Protein AF-A0A0U2V712-F1 (afdb_monomer_lite)

Organism: NCBI:txid213370

Sequence (492 aa):
MAPPAAELKAMTDAFDGIDRLAEGAPRTDGAPNFRRLPGFPIFGTGQPTVEGFEKCLEPVLEKYGDEKHVFWVNLRQEPVVYVNGKPYTGRDSKNINFHLEINNPEECTNIENDFAEEIKKRGEDFKFFKDQFGEHPEERATNDELSEKLQGVLTINEIYAAIKEKVPKVEPIRIPMNQENAPTEQNFDQIVTMLKDTTASCPVIFNCQAGISRTTTATVMAALVKELQLTRELDRMRGIVPDDILDALKKKKLGLPGIDIEVQEDRNAMQMGEFEVVKELLAAYPAAKVAKAQVDKLIDLAAPPPRGTGVENVRECVIESKMTFDVSSDDWQLYLKNKIMNNIERYFYLIVFAMYVRDVGPKGFPQTFQQFMDANTALRTMIAEGRGKLEWERKIPDEKLSELKDMLSVADFKANIPKVIKRIYELSWDMFGDLPRGHHKNNSMHKLASKTMIEILPPNLAAHVEKKCGSLAGTPDFFDVIGQVSWYEPEA

Radius of gyration: 26.71 Å; chains: 1; bounding box: 85×51×73 Å

Foldseek 3Di:
DDDALLQWFWEFLDDDPLAQFDPPFDDQPQWHQWDDQPLALETFTADGFLVSVVSSCVVSCVQLVVFLAEEEEEQAQFAWKHFPRGIITTARPVQRLDGDHHQDPVVSQVSNVSNLVSQVVVDQKRKHWYAYDDPDSVNRTDPDIDIDGTDDMGGVVRSVVVVCVVPVRYHYYYRHADPQFAGDLVSLLVLCVVPLPGALHHHYYYYYSSREDSVLLSSLSNVLLSLLRVVVVLVVCPVVDDPVVSVVVCCPSVNPDPDPPPVVPLADCLNLLVAPLLVVVCVVPVLLVVLSVSSNLSLQQQDHPPSHRHRDRLSVQLVVLLLCLLLDDPVVVVVSLSSNLRSNLNSLVSSLSSSCCVPQVVVSNPDGSVVVCVVVVVSVVSSVVRSNRDPNADAQPVVLLVVLLVLCPDPCNLVSLVVSLVSLLVSLCVSLVNPDDDDSSVSSSQLNSLLSLLVSDDPVLNVQLCVQQPDCVRSGGNVSSSVSVNPDDPDD

Secondary structure (DSSP, 8-state):
-PPPGGGEEEEES--TT---PPTT---BTTBTT-EE-TTSSEEEES---HHHHHHHHHHHHHHHTT-S-EEEEEEESS-EEEETTEEEEEEETT-TTS------HHHHHHHHHHHHHHHHHT-SEEEEEEB---SSGGGSB-SSPEEEE---EEEHHHHHHHHHHH-TTEEEEEEEE-SSSPPPHHHHHHHHHHHTTS-TT--EEEE-SSSSHHHHHHHHHHHHHHHHHHHHHHHTTBTTB-HHHHHHHHHHHTSPSS------TT--TTTTT--HHHHHHHHH-THHHHHHHHHHHHHHHHSSTTT-SSS--HHHHHHHHHHHHHHS-HHHHHHHHHHHHHHHHHHHHHHHHHHHHHHHGGGT-SS-HHHHHHHTHHHHHHHHHHTT-S--S----HHHHHHHHHHHSSS-HHHHHHHHHHHHHHHHHHHTTTSPSSHHHHHHHHHHHHHHHHHHS-HHHHHHHHHHH--GGG---HHHHHHHHHT-----

InterPro domains:
  IPR000387 Tyrosine-specific protein phosphatases domain [PS50056] (186-256)
  IPR029021 Protein-tyrosine phosphatase-like [G3DSA:3.90.190.10] (5-266)
  IPR029021 Protein-tyrosine phosphatase-like [SSF52799] (29-232)

Structure (mmCIF, N/CA/C/O backbone):
data_AF-A0A0U2V712-F1
#
_entry.id   AF-A0A0U2V712-F1
#
loop_
_atom_site.group_PDB
_atom_site.id
_atom_site.type_symbol
_atom_site.label_atom_id
_atom_site.label_alt_id
_atom_site.label_comp_id
_atom_site.label_asym_id
_atom_site.label_entity_id
_atom_site.label_seq_id
_atom_site.pdbx_PDB_ins_code
_atom_site.Cartn_x
_atom_site.Cartn_y
_atom_site.Cartn_z
_atom_site.occupancy
_atom_site.B_iso_or_equiv
_atom_site.auth_seq_id
_atom_site.auth_comp_id
_atom_site.auth_asym_id
_atom_site.auth_atom_id
_atom_site.pdbx_PDB_model_num
ATOM 1 N N . MET A 1 1 ? 14.370 -6.263 17.098 1.00 59.56 1 MET A N 1
ATOM 2 C CA . MET A 1 1 ? 13.592 -6.083 18.341 1.00 59.56 1 MET A CA 1
ATOM 3 C C . MET A 1 1 ? 13.280 -4.611 18.461 1.00 59.56 1 MET A C 1
ATOM 5 O O . MET A 1 1 ? 14.186 -3.816 18.228 1.00 59.56 1 MET A O 1
ATOM 9 N N . ALA A 1 2 ? 12.026 -4.263 18.744 1.00 76.88 2 ALA A N 1
ATOM 10 C CA . ALA A 1 2 ? 11.662 -2.881 19.029 1.00 76.88 2 ALA A CA 1
ATOM 11 C C . ALA A 1 2 ? 12.428 -2.385 20.274 1.00 76.88 2 ALA A C 1
ATOM 13 O O . ALA A 1 2 ? 12.699 -3.192 21.172 1.00 76.88 2 ALA A O 1
ATOM 14 N N . PRO A 1 3 ? 12.817 -1.100 20.335 1.00 88.56 3 PRO A N 1
ATOM 15 C CA . PRO A 1 3 ? 13.397 -0.536 21.547 1.00 88.56 3 PRO A CA 1
ATOM 16 C C . PRO A 1 3 ? 12.361 -0.559 22.689 1.00 88.56 3 PRO A C 1
ATOM 18 O O . PRO A 1 3 ? 11.155 -0.605 22.420 1.00 88.56 3 PRO A O 1
ATOM 21 N N . PRO A 1 4 ? 12.798 -0.519 23.961 1.00 92.25 4 PRO A N 1
ATOM 22 C CA . PRO A 1 4 ? 11.883 -0.434 25.096 1.00 92.25 4 PRO A CA 1
ATOM 23 C C . PRO A 1 4 ? 10.917 0.749 24.951 1.00 92.25 4 PRO A C 1
ATOM 25 O O . PRO A 1 4 ? 11.325 1.830 24.525 1.00 92.25 4 PRO A O 1
ATOM 28 N N . ALA A 1 5 ? 9.659 0.586 25.373 1.00 93.19 5 ALA A N 1
ATOM 29 C CA . ALA A 1 5 ? 8.636 1.635 25.261 1.00 93.19 5 ALA A CA 1
ATOM 30 C C . ALA A 1 5 ? 9.061 2.976 25.899 1.00 93.19 5 ALA A C 1
ATOM 32 O O . ALA A 1 5 ? 8.730 4.048 25.392 1.00 93.19 5 ALA A O 1
ATOM 33 N N . ALA A 1 6 ? 9.869 2.921 26.963 1.00 93.69 6 ALA A N 1
ATOM 34 C CA . ALA A 1 6 ? 10.423 4.094 27.637 1.00 93.69 6 ALA A CA 1
ATOM 35 C C . ALA A 1 6 ? 11.331 4.952 26.732 1.00 93.69 6 ALA A C 1
ATOM 37 O O . ALA A 1 6 ? 11.397 6.167 26.921 1.00 93.69 6 ALA A O 1
ATOM 38 N N . GLU A 1 7 ? 11.982 4.355 25.729 1.00 94.31 7 GLU A N 1
ATOM 39 C CA . GLU A 1 7 ? 12.879 5.032 24.779 1.00 94.31 7 GLU A CA 1
ATOM 40 C C . GLU A 1 7 ? 12.146 5.576 23.541 1.00 94.31 7 GLU A C 1
ATOM 42 O O . GLU A 1 7 ? 12.718 6.348 22.767 1.00 94.31 7 GLU A O 1
ATOM 47 N N . LEU A 1 8 ? 10.873 5.210 23.350 1.00 96.25 8 LEU A N 1
ATOM 48 C CA . LEU A 1 8 ? 10.095 5.634 22.191 1.00 96.25 8 LEU A CA 1
ATOM 49 C C . LEU A 1 8 ? 9.762 7.125 22.233 1.00 96.25 8 LEU A C 1
ATOM 51 O O . LEU A 1 8 ? 9.354 7.685 23.262 1.00 96.25 8 LEU A O 1
ATOM 55 N N . LYS A 1 9 ? 9.865 7.760 21.068 1.00 95.44 9 LYS A N 1
ATOM 56 C CA . LYS A 1 9 ? 9.407 9.126 20.818 1.00 95.44 9 LYS A CA 1
ATOM 57 C C . LYS A 1 9 ? 8.062 9.094 20.105 1.00 95.44 9 LYS A C 1
ATOM 59 O O . LYS A 1 9 ? 7.861 8.290 19.199 1.00 95.44 9 LYS A O 1
ATOM 64 N N . ALA A 1 10 ? 7.140 9.951 20.533 1.00 96.69 10 ALA A N 1
ATOM 65 C CA . ALA A 1 10 ? 5.854 10.094 19.867 1.00 96.69 10 ALA A CA 1
ATOM 66 C C . ALA A 1 10 ? 6.029 10.929 18.597 1.00 96.69 10 ALA A C 1
ATOM 68 O O . ALA A 1 10 ? 6.686 11.968 18.626 1.00 96.69 10 ALA A O 1
ATOM 69 N N . MET A 1 11 ? 5.418 10.493 17.503 1.00 95.31 11 MET A N 1
ATOM 70 C CA . MET A 1 11 ? 5.348 11.249 16.258 1.00 95.31 11 MET A CA 1
ATOM 71 C C . MET A 1 11 ? 3.896 11.358 15.811 1.00 95.31 11 MET A C 1
ATOM 73 O O . MET A 1 11 ? 3.222 10.335 15.709 1.00 95.31 11 MET A O 1
ATOM 77 N N . THR A 1 12 ? 3.401 12.578 15.588 1.00 94.50 12 THR A N 1
ATOM 78 C CA . THR A 1 12 ? 2.026 12.778 15.101 1.00 94.50 12 THR A CA 1
ATOM 79 C C . THR A 1 12 ? 1.896 12.206 13.698 1.00 94.50 12 THR A C 1
ATOM 81 O O . THR A 1 12 ? 2.730 12.489 12.842 1.00 94.50 12 THR A O 1
ATOM 84 N N . ASP A 1 13 ? 0.826 11.451 13.444 1.00 89.88 13 ASP A N 1
ATOM 85 C CA . ASP A 1 13 ? 0.526 11.014 12.079 1.00 89.88 13 ASP A CA 1
ATOM 86 C C . ASP A 1 13 ? -0.027 12.158 11.221 1.00 89.88 13 ASP A C 1
ATOM 88 O O . ASP A 1 13 ? -0.012 12.060 10.002 1.00 89.88 13 ASP A O 1
ATOM 92 N N . ALA A 1 14 ? -0.528 13.238 11.829 1.00 89.88 14 ALA A N 1
ATOM 93 C CA . ALA A 1 14 ? -1.048 14.390 11.102 1.00 89.88 14 ALA A CA 1
ATOM 94 C C . ALA A 1 14 ? 0.081 15.302 10.598 1.00 89.88 14 ALA A C 1
ATOM 96 O O . ALA A 1 14 ? 0.896 15.785 11.390 1.00 89.88 14 ALA A O 1
ATOM 97 N N . PHE A 1 15 ? 0.065 15.600 9.298 1.00 90.25 15 PHE A N 1
ATOM 98 C CA . PHE A 1 15 ? 0.998 16.516 8.646 1.00 90.25 15 PHE A CA 1
ATOM 99 C C . PHE A 1 15 ? 0.376 17.207 7.429 1.00 90.25 15 PHE A C 1
ATOM 101 O O . PHE A 1 15 ? -0.644 16.769 6.892 1.00 90.25 15 PHE A O 1
ATOM 108 N N . ASP A 1 16 ? 0.991 18.305 6.994 1.00 88.56 16 ASP A N 1
ATOM 109 C CA . ASP A 1 16 ? 0.482 19.101 5.879 1.00 88.56 16 ASP A CA 1
ATOM 110 C C . ASP A 1 16 ? 0.612 18.320 4.565 1.00 88.56 16 ASP A C 1
ATOM 112 O O . ASP A 1 16 ? 1.672 17.794 4.232 1.00 88.56 16 ASP A O 1
ATOM 116 N N . GLY A 1 17 ? -0.488 18.209 3.818 1.00 88.81 17 GLY A N 1
ATOM 117 C CA . GLY A 1 17 ? -0.529 17.399 2.597 1.00 88.81 17 GLY A CA 1
ATOM 118 C C . GLY A 1 17 ? -0.670 15.889 2.832 1.00 88.81 17 GLY A C 1
ATOM 119 O O . GLY A 1 17 ? -0.409 15.112 1.911 1.00 88.81 17 GLY A O 1
ATOM 120 N N . ILE A 1 18 ? -1.087 15.451 4.029 1.00 92.44 18 ILE A N 1
ATOM 121 C CA . ILE A 1 18 ? -1.463 14.047 4.264 1.00 92.44 18 ILE A CA 1
ATOM 122 C C . ILE A 1 18 ? -2.656 13.619 3.401 1.00 92.44 18 ILE A C 1
ATOM 124 O O . ILE A 1 18 ? -2.675 12.501 2.888 1.00 92.44 18 ILE A O 1
ATOM 128 N N . ASP A 1 19 ? -3.635 14.506 3.208 1.00 93.19 19 ASP A N 1
ATOM 129 C CA . ASP A 1 19 ? -4.781 14.256 2.339 1.00 93.19 19 ASP A CA 1
ATOM 130 C C . ASP A 1 19 ? -4.399 14.530 0.875 1.00 93.19 19 ASP A C 1
ATOM 132 O O . ASP A 1 19 ? -4.032 15.643 0.497 1.00 93.19 19 ASP A O 1
ATOM 136 N N . ARG A 1 20 ? -4.444 13.469 0.073 1.00 93.12 20 ARG A N 1
ATOM 137 C CA . ARG A 1 20 ? -4.064 13.381 -1.337 1.00 93.12 20 ARG A CA 1
ATOM 138 C C . ARG A 1 20 ? -5.273 13.116 -2.233 1.00 93.12 20 ARG A C 1
ATOM 140 O O . ARG A 1 20 ? -5.094 12.808 -3.411 1.00 93.12 20 ARG A O 1
ATOM 147 N N . LEU A 1 21 ? -6.497 13.213 -1.707 1.00 93.88 21 LEU A N 1
ATOM 148 C CA . LEU A 1 21 ? -7.686 13.161 -2.548 1.00 93.88 21 LEU A CA 1
ATOM 149 C C . LEU A 1 21 ? -7.700 14.356 -3.503 1.00 93.88 21 LEU A C 1
ATOM 151 O O . LEU A 1 21 ? -7.301 15.470 -3.147 1.00 93.88 21 LEU A O 1
ATOM 155 N N . ALA A 1 22 ? -8.179 14.110 -4.722 1.00 91.38 22 ALA A N 1
ATOM 156 C CA . ALA A 1 22 ? -8.277 15.131 -5.755 1.00 91.38 22 ALA A CA 1
ATOM 157 C C . ALA A 1 22 ? -9.096 16.346 -5.296 1.00 91.38 22 ALA A C 1
ATOM 159 O O . ALA A 1 22 ? -9.981 16.251 -4.440 1.00 91.38 22 ALA A O 1
ATOM 160 N N . GLU A 1 23 ? -8.816 17.499 -5.896 1.00 88.88 23 GLU A N 1
ATOM 161 C CA . GLU A 1 23 ? -9.568 18.719 -5.627 1.00 88.88 23 GLU A CA 1
ATOM 162 C C . GLU A 1 23 ? -11.073 18.507 -5.875 1.00 88.88 23 GLU A C 1
ATOM 164 O O . GLU A 1 23 ? -11.480 17.909 -6.870 1.00 88.88 23 GLU A O 1
ATOM 169 N N . GLY A 1 24 ? -11.906 18.955 -4.931 1.00 87.44 24 GLY A N 1
ATOM 170 C CA . GLY A 1 24 ? -13.360 18.767 -4.972 1.00 87.44 24 GLY A CA 1
ATOM 171 C C . GLY A 1 24 ? -13.865 17.393 -4.509 1.00 87.44 24 GLY A C 1
ATOM 172 O O . GLY A 1 24 ? -15.077 17.220 -4.377 1.00 87.44 24 GLY A O 1
ATOM 173 N N . ALA A 1 25 ? -12.986 16.427 -4.219 1.00 89.62 25 ALA A N 1
ATOM 174 C CA . ALA A 1 25 ? -13.396 15.163 -3.612 1.00 89.62 25 ALA A CA 1
ATOM 175 C C . ALA A 1 25 ? -13.941 15.378 -2.182 1.00 89.62 25 ALA A C 1
ATOM 177 O O . ALA A 1 25 ? -13.448 16.253 -1.460 1.00 89.62 25 ALA A O 1
ATOM 178 N N . PRO A 1 26 ? -14.941 14.587 -1.745 1.00 89.19 26 PRO A N 1
ATOM 179 C CA . PRO A 1 26 ? -15.467 14.680 -0.388 1.00 89.19 26 PRO A CA 1
ATOM 180 C C . PRO A 1 26 ? -14.374 14.326 0.624 1.00 89.19 26 PRO A C 1
ATOM 182 O O . PRO A 1 26 ? -13.722 13.290 0.502 1.00 89.19 26 PRO A O 1
ATOM 185 N N . ARG A 1 27 ? -14.193 15.181 1.634 1.00 94.56 27 ARG A N 1
ATOM 186 C CA . ARG A 1 27 ? -13.253 14.963 2.740 1.00 94.56 27 ARG A CA 1
ATOM 187 C C . ARG A 1 27 ? -14.015 14.659 4.018 1.00 94.56 27 ARG A C 1
ATOM 189 O O . ARG A 1 27 ? -15.108 15.176 4.229 1.00 94.56 27 ARG A O 1
ATOM 196 N N . THR A 1 28 ? -13.421 13.817 4.856 1.00 96.31 28 THR A N 1
ATOM 197 C CA . THR A 1 28 ? -13.971 13.457 6.165 1.00 96.31 28 THR A CA 1
ATOM 198 C C . THR A 1 28 ? -13.062 14.020 7.240 1.00 96.31 28 THR A C 1
ATOM 200 O O . THR A 1 28 ? -11.893 13.647 7.339 1.00 96.31 28 THR A O 1
ATOM 203 N N . ASP A 1 29 ? -13.589 14.946 8.033 1.00 95.62 29 ASP A N 1
ATOM 204 C CA . ASP A 1 29 ? -12.827 15.602 9.091 1.00 95.62 29 ASP A CA 1
ATOM 205 C C . ASP A 1 29 ? -12.212 14.580 10.051 1.00 95.62 29 ASP A C 1
ATOM 207 O O . ASP A 1 29 ? -12.901 13.714 10.588 1.00 95.62 29 ASP A O 1
ATOM 211 N N . GLY A 1 30 ? -10.908 14.702 10.295 1.00 96.56 30 GLY A N 1
ATOM 212 C CA . GLY A 1 30 ? -10.185 13.788 11.176 1.00 96.56 30 GLY A CA 1
ATOM 213 C C . GLY A 1 30 ? -9.926 12.401 10.583 1.00 96.56 30 GLY A C 1
ATOM 214 O O . GLY A 1 30 ? -9.390 11.564 11.296 1.00 96.56 30 GLY A O 1
ATOM 215 N N . ALA A 1 31 ? -10.251 12.144 9.313 1.00 97.62 31 ALA A N 1
ATOM 216 C CA . ALA A 1 31 ? -9.977 10.882 8.626 1.00 97.62 31 ALA A CA 1
ATOM 217 C C . ALA A 1 31 ? -9.337 11.140 7.246 1.00 97.62 31 ALA A C 1
ATOM 219 O O . ALA A 1 31 ? -10.039 11.226 6.232 1.00 97.62 31 ALA A O 1
ATOM 220 N N . PRO A 1 32 ? -7.998 11.294 7.194 1.00 97.06 32 PRO A N 1
ATOM 221 C CA . PRO A 1 32 ? -7.290 11.624 5.959 1.00 97.06 32 PRO A CA 1
ATOM 222 C C . PRO A 1 32 ? -7.577 10.609 4.855 1.00 97.06 32 PRO A C 1
ATOM 224 O O . PRO A 1 32 ? -7.557 9.409 5.109 1.00 97.06 32 PRO A O 1
ATOM 227 N N . ASN A 1 33 ? -7.779 11.049 3.613 1.00 97.25 33 ASN A N 1
ATOM 228 C CA . ASN A 1 33 ? -7.956 10.142 2.471 1.00 97.25 33 ASN A CA 1
ATOM 229 C C . ASN A 1 33 ? -9.120 9.138 2.593 1.00 97.25 33 ASN A C 1
ATOM 231 O O . ASN A 1 33 ? -9.085 8.106 1.905 1.00 97.25 33 ASN A O 1
ATOM 235 N N . PHE A 1 34 ? -10.125 9.400 3.443 1.00 98.12 34 PHE A N 1
ATOM 236 C CA . PHE A 1 34 ? -11.304 8.539 3.541 1.00 98.12 34 PHE A CA 1
ATOM 237 C C . PHE A 1 34 ? -12.045 8.498 2.205 1.00 98.12 34 PHE A C 1
ATOM 239 O O . PHE A 1 34 ? -12.524 9.510 1.695 1.00 98.12 34 PHE A O 1
ATOM 246 N N . ARG A 1 35 ? -12.125 7.305 1.621 1.00 96.50 35 ARG A N 1
ATOM 247 C CA . ARG A 1 35 ? -12.693 7.088 0.291 1.00 96.50 35 ARG A CA 1
ATOM 248 C C . ARG A 1 35 ? -13.256 5.692 0.158 1.00 96.50 35 ARG A C 1
ATOM 250 O O . ARG A 1 35 ? -12.901 4.781 0.902 1.00 96.50 35 ARG A O 1
ATOM 257 N N . ARG A 1 36 ? -14.086 5.513 -0.860 1.00 95.62 36 ARG A N 1
ATOM 258 C CA . ARG A 1 36 ? -14.661 4.227 -1.235 1.00 95.62 36 ARG A CA 1
ATOM 259 C C . ARG A 1 36 ? -14.112 3.789 -2.588 1.00 95.62 36 ARG A C 1
ATOM 261 O O . ARG A 1 36 ? -14.086 4.595 -3.513 1.00 95.62 36 ARG A O 1
ATOM 268 N N . LEU A 1 37 ? -13.754 2.514 -2.730 1.00 93.62 37 LEU A N 1
ATOM 269 C CA . LEU A 1 37 ? -13.446 1.937 -4.037 1.00 93.62 37 LEU A CA 1
ATOM 270 C C . LEU A 1 37 ? -14.735 1.864 -4.887 1.00 93.62 37 LEU A C 1
ATOM 272 O O . LEU A 1 37 ? -15.727 1.265 -4.439 1.00 93.62 37 LEU A O 1
ATOM 276 N N . PRO A 1 38 ? -14.763 2.440 -6.103 1.00 89.81 38 PRO A N 1
ATOM 277 C CA . PRO A 1 38 ? -15.955 2.440 -6.945 1.00 89.81 38 PRO A CA 1
ATOM 278 C C . PRO A 1 38 ? -16.495 1.029 -7.189 1.00 89.81 38 PRO A C 1
ATOM 280 O O . PRO A 1 38 ? -15.757 0.121 -7.550 1.00 89.81 38 PRO A O 1
ATOM 283 N N . GLY A 1 39 ? -17.799 0.836 -6.983 1.00 87.38 39 GLY A N 1
ATOM 284 C CA . GLY A 1 39 ? -18.463 -0.459 -7.188 1.00 87.38 39 GLY A CA 1
ATOM 285 C C . GLY A 1 39 ? -18.408 -1.428 -6.000 1.00 87.38 39 GLY A C 1
ATOM 286 O O . GLY A 1 39 ? -19.248 -2.320 -5.932 1.00 87.38 39 GLY A O 1
ATOM 287 N N . PHE A 1 40 ? -17.543 -1.204 -5.005 1.00 92.94 40 PHE A N 1
ATOM 288 C CA . PHE A 1 40 ? -17.342 -2.135 -3.886 1.00 92.94 40 PHE A CA 1
ATOM 289 C C . PHE A 1 40 ? -17.730 -1.524 -2.538 1.00 92.94 40 PHE A C 1
ATOM 291 O O . PHE A 1 40 ? -17.638 -0.305 -2.378 1.00 92.94 40 PHE A O 1
ATOM 298 N N . PRO A 1 41 ? -18.160 -2.316 -1.541 1.00 96.00 41 PRO A N 1
ATOM 299 C CA . PRO A 1 41 ? -18.301 -1.863 -0.157 1.00 96.00 41 PRO A CA 1
ATOM 300 C C . PRO A 1 41 ? -16.933 -1.831 0.554 1.00 96.00 41 PRO A C 1
ATOM 302 O O . PRO A 1 41 ? -16.804 -2.251 1.696 1.00 96.00 41 PRO A O 1
ATOM 305 N N . ILE A 1 42 ? -15.891 -1.372 -0.142 1.00 98.00 42 ILE A N 1
ATOM 306 C CA . ILE A 1 42 ? -14.525 -1.302 0.380 1.00 98.00 42 ILE A CA 1
ATOM 307 C C . ILE A 1 42 ? -14.155 0.165 0.524 1.00 98.00 42 ILE A C 1
ATOM 309 O O . ILE A 1 42 ? -14.316 0.947 -0.416 1.00 98.00 42 ILE A O 1
ATOM 313 N N . PHE A 1 43 ? -13.661 0.515 1.699 1.00 98.38 43 PHE A N 1
ATOM 314 C CA . PHE A 1 43 ? -13.269 1.857 2.081 1.00 98.38 43 PHE A CA 1
ATOM 315 C C . PHE A 1 43 ? -11.806 1.870 2.509 1.00 98.38 43 PHE A C 1
ATOM 317 O O . PHE A 1 43 ? -11.277 0.869 2.994 1.00 98.38 43 PHE A O 1
ATOM 324 N N . GLY A 1 44 ? -11.158 3.013 2.336 1.00 98.06 44 GLY A N 1
ATOM 325 C CA . GLY A 1 44 ? -9.777 3.236 2.734 1.00 98.06 44 GLY A CA 1
ATOM 326 C C . GLY A 1 44 ? -9.616 4.600 3.388 1.00 98.06 44 GLY A C 1
ATOM 327 O O . GLY A 1 44 ? -10.224 5.551 2.917 1.00 98.06 44 GLY A O 1
ATOM 328 N N . THR A 1 45 ? -8.800 4.699 4.436 1.00 98.50 45 THR A N 1
ATOM 329 C CA . THR A 1 45 ? -8.450 5.955 5.125 1.00 98.50 45 THR A CA 1
ATOM 330 C C . THR A 1 45 ? -7.019 5.916 5.664 1.00 98.50 45 THR A C 1
ATOM 332 O O . THR A 1 45 ? -6.406 4.851 5.780 1.00 98.50 45 THR A O 1
ATOM 335 N N . GLY A 1 46 ? -6.455 7.080 5.964 1.00 97.69 46 GLY A N 1
ATOM 336 C CA . GLY A 1 46 ? -5.348 7.236 6.900 1.00 97.69 46 GLY A CA 1
ATOM 337 C C . GLY A 1 46 ? -5.823 7.057 8.336 1.00 97.69 46 GLY A C 1
ATOM 338 O O . GLY A 1 46 ? -7.010 6.824 8.573 1.00 97.69 46 GLY A O 1
ATOM 339 N N . GLN A 1 47 ? -4.899 7.133 9.287 1.00 97.88 47 GLN A N 1
ATOM 340 C CA . GLN A 1 47 ? -5.178 6.922 10.699 1.00 97.88 47 GLN A CA 1
ATOM 341 C C . GLN A 1 47 ? -6.132 8.022 11.180 1.00 97.88 47 GLN A C 1
ATOM 343 O O . GLN A 1 47 ? -5.746 9.195 11.176 1.00 97.88 47 GLN A O 1
ATOM 348 N N . PRO A 1 48 ? -7.372 7.686 11.575 1.00 98.25 48 PRO A N 1
ATOM 349 C CA . PRO A 1 48 ? -8.316 8.708 11.990 1.00 98.25 48 PRO A CA 1
ATOM 350 C C . PRO A 1 48 ? -7.990 9.240 13.385 1.00 98.25 48 PRO A C 1
ATOM 352 O O . PRO A 1 48 ? -7.379 8.544 14.199 1.00 98.25 48 PRO A O 1
ATOM 355 N N . THR A 1 49 ? -8.465 10.443 13.695 1.00 98.38 49 THR A N 1
ATOM 356 C CA . THR A 1 49 ? -8.678 10.893 15.077 1.00 98.38 49 THR A CA 1
ATOM 357 C C . THR A 1 49 ? -9.787 10.069 15.735 1.00 98.38 49 THR A C 1
ATOM 359 O O . THR A 1 49 ? -10.514 9.343 15.055 1.00 98.38 49 THR A O 1
ATOM 362 N N . VAL A 1 50 ? -9.955 10.191 17.057 1.00 97.81 50 VAL A N 1
ATOM 363 C CA . VAL A 1 50 ? -11.043 9.496 17.777 1.00 97.81 50 VAL A CA 1
ATOM 364 C C . VAL A 1 50 ? -12.411 9.818 17.159 1.00 97.81 50 VAL A C 1
ATOM 366 O O . VAL A 1 50 ? -13.172 8.908 16.848 1.00 97.81 50 VAL A O 1
ATOM 369 N N . GLU A 1 51 ? -12.690 11.097 16.889 1.00 97.62 51 GLU A N 1
ATOM 370 C CA . GLU A 1 51 ? -13.926 11.533 16.218 1.00 97.62 51 GLU A CA 1
ATOM 371 C C . GLU A 1 51 ? -13.994 11.091 14.749 1.00 97.62 51 GLU A C 1
ATOM 373 O O . GLU A 1 51 ? -15.070 10.803 14.225 1.00 97.62 51 GLU A O 1
ATOM 378 N N . GLY A 1 52 ? -12.843 11.010 14.073 1.00 98.12 52 GLY A N 1
ATOM 379 C CA . GLY A 1 52 ? -12.758 10.596 12.676 1.00 98.12 52 GLY A CA 1
ATOM 380 C C . GLY A 1 52 ? -13.259 9.169 12.443 1.00 98.12 52 GLY A C 1
ATOM 381 O O . GLY A 1 52 ? -13.827 8.902 11.384 1.00 98.12 52 GLY A O 1
ATOM 382 N N . PHE A 1 53 ? -13.128 8.264 13.422 1.00 98.31 53 PHE A N 1
ATOM 383 C CA . PHE A 1 53 ? -13.706 6.918 13.321 1.00 98.31 53 PHE A CA 1
ATOM 384 C C . PHE A 1 53 ? -15.229 6.954 13.178 1.00 98.31 53 PHE A C 1
ATOM 386 O O . PHE A 1 53 ? -15.777 6.260 12.323 1.00 98.31 53 PHE A O 1
ATOM 393 N N . GLU A 1 54 ? -15.910 7.764 13.991 1.00 96.88 54 GLU A N 1
ATOM 394 C CA . GLU A 1 54 ? -17.372 7.873 13.964 1.00 96.88 54 GLU A CA 1
ATOM 395 C C . GLU A 1 54 ? -17.838 8.450 12.624 1.00 96.88 54 GLU A C 1
ATOM 397 O O . GLU A 1 54 ? -18.681 7.849 11.956 1.00 96.88 54 GLU A O 1
ATOM 402 N N . LYS A 1 55 ? -17.180 9.518 12.158 1.00 98.06 55 LYS A N 1
ATOM 403 C CA . LYS A 1 55 ? -17.455 10.138 10.852 1.00 98.06 55 LYS A CA 1
ATOM 404 C C . LYS A 1 55 ? -17.224 9.188 9.672 1.00 98.06 55 LYS A C 1
ATOM 406 O O . LYS A 1 55 ? -17.975 9.220 8.703 1.00 98.06 55 LYS A O 1
ATOM 411 N N . CYS A 1 56 ? -16.222 8.306 9.741 1.00 98.31 56 CYS A N 1
ATOM 412 C CA . CYS A 1 56 ? -16.033 7.256 8.730 1.00 98.31 56 CYS A CA 1
ATOM 413 C C . CYS A 1 56 ? -17.183 6.242 8.724 1.00 98.31 56 CYS A C 1
ATOM 415 O O . CYS A 1 56 ? -17.567 5.740 7.666 1.00 98.31 56 CYS A O 1
ATOM 417 N N . LEU A 1 57 ? -17.698 5.891 9.905 1.00 98.12 57 LEU A N 1
ATOM 418 C CA . LEU A 1 57 ? -18.723 4.863 10.059 1.00 98.12 57 LEU A CA 1
ATOM 419 C C . LEU A 1 57 ? -20.109 5.349 9.631 1.00 98.12 57 LEU A C 1
ATOM 421 O O . LEU A 1 57 ? -20.871 4.538 9.115 1.00 98.12 57 LEU A O 1
ATOM 425 N N . GLU A 1 58 ? -20.430 6.634 9.778 1.00 97.00 58 GLU A N 1
ATOM 426 C CA . GLU A 1 58 ? -21.724 7.217 9.387 1.00 97.00 58 GLU A CA 1
ATOM 427 C C . GLU A 1 58 ? -22.191 6.814 7.970 1.00 97.00 58 GLU A C 1
ATOM 429 O O . GLU A 1 58 ? -23.204 6.113 7.863 1.00 97.00 58 GLU A O 1
ATOM 434 N N . PRO A 1 59 ? -21.466 7.129 6.874 1.00 96.69 59 PRO A N 1
ATOM 435 C CA . PRO A 1 59 ? -21.902 6.772 5.519 1.00 96.69 59 PRO A CA 1
ATOM 436 C C . PRO A 1 59 ? -21.848 5.259 5.250 1.00 96.69 59 PRO A C 1
ATOM 438 O O . PRO A 1 59 ? -22.538 4.745 4.363 1.00 96.69 59 PRO A O 1
ATOM 441 N N . VAL A 1 60 ? -21.017 4.520 5.993 1.00 97.50 60 VAL A N 1
ATOM 442 C CA . VAL A 1 60 ? -20.935 3.057 5.890 1.00 97.50 60 VAL A CA 1
ATOM 443 C C . VAL A 1 60 ? -22.190 2.429 6.487 1.00 97.50 60 VAL A C 1
ATOM 445 O O . VAL A 1 60 ? -22.789 1.555 5.865 1.00 97.50 60 VAL A O 1
ATOM 448 N N . LEU A 1 61 ? -22.616 2.894 7.658 1.00 97.31 61 LEU A N 1
ATOM 449 C CA . LEU A 1 61 ? -23.792 2.402 8.366 1.00 97.31 61 LEU A CA 1
ATOM 450 C C . LEU A 1 61 ? -25.095 2.866 7.720 1.00 97.31 61 LEU A C 1
ATOM 452 O O . LEU A 1 61 ? -26.052 2.098 7.711 1.00 97.31 61 LEU A O 1
ATOM 456 N N . GLU A 1 62 ? -25.126 4.060 7.130 1.00 97.06 62 GLU A N 1
ATOM 457 C CA . GLU A 1 62 ? -26.272 4.529 6.347 1.00 97.06 62 GLU A CA 1
ATOM 458 C C . GLU A 1 62 ? -26.546 3.596 5.158 1.00 97.06 62 GLU A C 1
ATOM 460 O O . GLU A 1 62 ? -27.688 3.230 4.888 1.00 97.06 62 GLU A O 1
ATOM 465 N N . LYS A 1 63 ? -25.489 3.162 4.458 1.00 96.38 63 LYS A N 1
ATOM 466 C CA . LYS A 1 63 ? -25.627 2.352 3.241 1.00 96.38 63 LYS A CA 1
ATOM 467 C C . LYS A 1 63 ? -25.651 0.842 3.475 1.00 96.38 63 LYS A C 1
ATOM 469 O O . LYS A 1 63 ? -26.270 0.122 2.696 1.00 96.38 63 LYS A O 1
ATOM 474 N N . TYR A 1 64 ? -24.942 0.361 4.491 1.00 96.00 64 TYR A N 1
ATOM 475 C CA . TYR A 1 64 ? -24.750 -1.064 4.786 1.00 96.00 64 TYR A CA 1
ATOM 476 C C . TYR A 1 64 ? -25.220 -1.417 6.200 1.00 96.00 64 TYR A C 1
ATOM 478 O O . TYR A 1 64 ? -24.704 -2.335 6.835 1.00 96.00 64 TYR A O 1
ATOM 486 N N . GLY A 1 65 ? -26.203 -0.674 6.711 1.00 92.94 65 GLY A N 1
ATOM 487 C CA . GLY A 1 65 ? -26.763 -0.851 8.048 1.00 92.94 65 GLY A CA 1
ATOM 488 C C . GLY A 1 65 ? -27.340 -2.246 8.305 1.00 92.94 65 GLY A C 1
ATOM 489 O O . GLY A 1 65 ? -27.289 -2.721 9.439 1.00 92.94 65 GLY A O 1
ATOM 490 N N . ASP A 1 66 ? -27.802 -2.926 7.262 1.00 94.69 66 ASP A N 1
ATOM 491 C CA . ASP A 1 66 ? -28.393 -4.263 7.368 1.00 94.69 66 ASP A CA 1
ATOM 492 C C . ASP A 1 66 ? -27.350 -5.394 7.357 1.00 94.69 66 ASP A C 1
ATOM 494 O O . ASP A 1 66 ? -27.674 -6.549 7.640 1.00 94.69 66 ASP A O 1
ATOM 498 N N . GLU A 1 67 ? -26.084 -5.086 7.054 1.00 96.31 67 GLU A N 1
ATOM 499 C CA . GLU A 1 67 ? -25.014 -6.080 7.083 1.00 96.31 67 GLU A CA 1
ATOM 500 C C . GLU A 1 67 ? -24.646 -6.465 8.516 1.00 96.31 67 GLU A C 1
ATOM 502 O O . GLU A 1 67 ? -24.562 -5.632 9.424 1.00 96.31 67 GLU A O 1
ATOM 507 N N . LYS A 1 68 ? -24.378 -7.761 8.703 1.00 95.19 68 LYS A N 1
ATOM 508 C CA . LYS A 1 68 ? -24.047 -8.340 10.013 1.00 95.19 68 LYS A CA 1
ATOM 509 C C . LYS A 1 68 ? -22.674 -7.926 10.530 1.00 95.19 68 LYS A C 1
ATOM 511 O O . LYS A 1 68 ? -22.485 -7.885 11.739 1.00 95.19 68 LYS A O 1
ATOM 516 N N . HIS A 1 69 ? -21.746 -7.652 9.617 1.00 96.94 69 HIS A N 1
ATOM 517 C CA . HIS A 1 69 ? -20.341 -7.396 9.914 1.00 96.94 69 HIS A CA 1
ATOM 518 C C . HIS A 1 69 ? -19.893 -6.112 9.219 1.00 96.94 69 HIS A C 1
ATOM 520 O O . HIS A 1 69 ? -20.159 -5.929 8.029 1.00 96.94 69 HIS A O 1
ATOM 526 N N . VAL A 1 70 ? -19.181 -5.256 9.950 1.00 98.19 70 VAL A N 1
ATOM 527 C CA . VAL A 1 70 ? -18.443 -4.105 9.421 1.00 98.19 70 VAL A CA 1
ATOM 528 C C . VAL A 1 70 ? -16.994 -4.252 9.861 1.00 98.19 70 VAL A C 1
ATOM 530 O O . VAL A 1 70 ? -16.666 -3.997 11.017 1.00 98.19 70 VAL A O 1
ATOM 533 N N . PHE A 1 71 ? -16.112 -4.675 8.962 1.00 98.56 71 PHE A N 1
ATOM 534 C CA . PHE A 1 71 ? -14.712 -4.868 9.331 1.00 98.56 71 PHE A CA 1
ATOM 535 C C . PHE A 1 71 ? -13.961 -3.541 9.331 1.00 98.56 71 PHE A C 1
ATOM 537 O O . PHE A 1 71 ? -13.993 -2.808 8.341 1.00 98.56 71 PHE A O 1
ATOM 544 N N . TRP A 1 72 ? -13.241 -3.263 10.416 1.00 98.75 72 TRP A N 1
ATOM 545 C CA . TRP A 1 72 ? -12.270 -2.175 10.482 1.00 98.75 72 TRP A CA 1
ATOM 546 C C . TRP A 1 72 ? -10.864 -2.767 10.560 1.00 98.75 72 TRP A C 1
ATOM 548 O O . TRP A 1 72 ? -10.468 -3.316 11.582 1.00 98.75 72 TRP A O 1
ATOM 558 N N . VAL A 1 73 ? -10.090 -2.660 9.489 1.00 98.69 73 VAL A N 1
ATOM 559 C CA . VAL A 1 73 ? -8.797 -3.329 9.357 1.00 98.69 73 VAL A CA 1
ATOM 560 C C . VAL A 1 73 ? -7.654 -2.328 9.474 1.00 98.69 73 VAL A C 1
ATOM 562 O O . VAL A 1 73 ? -7.396 -1.550 8.553 1.00 98.69 73 VAL A O 1
ATOM 565 N N . ASN A 1 74 ? -6.924 -2.394 10.584 1.00 98.25 74 ASN A N 1
ATOM 566 C CA . ASN A 1 74 ? -5.684 -1.656 10.781 1.00 98.25 74 ASN A CA 1
ATOM 567 C C . ASN A 1 74 ? -4.505 -2.408 10.152 1.00 98.25 74 ASN A C 1
ATOM 569 O O . ASN A 1 74 ? -4.159 -3.513 10.568 1.00 98.25 74 ASN A O 1
ATOM 573 N N . LEU A 1 75 ? -3.869 -1.783 9.165 1.00 98.31 75 LEU A N 1
ATOM 574 C CA . LEU A 1 75 ? -2.748 -2.335 8.407 1.00 98.31 75 LEU A CA 1
ATOM 575 C C . LEU A 1 75 ? -1.373 -1.987 8.994 1.00 98.31 75 LEU A C 1
ATOM 577 O O . LEU A 1 75 ? -0.341 -2.287 8.388 1.00 98.31 75 LEU A O 1
ATOM 581 N N . ARG A 1 76 ? -1.331 -1.285 10.130 1.00 97.12 76 ARG A N 1
ATOM 582 C CA . ARG A 1 76 ? -0.086 -0.791 10.721 1.00 97.12 76 ARG A CA 1
ATOM 583 C C . ARG A 1 76 ? 0.647 -1.885 11.488 1.00 97.12 76 ARG A C 1
ATOM 585 O O . ARG A 1 76 ? 0.068 -2.555 12.346 1.00 97.12 76 ARG A O 1
ATOM 592 N N . GLN A 1 77 ? 1.929 -2.035 11.163 1.00 95.06 77 GLN A N 1
ATOM 593 C CA . GLN A 1 77 ? 2.879 -2.867 11.906 1.00 95.06 77 GLN A CA 1
ATOM 594 C C . GLN A 1 77 ? 3.517 -2.086 13.062 1.00 95.06 77 GLN A C 1
ATOM 596 O O . GLN A 1 77 ? 4.040 -2.661 14.001 1.00 95.06 77 GLN A O 1
ATOM 601 N N . GLU A 1 78 ? 3.468 -0.763 13.004 1.00 95.00 78 GLU A N 1
ATOM 602 C CA . GLU A 1 78 ? 3.950 0.144 14.031 1.00 95.00 78 GLU A CA 1
ATOM 603 C C . GLU A 1 78 ? 2.874 0.411 15.108 1.00 95.00 78 GLU A C 1
ATOM 605 O O . GLU A 1 78 ? 1.673 0.368 14.798 1.00 95.00 78 GLU A O 1
ATOM 610 N N . PRO A 1 79 ? 3.280 0.685 16.365 1.00 95.44 79 PRO A N 1
ATOM 611 C CA . PRO A 1 79 ? 2.356 0.927 17.466 1.00 95.44 79 PRO A CA 1
ATOM 612 C C . PRO A 1 79 ? 1.746 2.328 17.368 1.00 95.44 79 PRO A C 1
ATOM 614 O O . PRO A 1 79 ? 2.451 3.306 17.103 1.00 95.44 79 PRO A O 1
ATOM 617 N N . VAL A 1 80 ? 0.445 2.423 17.633 1.00 97.06 80 VAL A N 1
ATOM 618 C CA . VAL A 1 80 ? -0.355 3.647 17.601 1.00 97.06 80 VAL A CA 1
ATOM 619 C C . VAL A 1 80 ? -0.988 3.900 18.963 1.00 97.06 80 VAL A C 1
ATOM 621 O O . VAL A 1 80 ? -1.721 3.071 19.503 1.00 97.06 80 VAL A O 1
ATOM 624 N N . VAL A 1 81 ? -0.758 5.097 19.483 1.00 98.06 81 VAL A N 1
ATOM 625 C CA . VAL A 1 81 ? -1.407 5.624 20.683 1.00 98.06 81 VAL A CA 1
ATOM 626 C C . VAL A 1 81 ? -2.133 6.912 20.335 1.00 98.06 81 VAL A C 1
ATOM 628 O O . VAL A 1 81 ? -1.819 7.580 19.353 1.00 98.06 81 VAL A O 1
ATOM 631 N N . TYR A 1 82 ? -3.118 7.269 21.141 1.00 98.50 82 TYR A N 1
ATOM 632 C CA . TYR A 1 82 ? -3.897 8.479 20.971 1.00 98.50 82 TYR A CA 1
ATOM 633 C C . TYR A 1 82 ? -3.651 9.405 22.141 1.00 98.50 82 TYR A C 1
ATOM 635 O O . TYR A 1 82 ? -3.876 9.024 23.285 1.00 98.50 82 TYR A O 1
ATOM 643 N N . VAL A 1 83 ? -3.228 10.630 21.851 1.00 98.31 83 VAL A N 1
ATOM 644 C CA . VAL A 1 83 ? -3.045 11.675 22.856 1.00 98.31 83 VAL A CA 1
ATOM 645 C C . VAL A 1 83 ? -3.951 12.836 22.494 1.00 98.31 83 VAL A C 1
ATOM 647 O O . VAL A 1 83 ? -3.978 13.274 21.345 1.00 98.31 83 VAL A O 1
ATOM 650 N N . ASN A 1 84 ? -4.764 13.283 23.452 1.00 97.19 84 ASN A N 1
ATOM 651 C CA . ASN A 1 84 ? -5.723 14.376 23.260 1.00 97.19 84 ASN A CA 1
ATOM 652 C C . ASN A 1 84 ? -6.636 14.176 22.026 1.00 97.19 84 ASN A C 1
ATOM 654 O O . ASN A 1 84 ? -6.951 15.115 21.297 1.00 97.19 84 ASN A O 1
ATOM 658 N N . GLY A 1 85 ? -7.028 12.924 21.760 1.00 96.94 85 GLY A N 1
ATOM 659 C CA . GLY A 1 85 ? -7.896 12.546 20.638 1.00 96.94 85 GLY A CA 1
ATOM 660 C C . GLY A 1 85 ? -7.206 12.410 19.272 1.00 96.94 85 GLY A C 1
ATOM 661 O O . GLY A 1 85 ? -7.866 12.019 18.305 1.00 96.94 85 GLY A O 1
ATOM 662 N N . LYS A 1 86 ? -5.897 12.681 19.172 1.00 97.50 86 LYS A N 1
ATOM 663 C CA . LYS A 1 86 ? -5.113 12.605 17.927 1.00 97.50 86 LYS A CA 1
ATOM 664 C C . LYS A 1 86 ? -4.189 11.380 17.913 1.00 97.50 86 LYS A C 1
ATOM 666 O O . LYS A 1 86 ? -3.695 11.007 18.975 1.00 97.50 86 LYS A O 1
ATOM 671 N N . PRO A 1 87 ? -3.938 10.767 16.743 1.00 97.75 87 PRO A N 1
ATOM 672 C CA . PRO A 1 87 ? -3.077 9.596 16.634 1.00 97.75 87 PRO A CA 1
ATOM 673 C C . PRO A 1 87 ? -1.582 9.952 16.596 1.00 97.75 87 PRO A C 1
ATOM 675 O O . PRO A 1 87 ? -1.159 10.891 15.914 1.00 97.75 87 PRO A O 1
ATOM 678 N N . TYR A 1 88 ? -0.783 9.149 17.297 1.00 97.56 88 TYR A N 1
ATOM 679 C CA . TYR A 1 88 ? 0.673 9.212 17.336 1.00 97.56 88 TYR A CA 1
ATOM 680 C C . TYR A 1 88 ? 1.268 7.815 17.181 1.00 97.56 88 TYR A C 1
ATOM 682 O O . TYR A 1 88 ? 0.787 6.851 17.778 1.00 97.56 88 TYR A O 1
ATOM 690 N N . THR A 1 89 ? 2.366 7.714 16.439 1.00 95.62 89 THR A N 1
ATOM 691 C CA . THR A 1 89 ? 3.159 6.487 16.327 1.00 95.62 89 THR A CA 1
ATOM 692 C C . THR A 1 89 ? 4.381 6.540 17.236 1.00 95.62 89 THR A C 1
ATOM 694 O O . THR A 1 89 ? 5.011 7.588 17.393 1.00 95.62 89 THR A O 1
ATOM 697 N N . GLY A 1 90 ? 4.748 5.394 17.810 1.00 95.00 90 GLY A N 1
ATOM 698 C CA . GLY A 1 90 ? 6.035 5.233 18.490 1.00 95.00 90 GLY A CA 1
ATOM 699 C C . GLY A 1 90 ? 7.181 5.118 17.481 1.00 95.00 90 GLY A C 1
ATOM 700 O O . GLY A 1 90 ? 7.110 4.308 16.554 1.00 95.00 90 GLY A O 1
ATOM 701 N N . ARG A 1 91 ? 8.232 5.922 17.655 1.00 94.00 91 ARG A N 1
ATOM 702 C CA . ARG A 1 91 ? 9.462 5.917 16.847 1.00 94.00 91 ARG A CA 1
ATOM 703 C C . ARG A 1 91 ? 10.682 5.645 17.722 1.00 94.00 91 ARG A C 1
ATOM 705 O O . ARG A 1 91 ? 10.718 6.067 18.879 1.00 94.00 91 ARG A O 1
ATOM 712 N N . ASP A 1 92 ? 11.697 4.992 17.163 1.00 93.56 92 ASP A N 1
ATOM 713 C CA . ASP A 1 92 ? 13.007 4.895 17.814 1.00 93.56 92 ASP A CA 1
ATOM 714 C C . ASP A 1 92 ? 13.669 6.281 17.835 1.00 93.56 92 ASP A C 1
ATOM 716 O O . ASP A 1 92 ? 13.796 6.932 16.799 1.00 93.56 92 ASP A O 1
ATOM 720 N N . SER A 1 93 ? 14.123 6.724 19.009 1.00 90.88 93 SER A N 1
ATOM 721 C CA . SER A 1 93 ? 14.872 7.975 19.175 1.00 90.88 93 SER A CA 1
ATOM 722 C C . SER A 1 93 ? 16.133 8.065 18.305 1.00 90.88 93 SER A C 1
ATOM 724 O O . SER A 1 93 ? 16.541 9.164 17.937 1.00 90.88 93 SER A O 1
ATOM 726 N N . LYS A 1 94 ? 16.740 6.924 17.953 1.00 90.75 94 LYS A N 1
ATOM 727 C CA . LYS A 1 94 ? 17.929 6.853 17.090 1.00 90.75 94 LYS A CA 1
ATOM 728 C C . LYS A 1 94 ? 17.585 6.854 15.605 1.00 90.75 94 LYS A C 1
ATOM 730 O O . LYS A 1 94 ? 18.472 7.077 14.788 1.00 90.75 94 LYS A O 1
ATOM 735 N N . ASN A 1 95 ? 16.331 6.571 15.255 1.00 88.56 95 ASN A N 1
ATOM 736 C CA . ASN A 1 95 ? 15.904 6.435 13.871 1.00 88.56 95 ASN A CA 1
ATOM 737 C C . ASN A 1 95 ? 14.459 6.910 13.660 1.00 88.56 95 ASN A C 1
ATOM 739 O O . ASN A 1 95 ? 13.584 6.155 13.230 1.00 88.56 95 ASN A O 1
ATOM 743 N N . ILE A 1 96 ? 14.210 8.179 13.990 1.00 89.50 96 ILE A N 1
ATOM 744 C CA . ILE A 1 96 ? 12.854 8.737 14.063 1.00 89.50 96 ILE A CA 1
ATOM 745 C C . ILE A 1 96 ? 12.120 8.772 12.713 1.00 89.50 96 ILE A C 1
ATOM 747 O O . ILE A 1 96 ? 10.894 8.723 12.664 1.00 89.50 96 ILE A O 1
ATOM 751 N N . ASN A 1 97 ? 12.884 8.784 11.623 1.00 88.50 97 ASN A N 1
ATOM 752 C CA . ASN A 1 97 ? 12.410 8.848 10.242 1.00 88.50 97 ASN A CA 1
ATOM 753 C C . ASN A 1 97 ? 11.779 7.543 9.726 1.00 88.50 97 ASN A C 1
ATOM 755 O O . ASN A 1 97 ? 11.159 7.526 8.661 1.00 88.50 97 ASN A O 1
ATOM 759 N N . PHE A 1 98 ? 11.940 6.433 10.452 1.00 88.94 98 PHE A N 1
ATOM 760 C CA . PHE A 1 98 ? 11.496 5.109 10.017 1.00 88.94 98 PHE A CA 1
ATOM 761 C C . PHE A 1 98 ? 10.472 4.521 10.981 1.00 88.94 98 PHE A C 1
ATOM 763 O O . PHE A 1 98 ? 10.423 4.846 12.169 1.00 88.94 98 PHE A O 1
ATOM 770 N N . HIS A 1 99 ? 9.564 3.700 10.454 1.00 91.88 99 HIS A N 1
ATOM 771 C CA . HIS A 1 99 ? 8.573 3.014 11.284 1.00 91.88 99 HIS A CA 1
ATOM 772 C C . HIS A 1 99 ? 9.224 1.830 11.984 1.00 91.88 99 HIS A C 1
ATOM 774 O O . HIS A 1 99 ? 10.108 1.181 11.427 1.00 91.88 99 HIS A O 1
ATOM 780 N N . LEU A 1 100 ? 8.746 1.522 13.188 1.00 93.75 100 LEU A N 1
ATOM 781 C CA . LEU A 1 100 ? 9.039 0.235 13.800 1.00 93.75 100 LEU A CA 1
ATOM 782 C C . LEU A 1 100 ? 8.381 -0.876 12.975 1.00 93.75 100 LEU A C 1
ATOM 784 O O . LEU A 1 100 ? 7.241 -0.740 12.528 1.00 93.75 100 LEU A O 1
ATOM 788 N N . GLU A 1 101 ? 9.095 -1.981 12.799 1.00 93.62 101 GLU A N 1
ATOM 789 C CA . GLU A 1 101 ? 8.599 -3.156 12.087 1.00 93.62 101 GLU A CA 1
ATOM 790 C C . GLU A 1 101 ? 8.239 -4.251 13.096 1.00 93.62 101 GLU A C 1
ATOM 792 O O . GLU A 1 101 ? 9.115 -4.969 13.583 1.00 93.62 101 GLU A O 1
ATOM 797 N N . ILE A 1 102 ? 6.952 -4.358 13.444 1.00 93.25 102 ILE A N 1
ATOM 798 C CA . ILE A 1 102 ? 6.434 -5.381 14.363 1.00 93.25 102 ILE A CA 1
ATOM 799 C C . ILE A 1 102 ? 5.405 -6.229 13.615 1.00 93.25 102 ILE A C 1
ATOM 801 O O . ILE A 1 102 ? 4.281 -5.810 13.343 1.00 93.25 102 ILE A O 1
ATOM 805 N N . ASN A 1 103 ? 5.799 -7.453 13.272 1.00 88.38 103 ASN A N 1
ATOM 806 C CA . ASN A 1 103 ? 4.967 -8.349 12.465 1.00 88.38 103 ASN A CA 1
ATOM 807 C C . ASN A 1 103 ? 3.903 -9.092 13.289 1.00 88.38 103 ASN A C 1
ATOM 809 O O . ASN A 1 103 ? 2.959 -9.636 12.719 1.00 88.38 103 ASN A O 1
ATOM 813 N N . ASN A 1 104 ? 4.048 -9.135 14.618 1.00 92.19 104 ASN A N 1
ATOM 814 C CA . ASN A 1 104 ? 3.104 -9.793 15.514 1.00 92.19 104 ASN A CA 1
ATOM 815 C C . ASN A 1 104 ? 2.086 -8.770 16.079 1.00 92.19 104 ASN A C 1
ATOM 817 O O . ASN A 1 104 ? 2.490 -7.836 16.776 1.00 92.19 104 ASN A O 1
ATOM 821 N N . PRO A 1 105 ? 0.770 -8.933 15.827 1.00 92.75 105 PRO A N 1
ATOM 822 C CA . PRO A 1 105 ? -0.259 -8.024 16.342 1.00 92.75 105 PRO A CA 1
ATOM 823 C C . PRO A 1 105 ? -0.318 -7.905 17.874 1.00 92.75 105 PRO A C 1
ATOM 825 O O . PRO A 1 105 ? -0.613 -6.827 18.392 1.00 92.75 105 PRO A O 1
ATOM 828 N N . GLU A 1 106 ? -0.060 -8.997 18.595 1.00 94.25 106 GLU A N 1
ATOM 829 C CA . GLU A 1 106 ? -0.071 -9.040 20.061 1.00 94.25 106 GLU A CA 1
ATOM 830 C C . GLU A 1 106 ? 1.137 -8.293 20.633 1.00 94.25 106 GLU A C 1
ATOM 832 O O . GLU A 1 106 ? 0.986 -7.478 21.538 1.00 94.25 106 GLU A O 1
ATOM 837 N N . GLU A 1 107 ? 2.321 -8.478 20.042 1.00 94.69 107 GLU A N 1
ATOM 838 C CA . GLU A 1 107 ? 3.518 -7.705 20.402 1.00 94.69 107 GLU A CA 1
ATOM 839 C C . GLU A 1 107 ? 3.303 -6.205 20.164 1.00 94.69 107 GLU A C 1
ATOM 841 O O . GLU A 1 107 ? 3.620 -5.388 21.027 1.00 94.69 107 GLU A O 1
ATOM 846 N N . CYS A 1 108 ? 2.697 -5.841 19.029 1.00 95.00 108 CYS A N 1
ATOM 847 C CA . CYS A 1 108 ? 2.348 -4.454 18.723 1.00 95.00 108 CYS A CA 1
ATOM 848 C C . CYS A 1 108 ? 1.392 -3.875 19.781 1.00 95.00 108 CYS A C 1
ATOM 850 O O . CYS A 1 108 ? 1.632 -2.787 20.295 1.00 95.00 108 CYS A O 1
ATOM 852 N N . THR A 1 109 ? 0.368 -4.641 20.174 1.00 95.75 109 THR A N 1
ATOM 853 C CA . THR A 1 109 ? -0.584 -4.258 21.230 1.00 95.75 109 THR A CA 1
ATOM 854 C C . THR A 1 109 ? 0.104 -4.063 22.583 1.00 95.75 109 THR A C 1
ATOM 856 O O . THR A 1 109 ? -0.180 -3.096 23.288 1.00 95.75 109 THR A O 1
ATOM 859 N N . ASN A 1 110 ? 1.025 -4.953 22.956 1.00 96.38 110 ASN A N 1
ATOM 860 C CA . ASN A 1 110 ? 1.766 -4.833 24.212 1.00 96.38 110 ASN A CA 1
ATOM 861 C C . ASN A 1 110 ? 2.619 -3.557 24.229 1.00 96.38 110 ASN A C 1
ATOM 863 O O . ASN A 1 110 ? 2.584 -2.814 25.205 1.00 96.38 110 ASN A O 1
ATOM 867 N N . ILE A 1 111 ? 3.294 -3.247 23.118 1.00 96.56 111 ILE A N 1
ATOM 868 C CA . ILE A 1 111 ? 4.066 -2.006 22.979 1.00 96.56 111 ILE A CA 1
ATOM 869 C C . ILE A 1 111 ? 3.153 -0.773 23.023 1.00 96.56 111 ILE A C 1
ATOM 871 O O . ILE A 1 111 ? 3.539 0.231 23.612 1.00 96.56 111 ILE A O 1
ATOM 875 N N . GLU A 1 112 ? 1.952 -0.821 22.441 1.00 97.56 112 GLU A N 1
ATOM 876 C CA . GLU A 1 112 ? 0.970 0.274 22.526 1.00 97.56 112 GLU A CA 1
ATOM 877 C C . GLU A 1 112 ? 0.543 0.550 23.970 1.00 97.56 112 GLU A C 1
ATOM 879 O O . GLU A 1 112 ? 0.513 1.711 24.383 1.00 97.56 112 GLU A O 1
ATOM 884 N N . ASN A 1 113 ? 0.264 -0.502 24.743 1.00 98.00 113 ASN A N 1
ATOM 885 C CA . ASN A 1 113 ? -0.088 -0.389 26.158 1.00 98.00 113 ASN A CA 1
ATOM 886 C C . ASN A 1 113 ? 1.074 0.193 26.971 1.00 98.00 113 ASN A C 1
ATOM 888 O O . ASN A 1 113 ? 0.900 1.184 27.682 1.00 98.00 113 ASN A O 1
ATOM 892 N N . ASP A 1 114 ? 2.271 -0.379 26.823 1.00 97.94 114 ASP A N 1
ATOM 893 C CA . ASP A 1 114 ? 3.460 0.077 27.539 1.00 97.94 114 ASP A CA 1
ATOM 894 C C . ASP A 1 114 ? 3.795 1.526 27.170 1.00 97.94 114 ASP A C 1
ATOM 896 O O . ASP A 1 114 ? 4.079 2.345 28.040 1.00 97.94 114 ASP A O 1
ATOM 900 N N . PHE A 1 115 ? 3.707 1.884 25.887 1.00 97.88 115 PHE A N 1
ATOM 901 C CA . PHE A 1 115 ? 3.995 3.237 25.427 1.00 97.88 115 PHE A CA 1
ATOM 902 C C . PHE A 1 115 ? 2.965 4.253 25.928 1.00 97.88 115 PHE A C 1
ATOM 904 O O . PHE A 1 115 ? 3.347 5.350 26.337 1.00 97.88 115 PHE A O 1
ATOM 911 N N . ALA A 1 116 ? 1.680 3.893 25.965 1.00 98.25 116 ALA A N 1
ATOM 912 C CA . ALA A 1 116 ? 0.643 4.733 26.556 1.00 98.25 116 ALA A CA 1
ATOM 913 C C . ALA A 1 116 ? 0.906 4.997 28.050 1.00 98.25 116 ALA A C 1
ATOM 915 O O . ALA A 1 116 ? 0.785 6.139 28.502 1.00 98.25 116 ALA A O 1
ATOM 916 N N . GLU A 1 117 ? 1.318 3.979 28.810 1.00 97.94 117 GLU A N 1
ATOM 917 C CA . GLU A 1 117 ? 1.693 4.135 30.221 1.00 97.94 117 GLU A CA 1
ATOM 918 C C . GLU A 1 117 ? 2.962 4.976 30.398 1.00 97.94 117 GLU A C 1
ATOM 920 O O . GLU A 1 117 ? 3.016 5.842 31.272 1.00 97.94 117 GLU A O 1
ATOM 925 N N . GLU A 1 118 ? 3.970 4.793 29.545 1.00 97.56 118 GLU A N 1
ATOM 926 C CA . GLU A 1 118 ? 5.176 5.622 29.566 1.00 97.56 118 GLU A CA 1
ATOM 927 C C . GLU A 1 118 ? 4.875 7.091 29.245 1.00 97.56 118 GLU A C 1
ATOM 929 O O . GLU A 1 118 ? 5.428 7.977 29.896 1.00 97.56 118 GLU A O 1
ATOM 934 N N . ILE A 1 119 ? 3.953 7.385 28.322 1.00 97.62 119 ILE A N 1
ATOM 935 C CA . ILE A 1 119 ? 3.501 8.762 28.066 1.00 97.62 119 ILE A CA 1
ATOM 936 C C . ILE A 1 119 ? 2.884 9.376 29.327 1.00 97.62 119 ILE A C 1
ATOM 938 O O . ILE A 1 119 ? 3.250 10.491 29.693 1.00 97.62 119 ILE A O 1
ATOM 942 N N . LYS A 1 120 ? 2.010 8.645 30.032 1.00 96.62 120 LYS A N 1
ATOM 943 C CA . LYS A 1 120 ? 1.383 9.124 31.278 1.00 96.62 120 LYS A CA 1
ATOM 944 C C . LYS A 1 120 ? 2.418 9.400 32.378 1.00 96.62 120 LYS A C 1
ATOM 946 O O . LYS A 1 120 ? 2.271 10.362 33.129 1.00 96.62 120 LYS A O 1
ATOM 951 N N . LYS A 1 121 ? 3.485 8.596 32.465 1.00 96.75 121 LYS A N 1
ATOM 952 C CA . LYS A 1 121 ? 4.567 8.765 33.458 1.00 96.75 121 LYS A CA 1
ATOM 953 C C . LYS A 1 121 ? 5.475 9.967 33.186 1.00 96.75 121 LYS A C 1
ATOM 955 O O . LYS A 1 121 ? 6.097 10.467 34.121 1.00 96.75 121 LYS A O 1
ATOM 960 N N . ARG A 1 122 ? 5.564 10.439 31.936 1.00 94.69 122 ARG A N 1
ATOM 961 C CA . ARG A 1 122 ? 6.448 11.554 31.532 1.00 94.69 122 ARG A CA 1
ATOM 962 C C . ARG A 1 122 ? 5.986 12.930 32.040 1.00 94.69 122 ARG A C 1
ATOM 964 O O . ARG A 1 122 ? 6.769 13.874 31.973 1.00 94.69 122 ARG A O 1
ATOM 971 N N . GLY A 1 123 ? 4.779 13.035 32.602 1.00 92.44 123 GLY A N 1
ATOM 972 C CA . GLY A 1 123 ? 4.250 14.249 33.234 1.00 92.44 123 GLY A CA 1
ATOM 973 C C . GLY A 1 123 ? 3.196 14.974 32.394 1.00 92.44 123 GLY A C 1
ATOM 974 O O . GLY A 1 123 ? 2.650 14.421 31.445 1.00 92.44 123 GLY A O 1
ATOM 975 N N . GLU A 1 124 ? 2.884 16.219 32.765 1.00 93.94 124 GLU A N 1
ATOM 976 C CA . GLU A 1 124 ? 1.826 17.011 32.110 1.00 93.94 124 GLU A CA 1
ATOM 977 C C . GLU A 1 124 ? 2.236 17.614 30.756 1.00 93.94 124 GLU A C 1
ATOM 979 O O . GLU A 1 124 ? 1.367 18.043 30.000 1.00 93.94 124 GLU A O 1
ATOM 984 N N . ASP A 1 125 ? 3.534 17.674 30.454 1.00 96.00 125 ASP A N 1
ATOM 985 C CA . ASP A 1 125 ? 4.066 18.203 29.193 1.00 96.00 125 ASP A CA 1
ATOM 986 C C . ASP A 1 125 ? 4.324 17.043 28.223 1.00 96.00 125 ASP A C 1
ATOM 988 O O . ASP A 1 125 ? 5.298 16.297 28.355 1.00 96.00 125 ASP A O 1
ATOM 992 N N . PHE A 1 126 ? 3.415 16.853 27.266 1.00 97.56 126 PHE A N 1
ATOM 993 C CA . PHE A 1 126 ? 3.522 15.801 26.266 1.00 97.56 126 PHE A CA 1
ATOM 994 C C . PHE A 1 126 ? 4.383 16.268 25.101 1.00 97.56 126 PHE A C 1
ATOM 996 O O . PHE A 1 126 ? 4.022 17.204 24.390 1.00 97.56 126 PHE A O 1
ATOM 1003 N N . LYS A 1 127 ? 5.503 15.576 24.889 1.00 96.12 127 LYS A N 1
ATOM 1004 C CA . LYS A 1 127 ? 6.479 15.891 23.846 1.00 96.12 127 LYS A CA 1
ATOM 1005 C C . LYS A 1 127 ? 6.371 14.945 22.663 1.00 96.12 127 LYS A C 1
ATOM 1007 O O . LYS A 1 127 ? 6.321 13.725 22.845 1.00 96.12 127 LYS A O 1
ATOM 1012 N N . PHE A 1 128 ? 6.387 15.504 21.461 1.00 95.69 128 PHE A N 1
ATOM 1013 C CA . PHE A 1 128 ? 6.240 14.754 20.222 1.00 95.69 128 PHE A CA 1
ATOM 1014 C C . PHE A 1 128 ? 6.930 15.449 19.046 1.00 95.69 128 PHE A C 1
ATOM 1016 O O . PHE A 1 128 ? 7.219 16.639 19.081 1.00 95.69 128 PHE A O 1
ATOM 1023 N N . PHE A 1 129 ? 7.154 14.699 17.977 1.00 94.56 129 PHE A N 1
ATOM 1024 C CA . PHE A 1 129 ? 7.683 15.192 16.708 1.00 94.56 129 PHE A CA 1
ATOM 1025 C C . PHE A 1 129 ? 6.589 15.199 15.642 1.00 94.56 129 PHE A C 1
ATOM 1027 O O . PHE A 1 129 ? 5.595 14.474 15.763 1.00 94.56 129 PHE A O 1
ATOM 1034 N N . LYS A 1 130 ? 6.764 15.995 14.586 1.00 90.25 130 LYS A N 1
ATOM 1035 C CA . LYS A 1 130 ? 5.837 16.041 13.455 1.00 90.25 130 LYS A CA 1
ATOM 1036 C C . LYS A 1 130 ? 6.405 15.249 12.278 1.00 90.25 130 LYS A C 1
ATOM 1038 O O . LYS A 1 130 ? 7.555 15.442 11.893 1.00 90.25 130 LYS A O 1
ATOM 1043 N N . ASP A 1 131 ? 5.606 14.320 11.760 1.00 87.31 131 ASP A N 1
ATOM 1044 C CA . ASP A 1 131 ? 5.889 13.652 10.486 1.00 87.31 131 ASP A CA 1
ATOM 1045 C C . ASP A 1 131 ? 5.700 14.667 9.344 1.00 87.31 131 ASP A C 1
ATOM 1047 O O . ASP A 1 131 ? 4.996 15.667 9.507 1.00 87.31 131 ASP A O 1
ATOM 1051 N N . GLN A 1 132 ? 6.323 14.459 8.193 1.00 86.12 132 GLN A N 1
ATOM 1052 C CA . GLN A 1 132 ? 6.111 15.307 7.025 1.00 86.12 132 GLN A CA 1
ATOM 1053 C C . GLN A 1 132 ? 6.394 14.555 5.730 1.00 86.12 132 GLN A C 1
ATOM 1055 O O . GLN A 1 132 ? 7.058 13.520 5.698 1.00 86.12 132 GLN A O 1
ATOM 1060 N N . PHE A 1 133 ? 5.901 15.106 4.623 1.00 80.62 133 PHE A N 1
ATOM 1061 C CA . PHE A 1 133 ? 6.308 14.605 3.322 1.00 80.62 133 PHE A CA 1
ATOM 1062 C C . PHE A 1 133 ? 7.789 14.926 3.089 1.00 80.62 133 PHE A C 1
ATOM 1064 O O . PHE A 1 133 ? 8.164 16.093 3.027 1.00 80.62 133 PHE A O 1
ATOM 1071 N N . GLY A 1 134 ? 8.591 13.878 2.928 1.00 76.12 134 GLY A N 1
ATOM 1072 C CA . GLY A 1 134 ? 9.984 13.949 2.504 1.00 76.12 134 GLY A CA 1
ATOM 1073 C C . GLY A 1 134 ? 10.220 12.965 1.366 1.00 76.12 134 GLY A C 1
ATOM 1074 O O . GLY A 1 134 ? 9.812 11.798 1.466 1.00 76.12 134 GLY A O 1
ATOM 1075 N N . GLU A 1 135 ? 10.851 13.425 0.281 1.00 73.75 135 GLU A N 1
ATOM 1076 C CA . GLU A 1 135 ? 11.274 12.519 -0.795 1.00 73.75 135 GLU A CA 1
ATOM 1077 C C . GLU A 1 135 ? 12.319 11.550 -0.242 1.00 73.75 135 GLU A C 1
ATOM 1079 O O . GLU A 1 135 ? 12.223 10.332 -0.441 1.00 73.75 135 GLU A O 1
ATOM 1084 N N . HIS A 1 136 ? 13.229 12.098 0.559 1.00 80.25 136 HIS A N 1
ATOM 1085 C CA . HIS A 1 136 ? 14.239 11.381 1.308 1.00 80.25 136 HIS A CA 1
ATOM 1086 C C . HIS A 1 136 ? 13.746 10.969 2.712 1.00 80.25 136 HIS A C 1
ATOM 1088 O O . HIS A 1 136 ? 13.036 11.739 3.360 1.00 80.25 136 HIS A O 1
ATOM 1094 N N . PRO A 1 137 ? 14.101 9.776 3.238 1.00 80.38 137 PRO A N 1
ATOM 1095 C CA . PRO A 1 137 ? 13.727 9.352 4.583 1.00 80.38 137 PRO A CA 1
ATOM 1096 C C . PRO A 1 137 ? 14.158 10.348 5.656 1.00 80.38 137 PRO A C 1
ATOM 1098 O O . PRO A 1 137 ? 13.379 10.632 6.555 1.00 80.38 137 PRO A O 1
ATOM 1101 N N . GLU A 1 138 ? 15.355 10.918 5.539 1.00 80.75 138 GLU A N 1
ATOM 1102 C CA . GLU A 1 138 ? 15.899 11.924 6.454 1.00 80.75 138 GLU A CA 1
ATOM 1103 C C . GLU A 1 138 ? 15.068 13.211 6.538 1.00 80.75 138 GLU A C 1
ATOM 1105 O O . GLU A 1 138 ? 15.174 13.939 7.521 1.00 80.75 138 GLU A O 1
ATOM 1110 N N . GLU A 1 139 ? 14.211 13.461 5.550 1.00 83.12 139 GLU A N 1
ATOM 1111 C CA . GLU A 1 139 ? 13.309 14.609 5.496 1.00 83.12 139 GLU A CA 1
ATOM 1112 C C . GLU A 1 139 ? 11.919 14.296 6.064 1.00 83.12 139 GLU A C 1
ATOM 1114 O O . GLU A 1 139 ? 11.085 15.191 6.125 1.00 83.12 139 GLU A O 1
ATOM 1119 N N . ARG A 1 140 ? 11.620 13.052 6.463 1.00 81.62 140 ARG A N 1
ATOM 1120 C CA . ARG A 1 140 ? 10.262 12.645 6.885 1.00 81.62 140 ARG A CA 1
ATOM 1121 C C . ARG A 1 140 ? 9.896 13.070 8.307 1.00 81.62 140 ARG A C 1
ATOM 1123 O O . ARG A 1 140 ? 8.746 12.931 8.705 1.00 81.62 140 ARG A O 1
ATOM 1130 N N . ALA A 1 141 ? 10.836 13.608 9.075 1.00 81.25 141 ALA A N 1
ATOM 1131 C CA . ALA A 1 141 ? 10.584 14.144 10.405 1.00 81.25 141 ALA A CA 1
ATOM 1132 C C . ALA A 1 141 ? 11.014 15.604 10.504 1.00 81.25 141 ALA A C 1
ATOM 1134 O O . ALA A 1 141 ? 12.062 15.999 9.992 1.00 81.25 141 ALA A O 1
ATOM 1135 N N . THR A 1 142 ? 10.248 16.401 11.246 1.00 77.12 142 THR A N 1
ATOM 1136 C CA . THR A 1 142 ? 10.744 17.694 11.717 1.00 77.12 142 THR A CA 1
ATOM 1137 C C . THR A 1 142 ? 11.847 17.485 12.752 1.00 77.12 142 THR A C 1
ATOM 1139 O O . THR A 1 142 ? 11.723 16.636 13.635 1.00 77.12 142 THR A O 1
ATOM 1142 N N . ASN A 1 143 ? 12.893 18.313 12.705 1.00 72.94 143 ASN A N 1
ATOM 1143 C CA . ASN A 1 143 ? 13.946 18.298 13.728 1.00 72.94 143 ASN A CA 1
ATOM 1144 C C . ASN A 1 143 ? 13.479 18.876 15.077 1.00 72.94 143 ASN A C 1
ATOM 1146 O O . ASN A 1 143 ? 14.108 18.622 16.103 1.00 72.94 143 ASN A O 1
ATOM 1150 N N . ASP A 1 144 ? 12.379 19.632 15.082 1.00 84.50 144 ASP A N 1
ATOM 1151 C CA . ASP A 1 144 ? 11.862 20.292 16.279 1.00 84.50 144 ASP A CA 1
ATOM 1152 C C . ASP A 1 144 ? 10.944 19.357 17.085 1.00 84.50 144 ASP A C 1
ATOM 1154 O O . ASP A 1 144 ? 9.953 18.832 16.568 1.00 84.50 144 ASP A O 1
ATOM 1158 N N . GLU A 1 145 ? 11.269 19.170 18.369 1.00 91.25 145 GLU A N 1
ATOM 1159 C CA . GLU A 1 145 ? 10.394 18.515 19.349 1.00 91.25 145 GLU A CA 1
ATOM 1160 C C . GLU A 1 145 ? 9.351 19.540 19.821 1.00 91.25 145 GLU A C 1
ATOM 1162 O O . GLU A 1 145 ? 9.682 20.590 20.376 1.00 91.25 145 GLU A O 1
ATOM 1167 N N . LEU A 1 146 ? 8.081 19.240 19.573 1.00 94.00 146 LEU A N 1
ATOM 1168 C CA . LEU A 1 146 ? 6.934 20.042 19.977 1.00 94.00 146 LEU A CA 1
ATOM 1169 C C . LEU A 1 146 ? 6.415 19.562 21.332 1.00 94.00 146 LEU A C 1
ATOM 1171 O O . LEU A 1 146 ? 6.629 18.407 21.714 1.00 94.00 146 LEU A O 1
ATOM 1175 N N . SER A 1 147 ? 5.692 20.428 22.044 1.00 95.12 147 SER A N 1
ATOM 1176 C CA . SER A 1 147 ? 5.005 20.026 23.267 1.00 95.12 147 SER A CA 1
ATOM 1177 C C . SER A 1 147 ? 3.607 20.622 23.407 1.00 95.12 147 SER A C 1
ATOM 1179 O O . SER A 1 147 ? 3.315 21.717 22.922 1.00 95.12 147 SER A O 1
ATOM 1181 N N . GLU A 1 148 ? 2.719 19.868 24.050 1.00 96.25 148 GLU A N 1
ATOM 1182 C CA . GLU A 1 148 ? 1.385 20.321 24.436 1.00 96.25 148 GLU A CA 1
ATOM 1183 C C . GLU A 1 148 ? 0.982 19.737 25.794 1.00 96.25 148 GLU A C 1
ATOM 1185 O O . GLU A 1 148 ? 1.547 18.751 26.266 1.00 96.25 148 GLU A O 1
ATOM 1190 N N . LYS A 1 149 ? -0.026 20.336 26.437 1.00 97.38 149 LYS A N 1
ATOM 1191 C CA . LYS A 1 149 ? -0.517 19.825 27.719 1.00 97.38 149 LYS A CA 1
ATOM 1192 C C . LYS A 1 149 ? -1.215 18.477 27.531 1.00 97.38 149 LYS A C 1
ATOM 1194 O O . LYS A 1 149 ? -2.156 18.363 26.744 1.00 97.38 149 LYS A O 1
ATOM 1199 N N . LEU A 1 150 ? -0.813 17.485 28.316 1.00 97.69 150 LEU A N 1
ATOM 1200 C CA . LEU A 1 150 ? -1.436 16.172 28.355 1.00 97.69 150 LEU A CA 1
ATOM 1201 C C . LEU A 1 150 ? -2.821 16.247 29.018 1.00 97.69 150 LEU A C 1
ATOM 1203 O O . LEU A 1 150 ? -2.938 16.646 30.176 1.00 97.69 150 LEU A O 1
ATOM 1207 N N . GLN A 1 151 ? -3.870 15.858 28.291 1.00 96.81 151 GLN A N 1
ATOM 1208 C CA . GLN A 1 151 ? -5.248 15.784 28.799 1.00 96.81 151 GLN A CA 1
ATOM 1209 C C . GLN A 1 151 ? -5.755 14.343 28.868 1.00 96.81 151 GLN A C 1
ATOM 1211 O O . GLN A 1 151 ? -6.486 13.992 29.791 1.00 96.81 151 GLN A O 1
ATOM 1216 N N . GLY A 1 152 ? -5.361 13.495 27.917 1.00 96.44 152 GLY A N 1
ATOM 1217 C CA . GLY A 1 152 ? -5.747 12.089 27.908 1.00 96.44 152 GLY A CA 1
ATOM 1218 C C . GLY A 1 152 ? -4.889 11.253 26.971 1.00 96.44 152 GLY A C 1
ATOM 1219 O O . GLY A 1 152 ? -4.425 11.746 25.943 1.00 96.44 152 GLY A O 1
ATOM 1220 N N . VAL A 1 153 ? -4.709 9.983 27.336 1.00 98.31 153 VAL A N 1
ATOM 1221 C CA . VAL A 1 153 ? -4.021 8.970 26.530 1.00 98.31 153 VAL A CA 1
ATOM 1222 C C . VAL A 1 153 ? -4.934 7.764 26.395 1.00 98.31 153 VAL A C 1
ATOM 1224 O O . VAL A 1 153 ? -5.433 7.272 27.406 1.00 98.31 153 VAL A O 1
ATOM 1227 N N . LEU A 1 154 ? -5.118 7.294 25.167 1.00 98.31 154 LEU A N 1
ATOM 1228 C CA . LEU A 1 154 ? -5.853 6.080 24.838 1.00 98.31 154 LEU A CA 1
ATOM 1229 C C . LEU A 1 154 ? -5.000 5.192 23.935 1.00 98.31 154 LEU A C 1
ATOM 1231 O O . LEU A 1 154 ? -4.229 5.663 23.101 1.00 98.31 154 LEU A O 1
ATOM 1235 N N . THR A 1 155 ? -5.180 3.893 24.068 1.00 98.12 155 THR A N 1
ATOM 1236 C CA . THR A 1 155 ? -4.713 2.891 23.117 1.00 98.12 155 THR A CA 1
ATOM 1237 C C . THR A 1 155 ? -5.754 2.709 22.018 1.00 98.12 155 THR A C 1
ATOM 1239 O O . THR A 1 155 ? -6.942 3.011 22.183 1.00 98.12 155 THR A O 1
ATOM 1242 N N . ILE A 1 156 ? -5.333 2.176 20.872 1.00 96.56 156 ILE A N 1
ATOM 1243 C CA . ILE A 1 156 ? -6.271 1.901 19.782 1.00 96.56 156 ILE A CA 1
ATOM 1244 C C . ILE A 1 156 ? -7.336 0.863 20.176 1.00 96.56 156 ILE A C 1
ATOM 1246 O O . ILE A 1 156 ? -8.480 0.962 19.740 1.00 96.56 156 ILE A O 1
ATOM 1250 N N . ASN A 1 157 ? -6.995 -0.094 21.046 1.00 96.88 157 ASN A N 1
ATOM 1251 C CA . ASN A 1 157 ? -7.930 -1.117 21.511 1.00 96.88 157 ASN A CA 1
ATOM 1252 C C . ASN A 1 157 ? -9.006 -0.549 22.445 1.00 96.88 157 ASN A C 1
ATOM 1254 O O . ASN A 1 157 ? -10.149 -0.992 22.373 1.00 96.88 157 ASN A O 1
ATOM 1258 N N . GLU A 1 158 ? -8.686 0.457 23.264 1.00 98.38 158 GLU A N 1
ATOM 1259 C CA . GLU A 1 158 ? -9.694 1.186 24.049 1.00 98.38 158 GLU A CA 1
ATOM 1260 C C . GLU A 1 158 ? -10.680 1.927 23.134 1.00 98.38 158 GLU A C 1
ATOM 1262 O O . GLU A 1 158 ? -11.892 1.868 23.348 1.00 98.38 158 GLU A O 1
ATOM 1267 N N . ILE A 1 159 ? -10.186 2.554 22.061 1.00 98.19 159 ILE A N 1
ATOM 1268 C CA . ILE A 1 159 ? -11.036 3.219 21.060 1.00 98.19 159 ILE A CA 1
ATOM 1269 C C . ILE A 1 159 ? -11.923 2.200 20.340 1.00 98.19 159 ILE A C 1
ATOM 1271 O O . ILE A 1 159 ? -13.127 2.405 20.199 1.00 98.19 159 ILE A O 1
ATOM 1275 N N . TYR A 1 160 ? -11.356 1.071 19.924 1.00 97.81 160 TYR A N 1
ATOM 1276 C CA . TYR A 1 160 ? -12.098 -0.023 19.307 1.00 97.81 160 TYR A CA 1
ATOM 1277 C C . TYR A 1 160 ? -13.158 -0.628 20.226 1.00 97.81 160 TYR A C 1
ATOM 1279 O O . TYR A 1 160 ? -14.259 -0.923 19.757 1.00 97.81 160 TYR A O 1
ATOM 1287 N N . ALA A 1 161 ? -12.875 -0.767 21.521 1.00 98.12 161 ALA A N 1
ATOM 1288 C CA . ALA A 1 161 ? -13.860 -1.206 22.502 1.00 98.12 161 ALA A CA 1
ATOM 1289 C C . ALA A 1 161 ? -15.033 -0.215 22.595 1.00 98.12 161 ALA A C 1
ATOM 1291 O O . ALA A 1 161 ? -16.186 -0.636 22.507 1.00 98.12 161 ALA A O 1
ATOM 1292 N N . ALA A 1 162 ? -14.749 1.090 22.668 1.00 98.00 162 ALA A N 1
ATOM 1293 C CA . ALA A 1 162 ? -15.776 2.132 22.703 1.00 98.00 162 ALA A CA 1
ATOM 1294 C C . ALA A 1 162 ? -16.618 2.182 21.412 1.00 98.00 162 ALA A C 1
ATOM 1296 O O . ALA A 1 162 ? -17.842 2.319 21.463 1.00 98.00 162 ALA A O 1
ATOM 1297 N N . ILE A 1 163 ? -15.990 2.021 20.241 1.00 97.50 163 ILE A N 1
ATOM 1298 C CA . ILE A 1 163 ? -16.700 1.931 18.956 1.00 97.50 163 ILE A CA 1
ATOM 1299 C C . ILE A 1 163 ? -17.609 0.703 18.935 1.00 97.50 163 ILE A C 1
ATOM 1301 O O . ILE A 1 163 ? -18.760 0.808 18.519 1.00 97.50 163 ILE A O 1
ATOM 1305 N N . LYS A 1 164 ? -17.121 -0.452 19.395 1.00 97.38 164 LYS A N 1
ATOM 1306 C CA . LYS A 1 164 ? -17.895 -1.697 19.419 1.00 97.38 164 LYS A CA 1
ATOM 1307 C C . LYS A 1 164 ? -19.068 -1.634 20.397 1.00 97.38 164 LYS A C 1
ATOM 1309 O O . LYS A 1 164 ? -20.108 -2.222 20.126 1.00 97.38 164 LYS A O 1
ATOM 1314 N N . GLU A 1 165 ? -18.944 -0.896 21.497 1.00 97.62 165 GLU A N 1
ATOM 1315 C CA . GLU A 1 165 ? -20.063 -0.638 22.409 1.00 97.62 165 GLU A CA 1
ATOM 1316 C C . GLU A 1 165 ? -21.189 0.147 21.715 1.00 97.62 165 GLU A C 1
ATOM 1318 O O . GLU A 1 165 ? -22.361 -0.213 21.831 1.00 97.62 165 GLU A O 1
ATOM 1323 N N . LYS A 1 166 ? -20.840 1.173 20.926 1.00 96.06 166 LYS A N 1
ATOM 1324 C CA . LYS A 1 166 ? -21.808 1.979 20.161 1.00 96.06 166 LYS A CA 1
ATOM 1325 C C . LYS A 1 166 ? -22.345 1.257 18.922 1.00 96.06 166 LYS A C 1
ATOM 1327 O O . LYS A 1 166 ? -23.512 1.410 18.568 1.00 96.06 166 LYS A O 1
ATOM 1332 N N . VAL A 1 167 ? -21.495 0.486 18.248 1.00 96.56 167 VAL A N 1
ATOM 1333 C CA . VAL A 1 167 ? -21.792 -0.208 16.990 1.00 96.56 167 VAL A CA 1
ATOM 1334 C C . VAL A 1 167 ? -21.330 -1.672 17.091 1.00 96.56 167 VAL A C 1
ATOM 1336 O O . VAL A 1 167 ? -20.262 -2.021 16.586 1.00 96.56 167 VAL A O 1
ATOM 1339 N N . PRO A 1 168 ? -22.143 -2.572 17.686 1.00 97.25 168 PRO A N 1
ATOM 1340 C CA . PRO A 1 168 ? -21.733 -3.949 18.015 1.00 97.25 168 PRO A CA 1
ATOM 1341 C C . PRO A 1 168 ? -21.253 -4.823 16.850 1.00 97.25 168 PRO A C 1
ATOM 1343 O O . PRO A 1 168 ? -20.524 -5.788 17.068 1.00 97.25 168 PRO A O 1
ATOM 1346 N N . LYS A 1 169 ? -21.660 -4.491 15.621 1.00 96.56 169 LYS A N 1
ATOM 1347 C CA . LYS A 1 169 ? -21.266 -5.172 14.375 1.00 96.56 169 LYS A CA 1
ATOM 1348 C C . LYS A 1 169 ? -19.919 -4.721 13.804 1.00 96.56 169 LYS A C 1
ATOM 1350 O O . LYS A 1 169 ? -19.484 -5.278 12.798 1.00 96.56 169 LYS A O 1
ATOM 1355 N N . VAL A 1 170 ? -19.290 -3.692 14.379 1.00 97.88 170 VAL A N 1
ATOM 1356 C CA . VAL A 1 170 ? -17.935 -3.301 13.985 1.00 97.88 170 VAL A CA 1
ATOM 1357 C C . VAL A 1 170 ? -16.947 -4.313 14.550 1.00 97.88 170 VAL A C 1
ATOM 1359 O O . VAL A 1 170 ? -16.936 -4.601 15.748 1.00 97.88 170 VAL A O 1
ATOM 1362 N N . GLU A 1 171 ? -16.107 -4.841 13.669 1.00 97.62 171 GLU A N 1
ATOM 1363 C CA . GLU A 1 171 ? -15.107 -5.859 13.968 1.00 97.62 171 GLU A CA 1
ATOM 1364 C C . GLU A 1 171 ? -13.712 -5.334 13.621 1.00 97.62 171 GLU A C 1
ATOM 1366 O O . GLU A 1 171 ? -13.286 -5.395 12.463 1.00 97.62 171 GLU A O 1
ATOM 1371 N N . PRO A 1 172 ? -13.002 -4.780 14.616 1.00 97.12 172 PRO A N 1
ATOM 1372 C CA . PRO A 1 172 ? -11.636 -4.322 14.447 1.00 97.12 172 PRO A CA 1
ATOM 1373 C C . PRO A 1 172 ? -10.668 -5.500 14.322 1.00 97.12 172 PRO A C 1
ATOM 1375 O O . PRO A 1 172 ? -10.696 -6.426 15.132 1.00 97.12 172 PRO A O 1
ATOM 1378 N N . ILE A 1 173 ? -9.798 -5.456 13.317 1.00 96.62 173 ILE A N 1
ATOM 1379 C CA . ILE A 1 173 ? -8.782 -6.474 13.036 1.00 96.62 173 ILE A CA 1
ATOM 1380 C C . ILE A 1 173 ? -7.465 -5.761 12.734 1.00 96.62 173 ILE A C 1
ATOM 1382 O O . ILE A 1 173 ? -7.448 -4.760 12.021 1.00 96.62 173 ILE A O 1
ATOM 1386 N N . ARG A 1 174 ? -6.342 -6.287 13.232 1.00 97.44 174 ARG A N 1
ATOM 1387 C CA . ARG A 1 174 ? -5.007 -5.834 12.823 1.00 97.44 174 ARG A CA 1
ATOM 1388 C C . ARG A 1 174 ? -4.368 -6.847 11.877 1.00 97.44 174 ARG A C 1
ATOM 1390 O O . ARG A 1 174 ? -4.218 -8.010 12.236 1.00 97.44 174 ARG A O 1
ATOM 1397 N N . ILE A 1 175 ? -3.958 -6.378 10.700 1.00 97.56 175 ILE A N 1
ATOM 1398 C CA . ILE A 1 175 ? -3.190 -7.128 9.694 1.00 97.56 175 ILE A CA 1
ATOM 1399 C C . ILE A 1 175 ? -1.883 -6.354 9.469 1.00 97.56 175 ILE A C 1
ATOM 1401 O O . ILE A 1 175 ? -1.856 -5.460 8.625 1.00 97.56 175 ILE A O 1
ATOM 1405 N N . PRO A 1 176 ? -0.804 -6.625 10.228 1.00 96.12 176 PRO A N 1
ATOM 1406 C CA . PRO A 1 176 ? 0.448 -5.886 10.109 1.00 96.12 176 PRO A CA 1
ATOM 1407 C C . PRO A 1 176 ? 1.023 -6.017 8.699 1.00 96.12 176 PRO A C 1
ATOM 1409 O O . PRO A 1 176 ? 1.383 -7.114 8.266 1.00 96.12 176 PRO A O 1
ATOM 1412 N N . MET A 1 177 ? 1.083 -4.901 7.974 1.00 96.38 177 MET A N 1
ATOM 1413 C CA . MET A 1 177 ? 1.716 -4.820 6.664 1.00 96.38 177 MET A CA 1
ATOM 1414 C C . MET A 1 177 ? 2.905 -3.873 6.732 1.00 96.38 177 MET A C 1
ATOM 1416 O O . MET A 1 177 ? 2.809 -2.757 7.260 1.00 96.38 177 MET A O 1
ATOM 1420 N N . ASN A 1 178 ? 4.011 -4.301 6.128 1.00 94.19 178 ASN A N 1
ATOM 1421 C CA . ASN A 1 178 ? 5.157 -3.432 5.944 1.00 94.19 178 ASN A CA 1
ATOM 1422 C C . ASN A 1 178 ? 4.803 -2.282 4.989 1.00 94.19 178 ASN A C 1
ATOM 1424 O O . ASN A 1 178 ? 4.067 -2.460 4.017 1.00 94.19 178 ASN A O 1
ATOM 1428 N N . GLN A 1 179 ? 5.289 -1.081 5.292 1.00 88.69 179 GLN A N 1
ATOM 1429 C CA . GLN A 1 179 ? 5.012 0.103 4.480 1.00 88.69 179 GLN A CA 1
ATOM 1430 C C . GLN A 1 179 ? 5.722 0.064 3.121 1.00 88.69 179 GLN A C 1
ATOM 1432 O O . GLN A 1 179 ? 5.136 0.450 2.108 1.00 88.69 179 GLN A O 1
ATOM 1437 N N . GLU A 1 180 ? 6.962 -0.414 3.099 1.00 86.12 180 GLU A N 1
ATOM 1438 C CA . GLU A 1 180 ? 7.854 -0.337 1.942 1.00 86.12 180 GLU A CA 1
ATOM 1439 C C . GLU A 1 180 ? 7.883 -1.653 1.149 1.00 86.12 180 GLU A C 1
ATOM 1441 O O . GLU A 1 180 ? 8.027 -1.628 -0.072 1.00 86.12 180 GLU A O 1
ATOM 1446 N N . ASN A 1 181 ? 7.705 -2.802 1.811 1.00 92.50 181 ASN A N 1
ATOM 1447 C CA . ASN A 1 181 ? 7.745 -4.124 1.173 1.00 92.50 181 ASN A CA 1
ATOM 1448 C C . ASN A 1 181 ? 6.373 -4.551 0.610 1.00 92.50 181 ASN A C 1
ATOM 1450 O O . ASN A 1 181 ? 5.325 -3.971 0.919 1.00 92.50 181 ASN A O 1
ATOM 1454 N N . ALA A 1 182 ? 6.365 -5.585 -0.234 1.00 94.25 182 ALA A N 1
ATOM 1455 C CA . ALA A 1 182 ? 5.130 -6.259 -0.630 1.00 94.25 182 ALA A CA 1
ATOM 1456 C C . ALA A 1 182 ? 4.450 -6.932 0.586 1.00 94.25 182 ALA A C 1
ATOM 1458 O O . ALA A 1 182 ? 5.152 -7.344 1.514 1.00 94.25 182 ALA A O 1
ATOM 1459 N N . PRO A 1 183 ? 3.106 -7.062 0.605 1.00 96.88 183 PRO A N 1
ATOM 1460 C CA . PRO A 1 183 ? 2.422 -7.834 1.640 1.00 96.88 183 PRO A CA 1
ATOM 1461 C C . PRO A 1 183 ? 2.946 -9.271 1.700 1.00 96.88 183 PRO A C 1
ATOM 1463 O O . PRO A 1 183 ? 3.222 -9.881 0.667 1.00 96.88 183 PRO A O 1
ATOM 1466 N N . THR A 1 184 ? 3.043 -9.824 2.907 1.00 97.19 184 THR A N 1
ATOM 1467 C CA . THR A 1 184 ? 3.401 -11.235 3.088 1.00 97.19 184 THR A CA 1
ATOM 1468 C C . THR A 1 184 ? 2.253 -12.132 2.634 1.00 97.19 184 THR A C 1
ATOM 1470 O O . THR A 1 184 ? 1.093 -11.717 2.622 1.00 97.19 184 THR A O 1
ATOM 1473 N N . GLU A 1 185 ? 2.541 -13.388 2.303 1.00 98.19 185 GLU A N 1
ATOM 1474 C CA . GLU A 1 185 ? 1.510 -14.362 1.921 1.00 98.19 185 GLU A CA 1
ATOM 1475 C C . GLU A 1 185 ? 0.432 -14.518 3.006 1.00 98.19 185 GLU A C 1
ATOM 1477 O O . GLU A 1 185 ? -0.758 -14.590 2.701 1.00 98.19 185 GLU A O 1
ATOM 1482 N N . GLN A 1 186 ? 0.825 -14.449 4.282 1.00 97.44 186 GLN A N 1
ATOM 1483 C CA . GLN A 1 186 ? -0.099 -14.488 5.414 1.00 97.44 186 GLN A CA 1
ATOM 1484 C C . GLN A 1 186 ? -1.029 -13.269 5.460 1.00 97.44 186 GLN A C 1
ATOM 1486 O O . GLN A 1 186 ? -2.168 -13.390 5.911 1.00 97.44 186 GLN A O 1
ATOM 1491 N N . ASN A 1 187 ? -0.599 -12.098 4.974 1.00 98.19 187 ASN A N 1
ATOM 1492 C CA . ASN A 1 187 ? -1.493 -10.945 4.861 1.00 98.19 187 ASN A CA 1
ATOM 1493 C C . ASN A 1 187 ? -2.636 -11.219 3.867 1.00 98.19 187 ASN A C 1
ATOM 1495 O O . ASN A 1 187 ? -3.780 -10.847 4.138 1.00 98.19 187 ASN A O 1
ATOM 1499 N N . PHE A 1 188 ? -2.363 -11.900 2.748 1.00 98.75 188 PHE A N 1
ATOM 1500 C CA . PHE A 1 188 ? -3.410 -12.339 1.816 1.00 98.75 188 PHE A CA 1
ATOM 1501 C C . PHE A 1 188 ? -4.350 -13.356 2.473 1.00 98.75 188 PHE A C 1
ATOM 1503 O O . PHE A 1 188 ? -5.571 -13.229 2.354 1.00 98.75 188 PHE A O 1
ATOM 1510 N N . ASP A 1 189 ? -3.799 -14.311 3.224 1.00 98.69 189 ASP A N 1
ATOM 1511 C CA . ASP A 1 189 ? -4.576 -15.327 3.943 1.00 98.69 189 ASP A CA 1
ATOM 1512 C C . ASP A 1 189 ? -5.531 -14.725 4.973 1.00 98.69 189 ASP A C 1
ATOM 1514 O O . ASP A 1 189 ? -6.684 -15.154 5.075 1.00 98.69 189 ASP A O 1
ATOM 1518 N N . GLN A 1 190 ? -5.089 -13.701 5.704 1.00 98.31 190 GLN A N 1
ATOM 1519 C CA . GLN A 1 190 ? -5.920 -12.990 6.675 1.00 98.31 190 GLN A CA 1
ATOM 1520 C C . GLN A 1 190 ? -7.084 -12.254 5.993 1.00 98.31 190 GLN A C 1
ATOM 1522 O O . GLN A 1 190 ? -8.219 -12.357 6.460 1.00 98.31 190 GLN A O 1
ATOM 1527 N N . ILE A 1 191 ? -6.851 -11.596 4.847 1.00 98.56 191 ILE A N 1
ATOM 1528 C CA . ILE A 1 191 ? -7.926 -10.942 4.075 1.00 98.56 191 ILE A CA 1
ATOM 1529 C C . ILE A 1 191 ? -8.927 -11.968 3.531 1.00 98.56 191 ILE A C 1
ATOM 1531 O O . ILE A 1 191 ? -10.137 -11.756 3.626 1.00 98.56 191 ILE A O 1
ATOM 1535 N N . VAL A 1 192 ? -8.454 -13.094 2.986 1.00 98.62 192 VAL A N 1
ATOM 1536 C CA . VAL A 1 192 ? -9.339 -14.168 2.503 1.00 98.62 192 VAL A CA 1
ATOM 1537 C C . VAL A 1 192 ? -10.153 -14.747 3.651 1.00 98.62 192 VAL A C 1
ATOM 1539 O O . VAL A 1 192 ? -11.361 -14.908 3.513 1.00 98.62 192 VAL A O 1
ATOM 1542 N N . THR A 1 193 ? -9.519 -15.034 4.787 1.00 98.00 193 THR A N 1
ATOM 1543 C CA . THR A 1 193 ? -10.183 -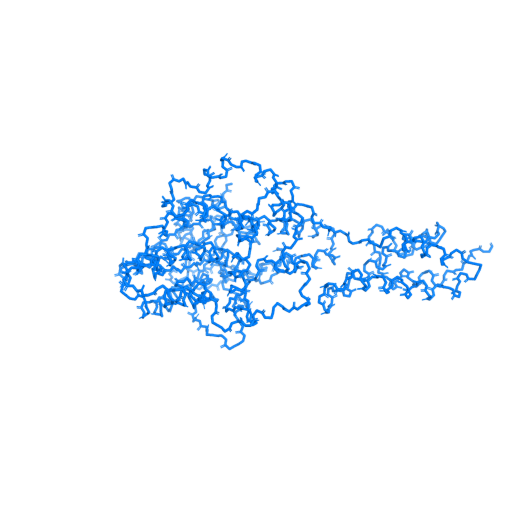15.612 5.963 1.00 98.00 193 THR A CA 1
ATOM 1544 C C . THR A 1 193 ? -11.265 -14.687 6.508 1.00 98.00 193 THR A C 1
ATOM 1546 O O . THR A 1 193 ? -12.362 -15.156 6.793 1.00 98.00 193 THR A O 1
ATOM 1549 N N . MET A 1 194 ? -10.987 -13.383 6.579 1.00 97.44 194 MET A N 1
ATOM 1550 C CA . MET A 1 194 ? -11.959 -12.365 6.983 1.00 97.44 194 MET A CA 1
ATOM 1551 C C . MET A 1 194 ? -13.168 -12.315 6.037 1.00 97.44 194 MET A C 1
ATOM 1553 O O . MET A 1 194 ? -14.296 -12.127 6.479 1.00 97.44 194 MET A O 1
ATOM 1557 N N . LEU A 1 195 ? -12.948 -12.467 4.728 1.00 97.56 195 LEU A N 1
ATOM 1558 C CA . LEU A 1 195 ? -13.983 -12.209 3.729 1.00 97.56 195 LEU A CA 1
ATOM 1559 C C . LEU A 1 195 ? -14.754 -13.441 3.265 1.00 97.56 195 LEU A C 1
ATOM 1561 O O . LEU A 1 195 ? -15.933 -13.299 2.955 1.00 97.56 195 LEU A O 1
ATOM 1565 N N . LYS A 1 196 ? -14.135 -14.622 3.184 1.00 95.12 196 LYS A N 1
ATOM 1566 C CA . LYS A 1 196 ? -14.648 -15.778 2.419 1.00 95.12 196 LYS A CA 1
ATOM 1567 C C . LYS A 1 196 ? -16.070 -16.224 2.782 1.00 95.12 196 LYS A C 1
ATOM 1569 O O . LYS A 1 196 ? -16.786 -16.689 1.894 1.00 95.12 196 LYS A O 1
ATOM 1574 N N . ASP A 1 197 ? -16.473 -16.036 4.038 1.00 92.94 197 ASP A N 1
ATOM 1575 C CA . ASP A 1 197 ? -17.768 -16.462 4.583 1.00 92.94 197 ASP A CA 1
ATOM 1576 C C . ASP A 1 197 ? -18.761 -15.293 4.761 1.00 92.94 197 ASP A C 1
ATOM 1578 O O . ASP A 1 197 ? -19.807 -15.438 5.392 1.00 92.94 197 ASP A O 1
ATOM 1582 N N . THR A 1 198 ? -18.460 -14.129 4.175 1.00 95.19 198 THR A N 1
ATOM 1583 C CA . THR A 1 198 ? -19.339 -12.946 4.179 1.00 95.19 198 THR A CA 1
ATOM 1584 C C . THR A 1 198 ? -20.110 -12.773 2.868 1.00 95.19 198 THR A C 1
ATOM 1586 O O . THR A 1 198 ? -19.878 -13.483 1.886 1.00 95.19 198 THR A O 1
ATOM 1589 N N . THR A 1 199 ? -21.039 -11.817 2.847 1.00 93.31 199 THR A N 1
ATOM 1590 C CA . THR A 1 199 ? -21.755 -11.368 1.643 1.00 93.31 199 THR A CA 1
ATOM 1591 C C . THR A 1 199 ? -20.867 -10.465 0.780 1.00 93.31 199 THR A C 1
ATOM 1593 O O . THR A 1 199 ? -19.917 -9.827 1.260 1.00 93.31 199 THR A O 1
ATOM 1596 N N . ALA A 1 200 ? -21.198 -10.335 -0.505 1.00 92.50 200 ALA A N 1
ATOM 1597 C CA . ALA A 1 200 ? -20.544 -9.375 -1.391 1.00 92.50 200 ALA A CA 1
ATOM 1598 C C . ALA A 1 200 ? -20.777 -7.913 -0.958 1.00 92.50 200 ALA A C 1
ATOM 1600 O O . ALA A 1 200 ? -19.973 -7.045 -1.300 1.00 92.50 200 ALA A O 1
ATOM 1601 N N . SER A 1 201 ? -21.840 -7.641 -0.194 1.00 94.94 201 SER A N 1
ATOM 1602 C CA . SER A 1 201 ? -22.213 -6.328 0.347 1.00 94.94 201 SER A CA 1
ATOM 1603 C C . SER A 1 201 ? -21.590 -5.992 1.706 1.00 94.94 201 SER A C 1
ATOM 1605 O O . SER A 1 201 ? -21.567 -4.812 2.052 1.00 94.94 201 SER A O 1
ATOM 1607 N N . CYS A 1 202 ? -21.035 -6.967 2.439 1.00 97.56 202 CYS A N 1
ATOM 1608 C CA . CYS A 1 202 ? -20.384 -6.729 3.732 1.00 97.56 202 CYS A CA 1
ATOM 1609 C C . CYS A 1 202 ? -19.253 -5.681 3.608 1.00 97.56 202 CYS A C 1
ATOM 1611 O O . CYS A 1 202 ? -18.332 -5.887 2.800 1.00 97.56 202 CYS A O 1
ATOM 1613 N N . PRO A 1 203 ? -19.316 -4.566 4.365 1.00 98.19 203 PRO A N 1
ATOM 1614 C CA . PRO A 1 203 ? -18.354 -3.482 4.262 1.00 98.19 203 PRO A CA 1
ATOM 1615 C C . PRO A 1 203 ? -17.036 -3.753 4.988 1.00 98.19 203 PRO A C 1
ATOM 1617 O O . PRO A 1 203 ? -16.997 -4.361 6.058 1.00 98.19 203 PRO A O 1
ATOM 1620 N N . VAL A 1 204 ? -15.955 -3.231 4.406 1.00 98.62 204 VAL A N 1
ATOM 1621 C CA . VAL A 1 204 ? -14.603 -3.265 4.978 1.00 98.62 204 VAL A CA 1
ATOM 1622 C C . VAL A 1 204 ? -13.971 -1.887 4.880 1.00 98.62 204 VAL A C 1
ATOM 1624 O O . VAL A 1 204 ? -13.989 -1.281 3.810 1.00 98.62 204 VAL A O 1
ATOM 1627 N N . ILE A 1 205 ? -13.384 -1.411 5.972 1.00 98.81 205 ILE A N 1
ATOM 1628 C CA . ILE A 1 205 ? -12.641 -0.154 6.049 1.00 98.81 205 ILE A CA 1
ATOM 1629 C C . ILE A 1 205 ? -11.188 -0.494 6.359 1.00 98.81 205 ILE A C 1
ATOM 1631 O O . ILE A 1 205 ? -10.900 -1.045 7.414 1.00 98.81 205 ILE A O 1
ATOM 1635 N N . PHE A 1 206 ? -10.269 -0.173 5.453 1.00 98.81 206 PHE A N 1
ATOM 1636 C CA . PHE A 1 206 ? -8.833 -0.339 5.664 1.00 98.81 206 PHE A CA 1
ATOM 1637 C C . PHE A 1 206 ? -8.200 0.977 6.104 1.00 98.81 206 PHE A C 1
ATOM 1639 O O . PHE A 1 206 ? -8.411 2.010 5.465 1.00 98.81 206 PHE A O 1
ATOM 1646 N N . ASN A 1 207 ? -7.358 0.944 7.135 1.00 98.44 207 ASN A N 1
ATOM 1647 C CA . ASN A 1 207 ? -6.538 2.092 7.494 1.00 98.44 207 ASN A CA 1
ATOM 1648 C C . ASN A 1 207 ? -5.052 1.746 7.614 1.00 98.44 207 ASN A C 1
ATOM 1650 O O . ASN A 1 207 ? -4.677 0.663 8.050 1.00 98.44 207 ASN A O 1
ATOM 1654 N N . CYS A 1 208 ? -4.201 2.697 7.244 1.00 97.12 208 CYS A N 1
ATOM 1655 C CA . CYS A 1 208 ? -2.783 2.707 7.601 1.00 97.12 208 CYS A CA 1
ATOM 1656 C C . CYS A 1 208 ? -2.433 4.087 8.174 1.00 97.12 208 CYS A C 1
ATOM 1658 O O . CYS A 1 208 ? -3.334 4.758 8.665 1.00 97.12 208 CYS A O 1
ATOM 1660 N N . GLN A 1 209 ? -1.173 4.528 8.124 1.00 95.44 209 GLN A N 1
ATOM 1661 C CA . GLN A 1 209 ? -0.811 5.885 8.551 1.00 95.44 209 GLN A CA 1
ATOM 1662 C C . GLN A 1 209 ? -1.497 6.959 7.687 1.00 95.44 209 GLN A C 1
ATOM 1664 O O . GLN A 1 209 ? -2.398 7.647 8.147 1.00 95.44 209 GLN A O 1
ATOM 1669 N N . ALA A 1 210 ? -1.108 7.083 6.415 1.00 94.94 210 ALA A N 1
ATOM 1670 C CA . ALA A 1 210 ? -1.629 8.125 5.526 1.00 94.94 210 ALA A CA 1
ATOM 1671 C C . ALA A 1 210 ? -2.829 7.668 4.682 1.00 94.94 210 ALA A C 1
ATOM 1673 O O . ALA A 1 210 ? -3.491 8.482 4.058 1.00 94.94 210 ALA A O 1
ATOM 1674 N N . GLY A 1 211 ? -3.128 6.369 4.619 1.00 96.38 211 GLY A N 1
ATOM 1675 C CA . GLY A 1 211 ? -4.220 5.854 3.785 1.00 96.38 211 GLY A CA 1
ATOM 1676 C C . GLY A 1 211 ? -3.868 5.695 2.310 1.00 96.38 211 GLY A C 1
ATOM 1677 O O . GLY A 1 211 ? -4.767 5.546 1.481 1.00 96.38 211 GLY A O 1
ATOM 1678 N N . ILE A 1 212 ? -2.574 5.714 1.991 1.00 94.62 212 ILE A N 1
ATOM 1679 C CA . ILE A 1 212 ? -2.046 5.695 0.627 1.00 94.62 212 ILE A CA 1
ATOM 1680 C C . ILE A 1 212 ? -1.642 4.261 0.265 1.00 94.62 212 ILE A C 1
ATOM 1682 O O . ILE A 1 212 ? -2.495 3.505 -0.196 1.00 94.62 212 ILE A O 1
ATOM 1686 N N . SER A 1 213 ? -0.408 3.836 0.554 1.00 93.75 213 SER A N 1
ATOM 1687 C CA . SER A 1 213 ? 0.135 2.614 -0.054 1.00 93.75 213 SER A CA 1
ATOM 1688 C C . SER A 1 213 ? -0.431 1.291 0.474 1.00 93.75 213 SER A C 1
ATOM 1690 O O . SER A 1 213 ? -1.070 0.534 -0.265 1.00 93.75 213 SER A O 1
ATOM 1692 N N . ARG A 1 214 ? -0.294 1.026 1.782 1.00 97.00 214 ARG A N 1
ATOM 1693 C CA . ARG A 1 214 ? -0.848 -0.187 2.423 1.00 97.00 214 ARG A CA 1
ATOM 1694 C C . ARG A 1 214 ? -2.362 -0.297 2.211 1.00 97.00 214 ARG A C 1
ATOM 1696 O O . ARG A 1 214 ? -2.854 -1.329 1.763 1.00 97.00 214 ARG A O 1
ATOM 1703 N N . THR A 1 215 ? -3.085 0.799 2.453 1.00 98.06 215 THR A N 1
ATOM 1704 C CA . THR A 1 215 ? -4.544 0.879 2.291 1.00 98.06 215 THR A CA 1
ATOM 1705 C C . THR A 1 215 ? -4.992 0.607 0.857 1.00 98.06 215 THR A C 1
ATOM 1707 O O . THR A 1 215 ? -5.932 -0.161 0.656 1.00 98.06 215 THR A O 1
ATOM 1710 N N . THR A 1 216 ? -4.325 1.188 -0.146 1.00 97.44 216 THR A N 1
ATOM 1711 C CA . THR A 1 216 ? -4.654 0.941 -1.561 1.00 97.44 216 THR A CA 1
ATOM 1712 C C . THR A 1 216 ? -4.379 -0.511 -1.941 1.00 97.44 216 THR A C 1
ATOM 1714 O O . THR A 1 216 ? -5.226 -1.158 -2.553 1.00 97.44 216 THR A O 1
ATOM 1717 N N . THR A 1 217 ? -3.256 -1.069 -1.489 1.00 98.06 217 THR A N 1
ATOM 1718 C CA . THR A 1 217 ? -2.902 -2.473 -1.741 1.00 98.06 217 THR A CA 1
ATOM 1719 C C . THR A 1 217 ? -3.945 -3.434 -1.158 1.00 98.06 217 THR A C 1
ATOM 1721 O O . THR A 1 217 ? -4.485 -4.270 -1.882 1.00 98.06 217 THR A O 1
ATOM 1724 N N . ALA A 1 218 ? -4.310 -3.271 0.118 1.00 98.56 218 ALA A N 1
ATOM 1725 C CA . ALA A 1 218 ? -5.327 -4.098 0.771 1.00 98.56 218 ALA A CA 1
ATOM 1726 C C . ALA A 1 218 ? -6.725 -3.926 0.151 1.00 98.56 218 ALA A C 1
ATOM 1728 O O . ALA A 1 218 ? -7.484 -4.890 0.046 1.00 98.56 218 ALA A O 1
ATOM 1729 N N . THR A 1 219 ? -7.044 -2.720 -0.328 1.00 98.38 219 THR A N 1
ATOM 1730 C CA . THR A 1 219 ? -8.284 -2.437 -1.062 1.00 98.38 219 THR A CA 1
ATOM 1731 C C . THR A 1 219 ? -8.371 -3.263 -2.348 1.00 98.38 219 THR A C 1
ATOM 1733 O O . THR A 1 219 ? -9.411 -3.867 -2.611 1.00 98.38 219 THR A O 1
ATOM 1736 N N . VAL A 1 220 ? -7.279 -3.360 -3.116 1.00 98.19 220 VAL A N 1
ATOM 1737 C CA . VAL A 1 220 ? -7.215 -4.204 -4.325 1.00 98.19 220 VAL A CA 1
ATOM 1738 C C . VAL A 1 220 ? -7.322 -5.691 -3.967 1.00 98.19 220 VAL A C 1
ATOM 1740 O O . VAL A 1 220 ? -8.086 -6.417 -4.604 1.00 98.19 220 VAL A O 1
ATOM 1743 N N . MET A 1 221 ? -6.631 -6.145 -2.914 1.00 98.69 221 MET A N 1
ATOM 1744 C CA . MET A 1 221 ? -6.720 -7.532 -2.426 1.00 98.69 221 MET A CA 1
ATOM 1745 C C . MET A 1 221 ? -8.163 -7.911 -2.058 1.00 98.69 221 MET A C 1
ATOM 1747 O O . MET A 1 221 ? -8.682 -8.931 -2.511 1.00 98.69 221 MET A O 1
ATOM 1751 N N . ALA A 1 222 ? -8.841 -7.074 -1.271 1.00 98.56 222 ALA A N 1
ATOM 1752 C CA . ALA A 1 222 ? -10.225 -7.302 -0.869 1.00 98.56 222 ALA A CA 1
ATOM 1753 C C . ALA A 1 222 ? -11.192 -7.253 -2.058 1.00 98.56 222 ALA A C 1
ATOM 1755 O O . ALA A 1 222 ? -12.135 -8.042 -2.114 1.00 98.56 222 ALA A O 1
ATOM 1756 N N . ALA A 1 223 ? -10.951 -6.366 -3.027 1.00 97.44 223 ALA A N 1
ATOM 1757 C CA . ALA A 1 223 ? -11.781 -6.249 -4.219 1.00 97.44 223 ALA A CA 1
ATOM 1758 C C . ALA A 1 223 ? -11.742 -7.519 -5.076 1.00 97.44 223 ALA A C 1
ATOM 1760 O O . ALA A 1 223 ? -12.794 -7.955 -5.537 1.00 97.44 223 ALA A O 1
ATOM 1761 N N . LEU A 1 224 ? -10.584 -8.180 -5.202 1.00 97.69 224 LEU A N 1
ATOM 1762 C CA . LEU A 1 224 ? -10.479 -9.479 -5.882 1.00 97.69 224 LEU A CA 1
ATOM 1763 C C . LEU A 1 224 ? -11.379 -10.541 -5.231 1.00 97.69 224 LEU A C 1
ATOM 1765 O O . LEU A 1 224 ? -12.090 -11.269 -5.927 1.00 97.69 224 LEU A O 1
ATOM 1769 N N . VAL A 1 225 ? -11.401 -10.604 -3.895 1.00 97.88 225 VAL A N 1
ATOM 1770 C CA . VAL A 1 225 ? -12.275 -11.531 -3.156 1.00 97.88 225 VAL A CA 1
ATOM 1771 C C . VAL A 1 225 ? -13.751 -11.138 -3.310 1.00 97.88 225 VAL A C 1
ATOM 1773 O O . VAL A 1 225 ? -14.596 -12.003 -3.546 1.00 97.88 225 VAL A O 1
ATOM 1776 N N . LYS A 1 226 ? -14.074 -9.840 -3.254 1.00 95.75 226 LYS A N 1
ATOM 1777 C CA . LYS A 1 226 ? -15.447 -9.328 -3.403 1.00 95.75 226 LYS A CA 1
ATOM 1778 C C . LYS A 1 226 ? -16.002 -9.528 -4.816 1.00 95.75 226 LYS A C 1
ATOM 1780 O O . LYS A 1 226 ? -17.177 -9.862 -4.949 1.00 95.75 226 LYS A O 1
ATOM 1785 N N . GLU A 1 227 ? -15.187 -9.403 -5.868 1.00 92.81 227 GLU A N 1
ATOM 1786 C CA . GLU A 1 227 ? -15.600 -9.729 -7.244 1.00 92.81 227 GLU A CA 1
ATOM 1787 C C . GLU A 1 227 ? -15.988 -11.209 -7.369 1.00 92.81 227 GLU A C 1
ATOM 1789 O O . GLU A 1 227 ? -17.006 -11.531 -7.989 1.00 92.81 227 GLU A O 1
ATOM 1794 N N . LEU A 1 228 ? -15.235 -12.113 -6.734 1.00 92.88 228 LEU A N 1
ATOM 1795 C CA . LEU A 1 228 ? -15.589 -13.532 -6.675 1.00 92.88 228 LEU A CA 1
ATOM 1796 C C . LEU A 1 228 ? -16.899 -13.760 -5.906 1.00 92.88 228 LEU A C 1
ATOM 1798 O O . LEU A 1 228 ? -17.756 -14.498 -6.390 1.00 92.88 228 LEU A O 1
ATOM 1802 N N . GLN A 1 229 ? -17.071 -13.152 -4.728 1.00 93.06 229 GLN A N 1
ATOM 1803 C CA . GLN A 1 229 ? -18.304 -13.282 -3.937 1.00 93.06 229 GLN A CA 1
ATOM 1804 C C . GLN A 1 229 ? -19.523 -12.823 -4.736 1.00 93.06 229 GLN A C 1
ATOM 1806 O O . GLN A 1 229 ? -20.495 -13.566 -4.851 1.00 93.06 229 GLN A O 1
ATOM 1811 N N . LEU A 1 230 ? -19.430 -11.650 -5.365 1.00 90.69 230 LEU A N 1
ATOM 1812 C CA . LEU A 1 230 ? -20.486 -11.108 -6.210 1.00 90.69 230 LEU A CA 1
ATOM 1813 C C . LEU A 1 230 ? -20.773 -12.019 -7.411 1.00 90.69 230 LEU A C 1
ATOM 1815 O O . LEU A 1 230 ? -21.931 -12.258 -7.740 1.00 90.69 230 LEU A O 1
ATOM 1819 N N . THR A 1 231 ? -19.736 -12.575 -8.043 1.00 88.38 231 THR A N 1
ATOM 1820 C CA . THR A 1 231 ? -19.906 -13.546 -9.134 1.00 88.38 231 THR A CA 1
ATOM 1821 C C . THR A 1 231 ? -20.686 -14.772 -8.660 1.00 88.38 231 THR A C 1
ATOM 1823 O O . THR A 1 231 ? -21.660 -15.152 -9.304 1.00 88.38 231 THR A O 1
ATOM 1826 N N . ARG A 1 232 ? -20.327 -15.341 -7.501 1.00 87.50 232 ARG A N 1
ATOM 1827 C CA . ARG A 1 232 ? -21.004 -16.513 -6.917 1.00 87.50 232 ARG A CA 1
ATOM 1828 C C . ARG A 1 232 ? -22.450 -16.218 -6.526 1.00 87.50 232 ARG A C 1
ATOM 1830 O O . ARG A 1 232 ? -23.316 -17.063 -6.732 1.00 87.50 232 ARG A O 1
ATOM 1837 N N . GLU A 1 233 ? -22.718 -15.051 -5.947 1.00 89.25 233 GLU A N 1
ATOM 1838 C CA . GLU A 1 233 ? -24.078 -14.624 -5.603 1.00 89.25 233 GLU A CA 1
ATOM 1839 C C . GLU A 1 233 ? -24.952 -14.477 -6.851 1.00 89.25 233 GLU A C 1
ATOM 1841 O O . GLU A 1 233 ? -26.073 -14.979 -6.870 1.00 89.25 233 GLU A O 1
ATOM 1846 N N . LEU A 1 234 ? -24.418 -13.870 -7.915 1.00 86.62 234 LEU A N 1
ATOM 1847 C CA . LEU A 1 234 ? -25.110 -13.749 -9.198 1.00 86.62 234 LEU A CA 1
ATOM 1848 C C . LEU A 1 234 ? -25.308 -15.122 -9.861 1.00 86.62 234 LEU A C 1
ATOM 1850 O O . LEU A 1 234 ? -26.395 -15.412 -10.346 1.00 86.62 234 LEU A O 1
ATOM 1854 N N . ASP A 1 235 ? -24.313 -16.010 -9.837 1.00 86.00 235 ASP A N 1
ATOM 1855 C CA . ASP A 1 235 ? -24.440 -17.368 -10.389 1.00 86.00 235 ASP A CA 1
ATOM 1856 C C . ASP A 1 235 ? -25.536 -18.192 -9.707 1.00 86.00 235 ASP A C 1
ATOM 1858 O O . ASP A 1 235 ? -26.237 -18.948 -10.377 1.00 86.00 235 ASP A O 1
ATOM 1862 N N . ARG A 1 236 ? -25.751 -18.008 -8.398 1.00 87.88 236 ARG A N 1
ATOM 1863 C CA . ARG A 1 236 ? -26.856 -18.652 -7.664 1.00 87.88 236 ARG A CA 1
ATOM 1864 C C . ARG A 1 236 ? -28.242 -18.190 -8.123 1.00 87.88 236 ARG A C 1
ATOM 1866 O O . ARG A 1 236 ? -29.220 -18.865 -7.819 1.00 87.88 236 ARG A O 1
ATOM 1873 N N . MET A 1 237 ? -28.337 -17.065 -8.833 1.00 87.56 237 MET A N 1
ATOM 1874 C CA . MET A 1 237 ? -29.590 -16.568 -9.410 1.00 87.56 237 MET A CA 1
ATOM 1875 C C . MET A 1 237 ? -29.891 -17.169 -10.792 1.00 87.56 237 MET A C 1
ATOM 1877 O O . MET A 1 237 ? -30.996 -16.965 -11.303 1.00 87.56 237 MET A O 1
ATOM 1881 N N . ARG A 1 238 ? -28.956 -17.918 -11.402 1.00 84.88 238 ARG A N 1
ATOM 1882 C CA . ARG A 1 238 ? -29.215 -18.623 -12.668 1.00 84.88 238 ARG A CA 1
ATOM 1883 C C . ARG A 1 238 ? -30.348 -19.629 -12.495 1.00 84.88 238 ARG A C 1
ATOM 1885 O O . ARG A 1 238 ? -30.408 -20.352 -11.504 1.00 84.88 238 ARG A O 1
ATOM 1892 N N . GLY A 1 239 ? -31.261 -19.654 -13.462 1.00 84.81 239 GLY A N 1
ATOM 1893 C CA . GLY A 1 239 ? -32.490 -20.452 -13.401 1.00 84.81 239 GLY A CA 1
ATOM 1894 C C . GLY A 1 239 ? -33.648 -19.793 -12.639 1.00 84.81 239 GLY A C 1
ATOM 1895 O O . GLY A 1 239 ? -34.768 -20.288 -12.725 1.00 84.81 239 GLY A O 1
ATOM 1896 N N . ILE A 1 240 ? -33.410 -18.672 -11.944 1.00 90.25 240 ILE A N 1
ATOM 1897 C CA . ILE A 1 240 ? -34.457 -17.819 -11.350 1.00 90.25 240 ILE A CA 1
ATOM 1898 C C . ILE A 1 240 ? -34.611 -16.538 -12.175 1.00 90.25 240 ILE A C 1
ATOM 1900 O O . ILE A 1 240 ? -35.723 -16.131 -12.505 1.00 90.25 240 ILE A O 1
ATOM 1904 N N . VAL A 1 241 ? -33.485 -15.906 -12.509 1.00 87.31 241 VAL A N 1
ATOM 1905 C CA . VAL A 1 241 ? -33.413 -14.693 -13.329 1.00 87.31 241 VAL A CA 1
ATOM 1906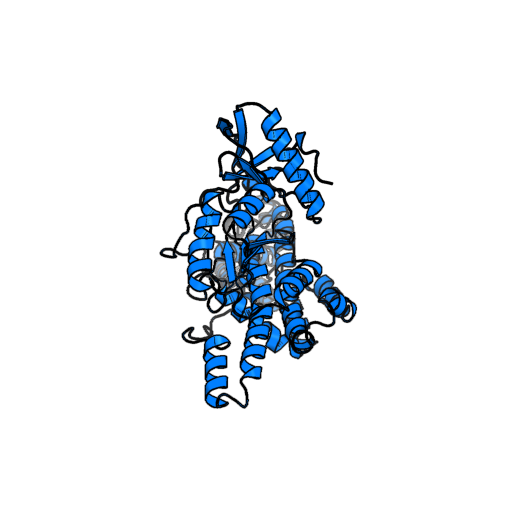 C C . VAL A 1 241 ? -32.965 -15.076 -14.744 1.00 87.31 241 VAL A C 1
ATOM 1908 O O . VAL A 1 241 ? -32.053 -15.898 -14.866 1.00 87.31 241 VAL A O 1
ATOM 1911 N N . PRO A 1 242 ? -33.564 -14.499 -15.805 1.00 90.12 242 PRO A N 1
ATOM 1912 C CA . PRO A 1 242 ? -33.094 -14.673 -17.178 1.00 90.12 242 PRO A CA 1
ATOM 1913 C C . PRO A 1 242 ? -31.595 -14.383 -17.338 1.00 90.12 242 PRO A C 1
ATOM 1915 O O . PRO A 1 242 ? -31.076 -13.409 -16.781 1.00 90.12 242 PRO A O 1
ATOM 1918 N N . ASP A 1 243 ? -30.903 -15.232 -18.099 1.00 86.62 243 ASP A N 1
ATOM 1919 C CA . ASP A 1 243 ? -29.443 -15.178 -18.241 1.00 86.62 243 ASP A CA 1
ATOM 1920 C C . ASP A 1 243 ? -28.956 -13.857 -18.856 1.00 86.62 243 ASP A C 1
ATOM 1922 O O . ASP A 1 243 ? -27.915 -13.345 -18.459 1.00 86.62 243 ASP A O 1
ATOM 1926 N N . ASP A 1 244 ? -29.728 -13.248 -19.757 1.00 88.00 244 ASP A N 1
ATOM 1927 C CA . ASP A 1 244 ? -29.421 -11.955 -20.377 1.00 88.00 244 ASP A CA 1
ATOM 1928 C C . ASP A 1 244 ? -29.434 -10.802 -19.361 1.00 88.00 244 ASP A C 1
ATOM 1930 O O . ASP A 1 244 ? -28.534 -9.957 -19.356 1.00 88.00 244 ASP A O 1
ATOM 1934 N N . ILE A 1 245 ? -30.410 -10.795 -18.448 1.00 85.69 245 ILE A N 1
ATOM 1935 C CA . ILE A 1 245 ? -30.481 -9.833 -17.342 1.00 85.69 245 ILE A CA 1
ATOM 1936 C C . ILE A 1 245 ? -29.308 -10.054 -16.390 1.00 85.69 245 ILE A C 1
ATOM 1938 O O . ILE A 1 245 ? -28.670 -9.091 -15.956 1.00 85.69 245 ILE A O 1
ATOM 1942 N N . LEU A 1 246 ? -29.004 -11.311 -16.064 1.00 82.56 246 LEU A N 1
ATOM 1943 C CA . LEU A 1 246 ? -27.917 -11.634 -15.152 1.00 82.56 246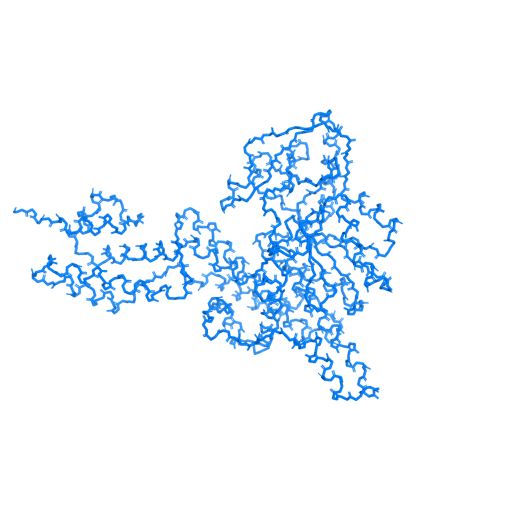 LEU A CA 1
ATOM 1944 C C . LEU A 1 246 ? -26.555 -11.252 -15.737 1.00 82.56 246 LEU A C 1
ATOM 1946 O O . LEU A 1 246 ? -25.731 -10.659 -15.041 1.00 82.56 246 LEU A O 1
ATOM 1950 N N . ASP A 1 247 ? -26.326 -11.541 -17.013 1.00 81.12 247 ASP A N 1
ATOM 1951 C CA . ASP A 1 247 ? -25.095 -11.195 -17.711 1.00 81.12 247 ASP A CA 1
ATOM 1952 C C . ASP A 1 247 ? -24.975 -9.673 -17.889 1.00 81.12 247 ASP A C 1
ATOM 1954 O O . ASP A 1 247 ? -23.883 -9.126 -17.724 1.00 81.12 247 ASP A O 1
ATOM 1958 N N . ALA A 1 248 ? -26.083 -8.951 -18.097 1.00 82.44 248 ALA A N 1
ATOM 1959 C CA . ALA A 1 248 ? -26.102 -7.488 -18.066 1.00 82.44 248 ALA A CA 1
ATOM 1960 C C . ALA A 1 248 ? -25.785 -6.926 -16.667 1.00 82.44 248 ALA A C 1
ATOM 1962 O O . ALA A 1 248 ? -25.026 -5.963 -16.547 1.00 82.44 248 ALA A O 1
ATOM 1963 N N . LEU A 1 249 ? -26.309 -7.530 -15.594 1.00 79.88 249 LEU A N 1
ATOM 1964 C CA . LEU A 1 249 ? -26.000 -7.145 -14.212 1.00 79.88 249 LEU A CA 1
ATOM 1965 C C . LEU A 1 249 ? -24.540 -7.420 -13.864 1.00 79.88 249 LEU A C 1
ATOM 1967 O O . LEU A 1 249 ? -23.878 -6.542 -13.311 1.00 79.88 249 LEU A O 1
ATOM 1971 N N . LYS A 1 250 ? -24.011 -8.587 -14.243 1.00 76.44 250 LYS A N 1
ATOM 1972 C CA . LYS A 1 250 ? -22.580 -8.890 -14.157 1.00 76.44 250 LYS A CA 1
ATOM 1973 C C . LYS A 1 250 ? -21.787 -7.858 -14.943 1.00 76.44 250 LYS A C 1
ATOM 1975 O O . LYS A 1 250 ? -20.889 -7.249 -14.384 1.00 76.44 250 LYS A O 1
ATOM 1980 N N . LYS A 1 251 ? -22.162 -7.546 -16.182 1.00 75.62 251 LYS A N 1
ATOM 1981 C CA . LYS A 1 251 ? -21.502 -6.509 -16.986 1.00 75.62 251 LYS A CA 1
ATOM 1982 C C . LYS A 1 251 ? -21.648 -5.094 -16.411 1.00 75.62 251 LYS A C 1
ATOM 1984 O O . LYS A 1 251 ? -20.834 -4.252 -16.743 1.00 75.62 251 LYS A O 1
ATOM 1989 N N . LYS A 1 252 ? -22.638 -4.809 -15.564 1.00 74.69 252 LYS A N 1
ATOM 1990 C CA . LYS A 1 252 ? -22.818 -3.500 -14.910 1.00 74.69 252 LYS A CA 1
ATOM 1991 C C . LYS A 1 252 ? -22.126 -3.401 -13.545 1.00 74.69 252 LYS A C 1
ATOM 1993 O O . LYS A 1 252 ? -21.816 -2.305 -13.088 1.00 74.69 252 LYS A O 1
ATOM 1998 N N . LYS A 1 253 ? -21.988 -4.518 -12.830 1.00 71.50 253 LYS A N 1
ATOM 1999 C CA . LYS A 1 253 ? -21.444 -4.564 -11.463 1.00 71.50 253 LYS A CA 1
ATOM 2000 C C . LYS A 1 253 ? -19.995 -5.050 -11.427 1.00 71.50 253 LYS A C 1
ATOM 2002 O O . LYS A 1 253 ? -19.211 -4.547 -10.634 1.00 71.50 253 LYS A O 1
ATOM 2007 N N . LEU A 1 254 ? -19.667 -6.023 -12.275 1.00 69.25 254 LEU A N 1
ATOM 2008 C CA . LEU A 1 254 ? -18.334 -6.603 -12.476 1.00 69.25 254 LEU A CA 1
ATOM 2009 C C . LEU A 1 254 ? -17.687 -6.080 -13.769 1.00 69.25 254 LEU A C 1
ATOM 2011 O O . LEU A 1 254 ? -16.474 -5.899 -13.820 1.00 69.25 254 LEU A O 1
ATOM 2015 N N . GLY A 1 255 ? -18.482 -5.804 -14.805 1.00 58.12 255 GLY A N 1
ATOM 2016 C CA . GLY A 1 255 ? -18.098 -4.924 -15.912 1.00 58.12 255 GLY A CA 1
ATOM 2017 C C . GLY A 1 255 ? -18.451 -3.467 -15.585 1.00 58.12 255 GLY A C 1
ATOM 2018 O O . GLY A 1 255 ? -19.247 -3.198 -14.685 1.00 58.12 255 GLY A O 1
ATOM 2019 N N . LEU A 1 256 ? -17.837 -2.515 -16.276 1.00 45.22 256 LEU A N 1
ATOM 2020 C CA . LEU A 1 256 ? -17.948 -1.092 -15.953 1.00 45.22 256 LEU A CA 1
ATOM 2021 C C . LEU A 1 256 ? -19.079 -0.419 -16.757 1.00 45.22 256 LEU A C 1
ATOM 2023 O O . LEU A 1 256 ? -19.086 -0.512 -17.983 1.00 45.22 256 LEU A O 1
ATOM 2027 N N . PRO A 1 257 ? -19.999 0.319 -16.117 1.00 32.59 257 PRO A N 1
ATOM 2028 C CA . PRO A 1 257 ? -20.696 1.442 -16.727 1.00 32.59 257 PRO A CA 1
ATOM 2029 C C . PRO A 1 257 ? -19.860 2.721 -16.535 1.00 32.59 257 PRO A C 1
ATOM 2031 O O . PRO A 1 257 ? -19.591 3.109 -15.402 1.00 32.59 257 PRO A O 1
ATOM 2034 N N . GLY A 1 258 ? -19.482 3.389 -17.632 1.00 37.16 258 GLY A N 1
ATOM 2035 C CA . GLY A 1 258 ? -19.039 4.793 -17.604 1.00 37.16 258 GLY A CA 1
ATOM 2036 C C . GLY A 1 258 ? -17.559 5.085 -17.321 1.00 37.16 258 GLY A C 1
ATOM 2037 O O . GLY A 1 258 ? -17.253 6.198 -16.914 1.00 37.16 258 GLY A O 1
ATOM 2038 N N . ILE A 1 259 ? -16.646 4.136 -17.541 1.00 39.19 259 ILE A N 1
ATOM 2039 C CA . ILE A 1 259 ? -15.231 4.458 -17.779 1.00 39.19 259 ILE A CA 1
ATOM 2040 C C . ILE A 1 259 ? -14.992 4.101 -19.234 1.00 39.19 259 ILE A C 1
ATOM 2042 O O . ILE A 1 259 ? -15.014 2.918 -19.582 1.00 39.19 259 ILE A O 1
ATOM 2046 N N . ASP A 1 260 ? -14.842 5.113 -20.078 1.00 34.09 260 ASP A N 1
ATOM 2047 C CA . ASP A 1 260 ? -14.374 4.927 -21.440 1.00 34.09 260 ASP A CA 1
ATOM 2048 C C . ASP A 1 260 ? -13.011 4.233 -21.362 1.00 34.09 260 ASP A C 1
ATOM 2050 O O . ASP A 1 260 ? -11.991 4.831 -21.030 1.00 34.09 260 ASP A O 1
ATOM 2054 N N . ILE A 1 261 ? -13.000 2.928 -21.645 1.00 42.59 261 ILE A N 1
ATOM 2055 C CA . ILE A 1 261 ? -11.798 2.169 -21.999 1.00 42.59 261 ILE A CA 1
ATOM 2056 C C . ILE A 1 261 ? -11.453 2.536 -23.448 1.00 42.59 261 ILE A C 1
ATOM 2058 O O . ILE A 1 261 ? -11.218 1.678 -24.296 1.00 42.59 261 ILE A O 1
ATOM 2062 N N . GLU A 1 262 ? -11.399 3.830 -23.748 1.00 40.22 262 GLU A N 1
ATOM 2063 C CA . GLU A 1 262 ? -10.324 4.282 -24.601 1.00 40.22 262 GLU A CA 1
ATOM 2064 C C . GLU A 1 262 ? -9.081 4.046 -23.745 1.00 40.22 262 GLU A C 1
ATOM 2066 O O . GLU A 1 262 ? -8.697 4.856 -22.899 1.00 40.22 262 GLU A O 1
ATOM 2071 N N . VAL A 1 263 ? -8.497 2.848 -23.877 1.00 44.50 263 VAL A N 1
ATOM 2072 C CA . VAL A 1 263 ? -7.066 2.699 -23.634 1.00 44.50 263 VAL A CA 1
ATOM 2073 C C . VAL A 1 263 ? -6.477 3.866 -24.403 1.00 44.50 263 VAL A C 1
ATOM 2075 O O . VAL A 1 263 ? -6.554 3.860 -25.626 1.00 44.50 263 VAL A O 1
ATOM 2078 N N . GLN A 1 264 ? -6.033 4.916 -23.708 1.00 43.66 264 GLN A N 1
ATOM 2079 C CA . GLN A 1 264 ? -5.298 5.976 -24.377 1.00 43.66 264 GLN A CA 1
ATOM 2080 C C . GLN A 1 264 ? -4.203 5.244 -25.143 1.00 43.66 264 GLN A C 1
ATOM 2082 O O . GLN A 1 264 ? -3.388 4.558 -24.519 1.00 43.66 264 GLN A O 1
ATOM 2087 N N . GLU A 1 265 ? -4.256 5.306 -26.475 1.00 47.16 265 GLU A N 1
ATOM 2088 C CA . GLU A 1 265 ? -3.333 4.588 -27.362 1.00 47.16 265 GLU A CA 1
ATOM 2089 C C . GLU A 1 265 ? -1.864 4.974 -27.071 1.00 47.16 265 GLU A C 1
ATOM 2091 O O . GLU A 1 265 ? -0.946 4.272 -27.480 1.00 47.16 265 GLU A O 1
ATOM 2096 N N . ASP A 1 266 ? -1.655 6.015 -26.255 1.00 52.62 266 ASP A N 1
ATOM 2097 C CA . ASP A 1 266 ? -0.382 6.547 -25.775 1.00 52.62 266 ASP A CA 1
ATOM 2098 C C . ASP A 1 266 ? 0.135 5.968 -24.434 1.00 52.62 266 ASP A C 1
ATOM 2100 O O . ASP A 1 266 ? 1.107 6.494 -23.886 1.00 52.62 266 ASP A O 1
ATOM 2104 N N . ARG A 1 267 ? -0.466 4.915 -23.846 1.00 61.75 267 ARG A N 1
ATOM 2105 C CA . ARG A 1 267 ? 0.092 4.330 -22.603 1.00 61.75 267 ARG A CA 1
ATOM 2106 C C . ARG A 1 267 ? 1.416 3.615 -22.876 1.00 61.75 267 ARG A C 1
ATOM 2108 O O . ARG A 1 267 ? 1.463 2.628 -23.607 1.00 61.75 267 ARG A O 1
ATOM 2115 N N . ASN A 1 268 ? 2.488 4.065 -22.228 1.00 66.25 268 ASN A N 1
ATOM 2116 C CA . ASN A 1 268 ? 3.798 3.429 -22.360 1.00 66.25 268 ASN A CA 1
ATOM 2117 C C . ASN A 1 268 ? 3.861 2.069 -21.621 1.00 66.25 268 ASN A C 1
ATOM 2119 O O . ASN A 1 268 ? 3.056 1.774 -20.732 1.00 66.25 268 ASN A O 1
ATOM 2123 N 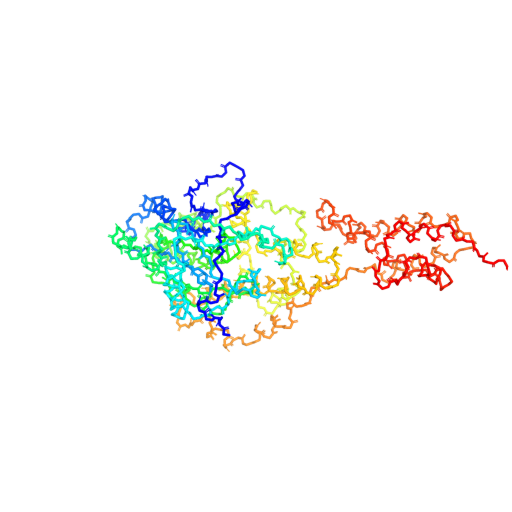N . ALA A 1 269 ? 4.851 1.235 -21.962 1.00 68.75 269 ALA A N 1
ATOM 2124 C CA . ALA A 1 269 ? 5.028 -0.106 -21.389 1.00 68.75 269 ALA A CA 1
ATOM 2125 C C . ALA A 1 269 ? 5.088 -0.109 -19.845 1.00 68.75 269 ALA A C 1
ATOM 2127 O O . ALA A 1 269 ? 4.550 -1.008 -19.192 1.00 68.75 269 ALA A O 1
ATOM 2128 N N . MET A 1 270 ? 5.681 0.924 -19.234 1.00 68.00 270 MET A N 1
ATOM 2129 C CA . MET A 1 270 ? 5.749 1.034 -17.776 1.00 68.00 270 MET A CA 1
ATOM 2130 C C . MET A 1 270 ? 4.377 1.321 -17.144 1.00 68.00 270 MET A C 1
ATOM 2132 O O . MET A 1 270 ? 4.030 0.697 -16.143 1.00 68.00 270 MET A O 1
ATOM 2136 N N . GLN A 1 271 ? 3.558 2.193 -17.744 1.00 75.31 271 GLN A N 1
ATOM 2137 C CA . GLN A 1 271 ? 2.177 2.466 -17.312 1.00 75.31 271 GLN A CA 1
ATOM 2138 C C . GLN A 1 271 ? 1.290 1.227 -17.428 1.00 75.31 271 GLN A C 1
ATOM 2140 O O . GLN A 1 271 ? 0.369 1.027 -16.633 1.00 75.31 271 GLN A O 1
ATOM 2145 N N . MET A 1 272 ? 1.599 0.359 -18.387 1.00 79.81 272 MET A N 1
ATOM 2146 C CA . MET A 1 272 ? 0.937 -0.929 -18.551 1.00 79.81 272 MET A CA 1
ATOM 2147 C C . MET A 1 272 ? 1.451 -2.000 -17.577 1.00 79.81 272 MET A C 1
ATOM 2149 O O . MET A 1 272 ? 0.886 -3.095 -17.533 1.00 79.81 272 MET A O 1
ATOM 2153 N N . GLY A 1 273 ? 2.453 -1.697 -16.744 1.00 85.25 273 GLY A N 1
ATOM 2154 C CA . GLY A 1 273 ? 3.046 -2.645 -15.798 1.00 85.25 273 GLY A CA 1
ATOM 2155 C C . GLY A 1 273 ? 3.803 -3.776 -16.494 1.00 85.25 273 GLY A C 1
ATOM 2156 O O . GLY A 1 273 ? 3.847 -4.896 -15.986 1.00 85.25 273 GLY A O 1
ATOM 2157 N N . GLU A 1 274 ? 4.360 -3.524 -17.680 1.00 87.69 274 GLU A N 1
ATOM 2158 C CA . GLU A 1 274 ? 5.113 -4.504 -18.466 1.00 87.69 274 GLU A CA 1
ATOM 2159 C C . GLU A 1 274 ? 6.552 -4.668 -17.955 1.00 87.69 274 GLU A C 1
ATOM 2161 O O . GLU A 1 274 ? 7.528 -4.547 -18.698 1.00 87.69 274 GLU A O 1
ATOM 2166 N N . PHE A 1 275 ? 6.693 -4.949 -16.662 1.00 91.75 275 PHE A N 1
ATOM 2167 C CA . PHE A 1 275 ? 7.978 -5.298 -16.064 1.00 91.75 275 PHE A CA 1
ATOM 2168 C C . PHE A 1 275 ? 8.419 -6.684 -16.537 1.00 91.75 275 PHE A C 1
ATOM 2170 O O . PHE A 1 275 ? 7.581 -7.561 -16.749 1.00 91.75 275 PHE A O 1
ATOM 2177 N N . GLU A 1 276 ? 9.727 -6.909 -16.661 1.00 93.31 276 GLU A N 1
ATOM 2178 C CA . GLU A 1 276 ? 10.254 -8.144 -17.256 1.00 93.31 276 GLU A CA 1
ATOM 2179 C C . GLU A 1 276 ? 9.761 -9.402 -16.530 1.00 93.31 276 GLU A C 1
ATOM 2181 O O . GLU A 1 276 ? 9.211 -10.306 -17.150 1.00 93.31 276 GLU A O 1
ATOM 2186 N N . VAL A 1 277 ? 9.797 -9.402 -15.195 1.00 96.69 277 VAL A N 1
ATOM 2187 C CA . VAL A 1 277 ? 9.262 -10.509 -14.384 1.00 96.69 277 VAL A CA 1
ATOM 2188 C C . VAL A 1 277 ? 7.757 -10.737 -14.566 1.00 96.69 277 VAL A C 1
ATOM 2190 O O . VAL A 1 277 ? 7.270 -11.860 -14.456 1.00 96.69 277 VAL A O 1
ATOM 2193 N N . VAL A 1 278 ? 6.995 -9.686 -14.883 1.00 97.44 278 VAL A N 1
ATOM 2194 C CA . VAL A 1 278 ? 5.565 -9.809 -15.191 1.00 97.44 278 VAL A CA 1
ATOM 2195 C C . VAL A 1 278 ? 5.384 -10.407 -16.585 1.00 97.44 278 VAL A C 1
ATOM 2197 O O . VAL A 1 278 ? 4.535 -11.275 -16.757 1.00 97.44 278 VAL A O 1
ATOM 2200 N N . LYS A 1 279 ? 6.196 -10.019 -17.577 1.00 95.81 279 LYS A N 1
ATOM 2201 C CA . LYS A 1 279 ? 6.182 -10.650 -18.909 1.00 95.81 279 LYS A CA 1
ATOM 2202 C C . LYS A 1 279 ? 6.529 -12.138 -18.823 1.00 95.81 279 LYS A C 1
ATOM 2204 O O . LYS A 1 279 ? 5.827 -12.955 -19.417 1.00 95.81 279 LYS A O 1
ATOM 2209 N N . GLU A 1 280 ? 7.538 -12.488 -18.027 1.00 97.69 280 GLU A N 1
ATOM 2210 C CA . GLU A 1 280 ? 7.915 -13.874 -17.723 1.00 97.69 280 GLU A CA 1
ATOM 2211 C C . GLU A 1 280 ? 6.743 -14.649 -17.099 1.00 97.69 280 GLU A C 1
ATOM 2213 O O . GLU A 1 280 ? 6.413 -15.744 -17.562 1.00 97.69 280 GLU A O 1
ATOM 2218 N N . LEU A 1 281 ? 6.041 -14.057 -16.123 1.00 98.44 281 LEU A N 1
ATOM 2219 C CA . LEU A 1 281 ? 4.835 -14.642 -15.525 1.00 98.44 281 LEU A CA 1
ATOM 2220 C C . LEU A 1 281 ? 3.742 -14.898 -16.572 1.00 98.44 281 LEU A C 1
ATOM 2222 O O . LEU A 1 281 ? 3.168 -15.985 -16.611 1.00 98.44 281 LEU A O 1
ATOM 2226 N N . LEU A 1 282 ? 3.455 -13.918 -17.435 1.00 96.69 282 LEU A N 1
ATOM 2227 C CA . LEU A 1 282 ? 2.430 -14.034 -18.479 1.00 96.69 282 LEU A CA 1
ATOM 2228 C C . LEU A 1 282 ? 2.770 -15.087 -19.542 1.00 96.69 282 LEU A C 1
ATOM 2230 O O . LEU A 1 282 ? 1.857 -15.689 -20.118 1.00 96.69 282 LEU A O 1
ATOM 2234 N N . ALA A 1 283 ? 4.060 -15.283 -19.825 1.00 97.62 283 ALA A N 1
ATOM 2235 C CA . ALA A 1 283 ? 4.546 -16.298 -20.750 1.00 97.62 283 ALA A CA 1
ATOM 2236 C C . ALA A 1 283 ? 4.456 -17.705 -20.141 1.00 97.62 283 ALA A C 1
ATOM 2238 O O . ALA A 1 283 ? 3.993 -18.631 -20.806 1.00 97.62 283 ALA A O 1
ATOM 2239 N N . ALA A 1 284 ? 4.850 -17.856 -18.874 1.00 97.81 284 ALA A N 1
ATOM 2240 C CA . ALA A 1 284 ? 4.858 -19.140 -18.179 1.00 97.81 284 ALA A CA 1
ATOM 2241 C C . ALA A 1 284 ? 3.457 -19.603 -17.734 1.00 97.81 284 ALA A C 1
ATOM 2243 O O . ALA A 1 284 ? 3.178 -20.801 -17.733 1.00 97.81 284 ALA A O 1
ATOM 2244 N N . TYR A 1 285 ? 2.559 -18.673 -17.389 1.00 96.94 285 TYR A N 1
ATOM 2245 C CA . TYR A 1 285 ? 1.240 -18.979 -16.830 1.00 96.94 285 TYR A CA 1
ATOM 2246 C C . TYR A 1 285 ? 0.127 -18.290 -17.634 1.00 96.94 285 TYR A C 1
ATOM 2248 O O . TYR A 1 285 ? -0.206 -17.134 -17.370 1.00 96.94 285 TYR A O 1
ATOM 2256 N N . PRO A 1 286 ? -0.550 -18.989 -18.568 1.00 92.31 286 PRO A N 1
ATOM 2257 C CA . PRO A 1 286 ? -1.614 -18.391 -19.383 1.00 92.31 286 PRO A CA 1
ATOM 2258 C C . PRO A 1 286 ? -2.748 -17.744 -18.569 1.00 92.31 286 PRO A C 1
ATOM 2260 O O . PRO A 1 286 ? -3.294 -16.715 -18.973 1.00 92.31 286 PRO A O 1
ATOM 2263 N N . ALA A 1 287 ? -3.069 -18.305 -17.395 1.00 89.00 287 ALA A N 1
ATOM 2264 C CA . ALA A 1 287 ? -4.068 -17.759 -16.472 1.00 89.00 287 ALA A CA 1
ATOM 2265 C C . ALA A 1 287 ? -3.703 -16.359 -15.938 1.00 89.00 287 ALA A C 1
ATOM 2267 O O . ALA A 1 287 ? -4.600 -15.574 -15.612 1.00 89.00 287 ALA A O 1
ATOM 2268 N N . ALA A 1 288 ? -2.411 -16.015 -15.905 1.00 95.19 288 ALA A N 1
ATOM 2269 C CA . ALA A 1 288 ? -1.927 -14.722 -15.441 1.00 95.19 288 ALA A CA 1
ATOM 2270 C C . ALA A 1 288 ? -2.389 -13.564 -16.338 1.00 95.19 288 ALA A C 1
ATOM 2272 O O . ALA A 1 288 ? -2.540 -12.451 -15.851 1.00 95.19 288 ALA A O 1
ATOM 2273 N N . LYS A 1 289 ? -2.694 -13.802 -17.624 1.00 91.94 289 LYS A N 1
ATOM 2274 C CA . LYS A 1 289 ? -3.171 -12.750 -18.546 1.00 91.94 289 LYS A CA 1
ATOM 2275 C C . LYS A 1 289 ? -4.494 -12.143 -18.088 1.00 91.94 289 LYS A C 1
ATOM 2277 O O . LYS A 1 289 ? -4.632 -10.926 -18.003 1.00 91.94 289 LYS A O 1
ATOM 2282 N N . VAL A 1 290 ? -5.457 -13.002 -17.749 1.00 87.88 290 VAL A N 1
ATOM 2283 C CA . VAL A 1 290 ? -6.771 -12.562 -17.260 1.00 87.88 290 VAL A CA 1
ATOM 2284 C C . VAL A 1 290 ? -6.654 -12.000 -15.844 1.00 87.88 290 VAL A C 1
ATOM 2286 O O . VAL A 1 290 ? -7.276 -10.985 -15.540 1.00 87.88 290 VAL A O 1
ATOM 2289 N N . ALA A 1 291 ? -5.828 -12.619 -14.996 1.00 94.50 291 ALA A N 1
ATOM 2290 C CA . ALA A 1 291 ? -5.570 -12.135 -13.642 1.00 94.50 291 ALA A CA 1
ATOM 2291 C C . ALA A 1 291 ? -4.947 -10.728 -13.642 1.00 94.50 291 ALA A C 1
ATOM 2293 O O . ALA A 1 291 ? -5.409 -9.854 -12.914 1.00 94.50 291 ALA A O 1
ATOM 2294 N N . LYS A 1 292 ? -3.968 -10.470 -14.516 1.00 95.56 292 LYS A N 1
ATOM 2295 C CA . LYS A 1 292 ? -3.349 -9.153 -14.685 1.00 95.56 292 LYS A CA 1
ATOM 2296 C C . LYS A 1 292 ? -4.359 -8.110 -15.143 1.00 95.56 292 LYS A C 1
ATOM 2298 O O . LYS A 1 292 ? -4.439 -7.056 -14.529 1.00 95.56 292 LYS A O 1
ATOM 2303 N N . ALA A 1 293 ? -5.167 -8.407 -16.163 1.00 90.06 293 ALA A N 1
ATOM 2304 C CA . ALA A 1 293 ? -6.199 -7.476 -16.627 1.00 90.06 293 ALA A CA 1
ATOM 2305 C C . ALA A 1 293 ? -7.197 -7.110 -15.510 1.00 90.06 293 ALA A C 1
ATOM 2307 O O . ALA A 1 293 ? -7.607 -5.956 -15.385 1.00 90.06 293 ALA A O 1
ATOM 2308 N N . GLN A 1 294 ? -7.554 -8.084 -14.667 1.00 91.38 294 GLN A N 1
ATOM 2309 C CA . GLN A 1 294 ? -8.405 -7.871 -13.499 1.00 91.38 294 GLN A CA 1
ATOM 2310 C C . GLN A 1 294 ? -7.729 -6.971 -12.451 1.00 91.38 294 GLN A C 1
ATOM 2312 O O . GLN A 1 294 ? -8.339 -6.017 -11.973 1.00 91.38 294 GLN A O 1
ATOM 2317 N N . VAL A 1 295 ? -6.463 -7.236 -12.123 1.00 96.06 295 VAL A N 1
ATOM 2318 C CA . VAL A 1 295 ? -5.683 -6.429 -11.171 1.00 96.06 295 VAL A CA 1
ATOM 2319 C C . VAL A 1 295 ? -5.482 -5.003 -11.675 1.00 96.06 295 VAL A C 1
ATOM 2321 O O . VAL A 1 295 ? -5.706 -4.061 -10.920 1.00 96.06 295 VAL A O 1
ATOM 2324 N N . ASP A 1 296 ? -5.134 -4.828 -12.949 1.00 93.62 296 ASP A N 1
ATOM 2325 C CA . ASP A 1 296 ? -4.923 -3.517 -13.569 1.00 93.62 296 ASP A CA 1
ATOM 2326 C C . ASP A 1 296 ? -6.173 -2.642 -13.481 1.00 93.62 296 ASP A C 1
ATOM 2328 O O . ASP A 1 296 ? -6.080 -1.467 -13.131 1.00 93.62 296 ASP A O 1
ATOM 2332 N N . LYS A 1 297 ? -7.351 -3.229 -13.723 1.00 89.94 297 LYS A N 1
ATOM 2333 C CA . LYS A 1 297 ? -8.641 -2.551 -13.552 1.00 89.94 297 LYS A CA 1
ATOM 2334 C C . LYS A 1 297 ? -8.831 -2.070 -12.112 1.00 89.94 297 LYS A C 1
ATOM 2336 O O . LYS A 1 297 ? -9.224 -0.928 -11.896 1.00 89.94 297 LYS A O 1
ATOM 2341 N N . LEU A 1 298 ? -8.592 -2.932 -11.125 1.00 93.38 298 LEU A N 1
ATOM 2342 C CA . LEU A 1 298 ? -8.795 -2.587 -9.714 1.00 93.38 298 LEU A CA 1
ATOM 2343 C C . LEU A 1 298 ? -7.789 -1.538 -9.226 1.00 93.38 298 LEU A C 1
ATOM 2345 O O . LEU A 1 298 ? -8.161 -0.650 -8.461 1.00 93.38 298 LEU A O 1
ATOM 2349 N N . ILE A 1 299 ? -6.546 -1.605 -9.704 1.00 95.12 299 ILE A N 1
ATOM 2350 C CA . ILE A 1 299 ? -5.526 -0.581 -9.463 1.00 95.12 299 ILE A CA 1
ATOM 2351 C C . ILE A 1 299 ? -5.949 0.755 -10.088 1.00 95.12 299 ILE A C 1
ATOM 2353 O O . ILE A 1 299 ? -5.835 1.784 -9.430 1.00 95.12 299 ILE A O 1
ATOM 2357 N N . ASP A 1 300 ? -6.482 0.758 -11.313 1.00 91.56 300 ASP A N 1
ATOM 2358 C CA . ASP A 1 300 ? -6.953 1.986 -11.963 1.00 91.56 300 ASP A CA 1
ATOM 2359 C C . ASP A 1 300 ? -8.163 2.598 -11.230 1.00 91.56 300 ASP A C 1
ATOM 2361 O O . ASP A 1 300 ? -8.220 3.813 -11.067 1.00 91.56 300 ASP A O 1
ATOM 2365 N N . LEU A 1 301 ? -9.072 1.784 -10.680 1.00 90.81 301 LEU A N 1
ATOM 2366 C CA . LEU A 1 301 ? -10.165 2.269 -9.819 1.00 90.81 301 LEU A CA 1
ATOM 2367 C C . LEU A 1 301 ? -9.675 2.861 -8.486 1.00 90.81 301 LEU A C 1
ATOM 2369 O O . LEU A 1 301 ? -10.336 3.736 -7.918 1.00 90.81 301 LEU A O 1
ATOM 2373 N N . ALA A 1 302 ? -8.542 2.374 -7.976 1.00 93.25 302 ALA A N 1
ATOM 2374 C CA . ALA A 1 302 ? -7.897 2.874 -6.765 1.00 93.25 302 ALA A CA 1
ATOM 2375 C C . ALA A 1 302 ? -6.930 4.048 -7.024 1.00 93.25 302 ALA A C 1
ATOM 2377 O O . ALA A 1 302 ? -6.407 4.631 -6.069 1.00 93.25 302 ALA A O 1
ATOM 2378 N N . ALA A 1 303 ? -6.728 4.420 -8.288 1.00 91.62 303 ALA A N 1
ATOM 2379 C CA . ALA A 1 303 ? -5.937 5.573 -8.686 1.00 91.62 303 ALA A CA 1
ATOM 2380 C C . ALA A 1 303 ? -6.728 6.886 -8.522 1.00 91.62 303 ALA A C 1
ATOM 2382 O O . ALA A 1 303 ? -7.962 6.861 -8.413 1.00 91.62 303 ALA A O 1
ATOM 2383 N N . PRO A 1 304 ? -6.046 8.043 -8.534 1.00 89.75 304 PRO A N 1
ATOM 2384 C CA . PRO A 1 304 ? -6.709 9.338 -8.637 1.00 89.75 304 PRO A CA 1
ATOM 2385 C C . PRO A 1 304 ? -7.571 9.476 -9.912 1.00 89.75 304 PRO A C 1
ATOM 2387 O O . PRO A 1 304 ? -7.386 8.736 -10.892 1.00 89.75 304 PRO A O 1
ATOM 2390 N N . PRO A 1 305 ? -8.500 10.448 -9.942 1.00 83.56 305 PRO A N 1
ATOM 2391 C CA . PRO A 1 305 ? -9.197 10.848 -11.161 1.00 83.56 305 PRO A CA 1
ATOM 2392 C C . PRO A 1 305 ? -8.225 11.188 -12.310 1.00 83.56 305 PRO A C 1
ATOM 2394 O O . PRO A 1 305 ? -7.131 11.691 -12.053 1.00 83.56 305 PRO A O 1
ATOM 2397 N N . PRO A 1 306 ? -8.605 10.945 -13.580 1.00 83.62 306 PRO A N 1
ATOM 2398 C CA . PRO A 1 306 ? -9.930 10.503 -14.028 1.00 83.62 306 PRO A CA 1
ATOM 2399 C C . PRO A 1 306 ? -10.150 8.978 -13.990 1.00 83.62 306 PRO A C 1
ATOM 2401 O O . PRO A 1 306 ? -11.251 8.529 -14.290 1.00 83.62 306 PRO A O 1
ATOM 2404 N N . ARG A 1 307 ? -9.139 8.166 -13.644 1.00 81.94 307 ARG A N 1
ATOM 2405 C CA . ARG A 1 307 ? -9.251 6.691 -13.693 1.00 81.94 307 ARG A CA 1
ATOM 2406 C C . ARG A 1 307 ? -10.090 6.107 -12.561 1.00 81.94 307 ARG A C 1
ATOM 2408 O O . ARG A 1 307 ? -10.828 5.146 -12.771 1.00 81.94 307 ARG A O 1
ATOM 2415 N N . GLY A 1 308 ? -9.957 6.683 -11.375 1.00 86.38 308 GLY A N 1
ATOM 2416 C CA . GLY A 1 308 ? -10.607 6.199 -10.171 1.00 86.38 308 GLY A CA 1
ATOM 2417 C C . GLY A 1 308 ? -10.985 7.330 -9.230 1.00 86.38 308 GLY A C 1
ATOM 2418 O O . GLY A 1 308 ? -11.028 8.502 -9.601 1.00 86.38 308 GLY A O 1
ATOM 2419 N N . THR A 1 309 ? -11.276 6.961 -7.989 1.00 86.38 309 THR A N 1
ATOM 2420 C CA . THR A 1 309 ? -11.589 7.901 -6.896 1.00 86.38 309 THR A CA 1
ATOM 2421 C C . THR A 1 309 ? -10.626 7.732 -5.724 1.00 86.38 309 THR A C 1
ATOM 2423 O O . THR A 1 309 ? -10.948 8.066 -4.584 1.00 86.38 309 THR A O 1
ATOM 2426 N N . GLY A 1 310 ? -9.482 7.103 -5.988 1.00 90.50 310 GLY A N 1
ATOM 2427 C CA . GLY A 1 310 ? -8.473 6.786 -5.001 1.00 90.50 310 GLY A CA 1
ATOM 2428 C C . GLY A 1 310 ? -7.356 7.824 -4.922 1.00 90.50 310 GLY A C 1
ATOM 2429 O O . GLY A 1 310 ? -7.559 8.989 -5.254 1.00 90.50 310 GLY A O 1
ATOM 2430 N N . VAL A 1 311 ? -6.184 7.398 -4.449 1.00 92.38 311 VAL A N 1
ATOM 2431 C CA . VAL A 1 311 ? -5.037 8.295 -4.186 1.00 92.38 311 VAL A CA 1
ATOM 2432 C C . VAL A 1 311 ? -3.708 7.769 -4.721 1.00 92.38 311 VAL A C 1
ATOM 2434 O O . VAL A 1 311 ? -2.760 8.537 -4.805 1.00 92.38 311 VAL A O 1
ATOM 2437 N N . GLU A 1 312 ? -3.608 6.483 -5.073 1.00 91.50 312 GLU A N 1
ATOM 2438 C CA . GLU A 1 312 ? -2.344 5.878 -5.504 1.00 91.50 312 GLU A CA 1
ATOM 2439 C C . GLU A 1 312 ? -2.589 4.810 -6.572 1.00 91.50 312 GLU A C 1
ATOM 2441 O O . GLU A 1 312 ? -3.532 4.026 -6.480 1.00 91.50 312 GLU A O 1
ATOM 2446 N N . ASN A 1 313 ? -1.710 4.748 -7.570 1.00 92.88 313 ASN A N 1
ATOM 2447 C CA . ASN A 1 313 ? -1.660 3.653 -8.527 1.00 92.88 313 ASN A CA 1
ATOM 2448 C C . ASN A 1 313 ? -0.354 2.874 -8.335 1.00 92.88 313 ASN A C 1
ATOM 2450 O O . ASN A 1 313 ? 0.724 3.393 -8.609 1.00 92.88 313 ASN A O 1
ATOM 2454 N N . VAL A 1 314 ? -0.452 1.608 -7.919 1.00 92.19 314 VAL A N 1
ATOM 2455 C CA . VAL A 1 314 ? 0.716 0.764 -7.592 1.00 92.19 314 VAL A CA 1
ATOM 2456 C C . VAL A 1 314 ? 1.718 0.665 -8.753 1.00 92.19 314 VAL A C 1
ATOM 2458 O O . VAL A 1 314 ? 2.923 0.583 -8.520 1.00 92.19 314 VAL A O 1
ATOM 2461 N N . ARG A 1 315 ? 1.249 0.699 -10.010 1.00 91.38 315 ARG A N 1
ATOM 2462 C CA . ARG A 1 315 ? 2.133 0.666 -11.188 1.00 91.38 315 ARG A CA 1
ATOM 2463 C C . ARG A 1 315 ? 2.875 1.988 -11.367 1.00 91.38 315 ARG A C 1
ATOM 2465 O O . ARG A 1 315 ? 4.056 1.984 -11.693 1.00 91.38 315 ARG A O 1
ATOM 2472 N N . GLU A 1 316 ? 2.212 3.110 -11.113 1.00 88.75 316 GLU A N 1
ATOM 2473 C CA . GLU A 1 316 ? 2.820 4.439 -11.245 1.00 88.75 316 GLU A CA 1
ATOM 2474 C C . GLU A 1 316 ? 3.818 4.735 -10.134 1.00 88.75 316 GLU A C 1
ATOM 2476 O O . GLU A 1 316 ? 4.819 5.386 -10.403 1.00 88.75 316 GLU A O 1
ATOM 2481 N N . CYS A 1 317 ? 3.655 4.154 -8.942 1.00 89.94 317 CYS A N 1
ATOM 2482 C CA . CYS A 1 317 ? 4.669 4.238 -7.888 1.00 89.94 317 CYS A CA 1
ATOM 2483 C C . CYS A 1 317 ? 6.047 3.743 -8.354 1.00 89.94 317 CYS A C 1
ATOM 2485 O O . CYS A 1 317 ? 7.078 4.288 -7.948 1.00 89.94 317 CYS A O 1
ATOM 2487 N N . VAL A 1 318 ? 6.077 2.712 -9.210 1.00 90.75 318 VAL A N 1
ATOM 2488 C CA . VAL A 1 318 ? 7.316 2.209 -9.820 1.00 90.75 318 VAL A CA 1
ATOM 2489 C C . VAL A 1 318 ? 7.899 3.247 -10.777 1.00 90.75 318 VAL A C 1
ATOM 2491 O O . VAL A 1 318 ? 9.102 3.497 -10.752 1.00 90.75 318 VAL A O 1
ATOM 2494 N N . ILE A 1 319 ? 7.045 3.871 -11.587 1.00 85.31 319 ILE A N 1
ATOM 2495 C CA . ILE A 1 319 ? 7.420 4.866 -12.596 1.00 85.31 319 ILE A CA 1
ATOM 2496 C C . ILE A 1 319 ? 7.992 6.116 -11.938 1.00 85.31 319 ILE A C 1
ATOM 2498 O O . ILE A 1 319 ? 9.093 6.536 -12.278 1.00 85.31 319 ILE A O 1
ATOM 2502 N N . GLU A 1 320 ? 7.272 6.680 -10.973 1.00 85.81 320 GLU A N 1
ATOM 2503 C CA . GLU A 1 320 ? 7.683 7.872 -10.233 1.00 85.81 320 GLU A CA 1
ATOM 2504 C C . GLU A 1 320 ? 9.016 7.625 -9.528 1.00 85.81 320 GLU A C 1
ATOM 2506 O O . GLU A 1 320 ? 9.964 8.387 -9.701 1.00 85.81 320 GLU A O 1
ATOM 2511 N N . SER A 1 321 ? 9.144 6.489 -8.833 1.00 89.25 321 SER A N 1
ATOM 2512 C CA . SER A 1 321 ? 10.401 6.128 -8.171 1.00 89.25 321 SER A CA 1
ATOM 2513 C C . SER A 1 321 ? 11.543 5.940 -9.174 1.00 89.25 321 SER A C 1
ATOM 2515 O O . SER A 1 321 ? 12.680 6.295 -8.867 1.00 89.25 321 SER A O 1
ATOM 2517 N N . LYS A 1 322 ? 11.266 5.412 -10.377 1.00 86.56 322 LYS A N 1
ATOM 2518 C CA . LYS A 1 322 ? 12.268 5.252 -11.442 1.00 86.56 322 LYS A CA 1
ATOM 2519 C C . LYS A 1 322 ? 12.700 6.594 -12.035 1.00 86.56 322 LYS A C 1
ATOM 2521 O O . LYS A 1 322 ? 13.890 6.785 -12.266 1.00 86.56 322 LYS A O 1
ATOM 2526 N N . MET A 1 323 ? 11.773 7.532 -12.220 1.00 82.50 323 MET A N 1
ATOM 2527 C CA . MET A 1 323 ? 12.095 8.897 -12.649 1.00 82.50 323 MET A CA 1
ATOM 2528 C C . MET A 1 323 ? 12.981 9.608 -11.631 1.00 82.50 323 MET A C 1
ATOM 2530 O O . MET A 1 323 ? 13.950 10.259 -12.016 1.00 82.50 323 MET A O 1
ATOM 2534 N N . THR A 1 324 ? 12.686 9.457 -10.337 1.00 83.94 324 THR A N 1
ATOM 2535 C CA . THR A 1 324 ? 13.553 9.974 -9.276 1.00 83.94 324 THR A CA 1
ATOM 2536 C C . THR A 1 324 ? 14.910 9.274 -9.317 1.00 83.94 324 THR A C 1
ATOM 2538 O O . THR A 1 324 ? 15.935 9.948 -9.300 1.00 83.94 324 THR A O 1
ATOM 2541 N N . PHE A 1 325 ? 14.948 7.944 -9.467 1.00 86.81 325 PHE A N 1
ATOM 2542 C CA . PHE A 1 325 ? 16.189 7.158 -9.519 1.00 86.81 325 PHE A CA 1
ATOM 2543 C C . PHE A 1 325 ? 17.143 7.664 -10.606 1.00 86.81 325 PHE A C 1
ATOM 2545 O O . PHE A 1 325 ? 18.334 7.846 -10.349 1.00 86.81 325 PHE A O 1
ATOM 2552 N N . ASP A 1 326 ? 16.627 7.956 -11.799 1.00 79.56 326 ASP A N 1
ATOM 2553 C CA . ASP A 1 326 ? 17.450 8.376 -12.936 1.00 79.56 326 ASP A CA 1
ATOM 2554 C C . ASP A 1 326 ? 18.208 9.681 -12.668 1.00 79.56 326 ASP A C 1
ATOM 2556 O O . ASP A 1 326 ? 19.358 9.832 -13.089 1.00 79.56 326 ASP A O 1
ATOM 2560 N N . VAL A 1 327 ? 17.623 10.579 -11.877 1.00 75.75 327 VAL A N 1
ATOM 2561 C CA . VAL A 1 327 ? 18.178 11.910 -11.584 1.00 75.75 327 VAL A CA 1
ATOM 2562 C C . VAL A 1 327 ? 18.851 12.007 -10.212 1.00 75.75 327 VAL A C 1
ATOM 2564 O O . VAL A 1 327 ? 19.330 13.074 -9.845 1.00 75.75 327 VAL A O 1
ATOM 2567 N N . SER A 1 328 ? 18.901 10.903 -9.465 1.00 80.25 328 SER A N 1
ATOM 2568 C CA . SER A 1 328 ? 19.422 10.848 -8.095 1.00 80.25 328 SER A CA 1
ATOM 2569 C C . SER A 1 328 ? 20.926 10.568 -8.020 1.00 80.25 328 SER A C 1
ATOM 2571 O O . SER A 1 328 ? 21.525 10.092 -8.992 1.00 80.25 328 SER A O 1
ATOM 2573 N N . SER A 1 329 ? 21.518 10.846 -6.852 1.00 77.06 329 SER A N 1
ATOM 2574 C CA . SER A 1 329 ? 22.875 10.424 -6.472 1.00 77.06 329 SER A CA 1
ATOM 2575 C C . SER A 1 329 ? 22.949 8.916 -6.208 1.00 77.06 329 SER A C 1
ATOM 2577 O O . SER A 1 329 ? 21.931 8.287 -5.921 1.00 77.06 329 SER A O 1
ATOM 2579 N N . ASP A 1 330 ? 24.150 8.338 -6.267 1.00 77.62 330 ASP A N 1
ATOM 2580 C CA . ASP A 1 330 ? 24.370 6.887 -6.141 1.00 77.62 330 ASP A CA 1
ATOM 2581 C C . ASP A 1 330 ? 23.833 6.300 -4.820 1.00 77.62 330 ASP A C 1
ATOM 2583 O O . ASP A 1 330 ? 23.171 5.258 -4.823 1.00 77.62 330 ASP A O 1
ATOM 2587 N N . ASP A 1 331 ? 24.042 6.995 -3.697 1.00 78.31 331 ASP A N 1
ATOM 2588 C CA . ASP A 1 331 ? 23.536 6.567 -2.384 1.00 78.31 331 ASP A CA 1
ATOM 2589 C C . ASP A 1 331 ? 22.001 6.500 -2.371 1.00 78.31 331 ASP A C 1
ATOM 2591 O O . ASP A 1 331 ? 21.398 5.548 -1.865 1.00 78.31 331 ASP A O 1
ATOM 2595 N N . TRP A 1 332 ? 21.351 7.485 -2.993 1.00 85.00 332 TRP A N 1
ATOM 2596 C CA . TRP A 1 332 ? 19.896 7.552 -3.071 1.00 85.00 332 TRP A CA 1
ATOM 2597 C C . TRP A 1 332 ? 19.317 6.570 -4.096 1.00 85.00 332 TRP A C 1
ATOM 2599 O O . TRP A 1 332 ? 18.269 5.956 -3.872 1.00 85.00 332 TRP A O 1
ATOM 2609 N N . GLN A 1 333 ? 20.046 6.326 -5.186 1.00 86.44 333 GLN A N 1
ATOM 2610 C CA . GLN A 1 333 ? 19.721 5.296 -6.163 1.00 86.44 333 GLN A CA 1
ATOM 2611 C C . GLN A 1 333 ? 19.618 3.913 -5.517 1.00 86.44 333 GLN A C 1
ATOM 2613 O O . GLN A 1 333 ? 18.710 3.161 -5.868 1.00 86.44 333 GLN A O 1
ATOM 2618 N N . LEU A 1 334 ? 20.469 3.571 -4.544 1.00 87.88 334 LEU A N 1
ATOM 2619 C CA . LEU A 1 334 ? 20.378 2.286 -3.842 1.00 87.88 334 LEU A CA 1
ATOM 2620 C C . LEU A 1 334 ? 19.051 2.131 -3.079 1.00 87.88 334 LEU A C 1
ATOM 2622 O O . LEU A 1 334 ? 18.403 1.084 -3.173 1.00 87.88 334 LEU A O 1
ATOM 2626 N N . TYR A 1 335 ? 18.617 3.170 -2.360 1.00 88.62 335 TYR A N 1
ATOM 2627 C CA . TYR A 1 335 ? 17.321 3.161 -1.675 1.00 88.62 335 TYR A CA 1
ATOM 2628 C C . TYR A 1 335 ? 16.164 3.039 -2.674 1.00 88.62 335 TYR A C 1
ATOM 2630 O O . TYR A 1 335 ? 15.304 2.163 -2.536 1.00 88.62 335 TYR A O 1
ATOM 2638 N N . LEU A 1 336 ? 16.162 3.874 -3.717 1.00 91.00 336 LEU A N 1
ATOM 2639 C CA . LEU A 1 336 ? 15.112 3.874 -4.735 1.00 91.00 336 LEU A CA 1
ATOM 2640 C C . LEU A 1 336 ? 15.055 2.550 -5.495 1.00 91.00 336 LEU A C 1
ATOM 2642 O O . LEU A 1 336 ? 13.964 2.063 -5.782 1.00 91.00 336 LEU A O 1
ATOM 2646 N N . LYS A 1 337 ? 16.206 1.921 -5.754 1.00 92.62 337 LYS A N 1
ATOM 2647 C CA . LYS A 1 337 ? 16.294 0.585 -6.349 1.00 92.62 337 LYS A CA 1
ATOM 2648 C C . LYS A 1 337 ? 15.509 -0.429 -5.523 1.00 92.62 337 LYS A C 1
ATOM 2650 O O . LYS A 1 337 ? 14.676 -1.144 -6.075 1.00 92.62 337 LYS A O 1
ATOM 2655 N N . ASN A 1 338 ? 15.709 -0.451 -4.204 1.00 92.81 338 ASN A N 1
ATOM 2656 C CA . ASN A 1 338 ? 14.959 -1.332 -3.305 1.00 92.81 338 ASN A CA 1
ATOM 2657 C C . ASN A 1 338 ? 13.458 -1.015 -3.312 1.00 92.81 338 ASN A C 1
ATOM 2659 O O . ASN A 1 338 ? 12.643 -1.922 -3.480 1.00 92.81 338 ASN A O 1
ATOM 2663 N N . LYS A 1 339 ? 13.084 0.267 -3.227 1.00 92.81 339 LYS A N 1
ATOM 2664 C CA . LYS A 1 339 ? 11.680 0.708 -3.286 1.00 92.81 339 LYS A CA 1
ATOM 2665 C C . LYS A 1 339 ? 10.987 0.281 -4.587 1.00 92.81 339 LYS A C 1
ATOM 2667 O O . LYS A 1 339 ? 9.849 -0.189 -4.560 1.00 92.81 339 LYS A O 1
ATOM 2672 N N . ILE A 1 340 ? 11.670 0.409 -5.722 1.00 94.31 340 ILE A N 1
ATOM 2673 C CA . ILE A 1 340 ? 11.187 -0.015 -7.041 1.00 94.31 340 ILE A CA 1
ATOM 2674 C C . ILE A 1 340 ? 10.992 -1.533 -7.081 1.00 94.31 340 ILE A C 1
ATOM 2676 O O . ILE A 1 340 ? 9.909 -1.996 -7.435 1.00 94.31 340 ILE A O 1
ATOM 2680 N N . MET A 1 341 ? 12.002 -2.306 -6.669 1.00 96.12 341 MET A N 1
ATOM 2681 C CA . MET A 1 341 ? 11.927 -3.772 -6.642 1.00 96.12 341 MET A CA 1
ATOM 2682 C C . MET A 1 341 ? 10.774 -4.267 -5.757 1.00 96.12 341 MET A C 1
ATOM 2684 O O . MET A 1 341 ? 10.035 -5.164 -6.161 1.00 96.12 341 MET A O 1
ATOM 2688 N N . ASN A 1 342 ? 10.568 -3.644 -4.595 1.00 96.19 342 ASN A N 1
ATOM 2689 C CA . ASN A 1 342 ? 9.470 -3.972 -3.688 1.00 96.19 342 ASN A CA 1
ATOM 2690 C C . ASN A 1 342 ? 8.088 -3.682 -4.294 1.00 96.19 342 ASN A C 1
ATOM 2692 O O . ASN A 1 342 ? 7.152 -4.457 -4.099 1.00 96.19 342 ASN A O 1
ATOM 2696 N N . ASN A 1 343 ? 7.934 -2.587 -5.047 1.00 95.88 343 ASN A N 1
ATOM 2697 C CA . ASN A 1 343 ? 6.669 -2.272 -5.717 1.00 95.88 343 ASN A CA 1
ATOM 2698 C C . ASN A 1 343 ? 6.402 -3.185 -6.926 1.00 95.88 343 ASN A C 1
ATOM 2700 O O . ASN A 1 343 ? 5.252 -3.565 -7.156 1.00 95.88 343 ASN A O 1
ATOM 2704 N N . ILE A 1 344 ? 7.445 -3.607 -7.650 1.00 97.00 344 ILE A N 1
ATOM 2705 C CA . ILE A 1 344 ? 7.328 -4.643 -8.690 1.00 97.00 344 ILE A CA 1
ATOM 2706 C C . ILE A 1 344 ? 6.859 -5.962 -8.064 1.00 97.00 344 ILE A C 1
ATOM 2708 O O . ILE A 1 344 ? 5.925 -6.584 -8.569 1.00 97.00 344 ILE A O 1
ATOM 2712 N N . GLU A 1 345 ? 7.449 -6.365 -6.937 1.00 98.12 345 GLU A N 1
ATOM 2713 C CA . GLU A 1 345 ? 7.035 -7.555 -6.187 1.00 98.12 345 GLU A CA 1
ATOM 2714 C C . GLU A 1 345 ? 5.596 -7.456 -5.675 1.00 98.12 345 GLU A C 1
ATOM 2716 O O . GLU A 1 345 ? 4.821 -8.399 -5.822 1.00 98.12 345 GLU A O 1
ATOM 2721 N N . ARG A 1 346 ? 5.193 -6.294 -5.157 1.00 98.00 346 ARG A N 1
ATOM 2722 C CA . ARG A 1 346 ? 3.814 -6.025 -4.737 1.00 98.00 346 ARG A CA 1
ATOM 2723 C C . ARG A 1 346 ? 2.829 -6.209 -5.889 1.00 98.00 346 ARG A C 1
ATOM 2725 O O . ARG A 1 346 ? 1.820 -6.890 -5.725 1.00 98.00 346 ARG A O 1
ATOM 2732 N N . TYR A 1 347 ? 3.126 -5.644 -7.059 1.00 98.19 347 TYR A N 1
ATOM 2733 C CA . TYR A 1 347 ? 2.292 -5.805 -8.249 1.00 98.19 347 TYR A CA 1
ATOM 2734 C C . TYR A 1 347 ? 2.248 -7.262 -8.732 1.00 98.19 347 TYR A C 1
ATOM 2736 O O . TYR A 1 347 ? 1.168 -7.783 -9.013 1.00 98.19 347 TYR A O 1
ATOM 2744 N N . PHE A 1 348 ? 3.390 -7.953 -8.746 1.00 98.56 348 PHE A N 1
ATOM 2745 C CA . PHE A 1 348 ? 3.473 -9.375 -9.083 1.00 98.56 348 PHE A CA 1
ATOM 2746 C C . PHE A 1 348 ? 2.595 -10.231 -8.159 1.00 98.56 348 PHE A C 1
ATOM 2748 O O . PHE A 1 348 ? 1.776 -11.015 -8.643 1.00 98.56 348 PHE A O 1
ATOM 2755 N N . TYR A 1 349 ? 2.694 -10.044 -6.839 1.00 98.75 349 TYR A N 1
ATOM 2756 C CA . TYR A 1 349 ? 1.875 -10.778 -5.874 1.00 98.75 349 TYR A CA 1
ATOM 2757 C C . TYR A 1 349 ? 0.382 -10.492 -6.024 1.00 98.75 349 TYR A C 1
ATOM 2759 O O . TYR A 1 349 ? -0.409 -11.415 -5.864 1.00 98.75 349 TYR A O 1
ATOM 2767 N N . LEU A 1 350 ? -0.032 -9.271 -6.384 1.00 98.81 350 LEU A N 1
ATOM 2768 C CA . LEU A 1 350 ? -1.443 -8.990 -6.679 1.00 98.81 350 LEU A CA 1
ATOM 2769 C C . LEU A 1 350 ? -1.948 -9.821 -7.872 1.00 98.81 350 LEU A C 1
ATOM 2771 O O . LEU A 1 350 ? -3.050 -10.367 -7.807 1.00 98.81 350 LEU A O 1
ATOM 2775 N N . ILE A 1 351 ? -1.144 -9.971 -8.933 1.00 98.81 351 ILE A N 1
ATOM 2776 C CA . ILE A 1 351 ? -1.487 -10.804 -10.102 1.00 98.81 351 ILE A CA 1
ATOM 2777 C C . ILE A 1 351 ? -1.571 -12.279 -9.707 1.00 98.81 351 ILE A C 1
ATOM 2779 O O . ILE A 1 351 ? -2.547 -12.955 -10.040 1.00 98.81 351 ILE A O 1
ATOM 2783 N N . VAL A 1 352 ? -0.579 -12.781 -8.972 1.00 98.81 352 VAL A N 1
ATOM 2784 C CA . VAL A 1 352 ? -0.557 -14.177 -8.514 1.00 98.81 352 VAL A CA 1
ATOM 2785 C C . VAL A 1 352 ? -1.701 -14.459 -7.537 1.00 98.81 352 VAL A C 1
ATOM 2787 O O . VAL A 1 352 ? -2.360 -15.494 -7.631 1.00 98.81 352 VAL A O 1
ATOM 2790 N N . PHE A 1 353 ? -2.023 -13.516 -6.655 1.00 98.88 353 PHE A N 1
ATOM 2791 C CA . PHE A 1 353 ? -3.176 -13.615 -5.770 1.00 98.88 353 PHE A CA 1
ATOM 2792 C C . PHE A 1 353 ? -4.492 -13.631 -6.553 1.00 98.88 353 PHE A C 1
ATOM 2794 O O . PHE A 1 353 ? -5.374 -14.429 -6.247 1.00 98.88 353 PHE A O 1
ATOM 2801 N N . ALA A 1 354 ? -4.622 -12.837 -7.618 1.00 98.62 354 ALA A N 1
ATOM 2802 C CA . ALA A 1 354 ? -5.771 -12.925 -8.513 1.00 98.62 354 ALA A CA 1
ATOM 2803 C C . ALA A 1 354 ? -5.857 -14.295 -9.215 1.00 98.62 354 ALA A C 1
ATOM 2805 O O . ALA A 1 354 ? -6.952 -14.845 -9.328 1.00 98.62 354 ALA A O 1
ATOM 2806 N N . MET A 1 355 ? -4.735 -14.902 -9.628 1.00 98.50 355 MET A N 1
ATOM 2807 C CA . MET A 1 355 ? -4.726 -16.288 -10.134 1.00 98.50 355 MET A CA 1
ATOM 2808 C C . MET A 1 355 ? -5.251 -17.270 -9.077 1.00 98.50 355 MET A C 1
ATOM 2810 O O . MET A 1 355 ? -6.132 -18.078 -9.377 1.00 98.50 355 MET A O 1
ATOM 2814 N N . TYR A 1 356 ? -4.771 -17.152 -7.837 1.00 98.75 356 TYR A N 1
ATOM 2815 C CA . TYR A 1 356 ? -5.219 -17.961 -6.705 1.00 98.75 356 TYR A CA 1
ATOM 2816 C C . TYR A 1 356 ? -6.717 -17.785 -6.413 1.00 98.75 356 TYR A C 1
ATOM 2818 O O . TYR A 1 356 ? -7.442 -18.774 -6.332 1.00 98.75 356 TYR A O 1
ATOM 2826 N N . VAL A 1 357 ? -7.224 -16.551 -6.316 1.00 98.19 357 VAL A N 1
ATOM 2827 C CA . VAL A 1 357 ? -8.651 -16.283 -6.060 1.00 98.19 357 VAL A CA 1
ATOM 2828 C C . VAL A 1 357 ? -9.523 -16.902 -7.153 1.00 98.19 357 VAL A C 1
ATOM 2830 O O . VAL A 1 357 ? -10.585 -17.446 -6.856 1.00 98.19 357 VAL A O 1
ATOM 2833 N N . ARG A 1 358 ? -9.072 -16.873 -8.411 1.00 94.81 358 ARG A N 1
ATOM 2834 C CA . ARG A 1 358 ? -9.809 -17.438 -9.549 1.00 94.81 358 ARG A CA 1
ATOM 2835 C C . ARG A 1 358 ? -9.818 -18.965 -9.572 1.00 94.81 358 ARG A C 1
ATOM 2837 O O . ARG A 1 358 ? -10.842 -19.538 -9.928 1.00 94.81 358 ARG A O 1
ATOM 2844 N N . ASP A 1 359 ? -8.715 -19.618 -9.218 1.00 95.62 359 ASP A N 1
ATOM 2845 C CA . ASP A 1 359 ? -8.629 -21.086 -9.232 1.00 95.62 359 ASP A CA 1
ATOM 2846 C C . ASP A 1 359 ? -9.168 -21.729 -7.941 1.00 95.62 359 ASP A C 1
ATOM 2848 O O . ASP A 1 359 ? -9.883 -22.736 -7.962 1.00 95.62 359 ASP A O 1
ATOM 2852 N N . VAL A 1 360 ? -8.832 -21.148 -6.794 1.00 97.38 360 VAL A N 1
ATOM 2853 C CA . VAL A 1 360 ? -9.094 -21.726 -5.472 1.00 97.38 360 VAL A CA 1
ATOM 2854 C C . VAL A 1 360 ? -10.399 -21.191 -4.875 1.00 97.38 360 VAL A C 1
ATOM 2856 O O . VAL A 1 360 ? -11.129 -21.918 -4.196 1.00 97.38 360 VAL A O 1
ATOM 2859 N N . GLY A 1 361 ? -10.753 -19.943 -5.173 1.00 95.19 361 GLY A N 1
ATOM 2860 C CA . GLY A 1 361 ? -11.935 -19.284 -4.625 1.00 95.19 361 GLY A CA 1
ATOM 2861 C C . GLY A 1 361 ? -13.283 -19.930 -4.981 1.00 95.19 361 GLY A C 1
ATOM 2862 O O . GLY A 1 361 ? -14.098 -20.110 -4.072 1.00 95.19 361 GLY A O 1
ATOM 2863 N N . PRO A 1 362 ? -13.551 -20.358 -6.235 1.00 92.56 362 PRO A N 1
ATOM 2864 C CA . PRO A 1 362 ? -14.788 -21.074 -6.574 1.00 92.56 362 PRO A CA 1
ATOM 2865 C C . PRO A 1 362 ? -14.998 -22.363 -5.766 1.00 92.56 362 PRO A C 1
ATOM 2867 O O . PRO A 1 362 ? -16.136 -22.762 -5.526 1.00 92.56 362 PRO A O 1
ATOM 2870 N N . LYS A 1 363 ? -13.904 -22.976 -5.296 1.00 94.81 363 LYS A N 1
ATOM 2871 C CA . LYS A 1 363 ? -13.892 -24.184 -4.456 1.00 94.81 363 LYS A CA 1
ATOM 2872 C C . LYS A 1 363 ? -14.079 -23.868 -2.963 1.00 94.81 363 LYS A C 1
ATOM 2874 O O . LYS A 1 363 ? -14.037 -24.776 -2.143 1.00 94.81 363 LYS A O 1
ATOM 2879 N N . GLY A 1 364 ? -14.282 -22.597 -2.601 1.00 94.81 364 GLY A N 1
ATOM 2880 C CA . GLY A 1 364 ? -14.481 -22.155 -1.219 1.00 94.81 364 GLY A CA 1
ATOM 2881 C C . GLY A 1 364 ? -13.191 -21.961 -0.420 1.00 94.81 364 GLY A C 1
ATOM 2882 O O . GLY A 1 364 ? -13.236 -22.054 0.800 1.00 94.81 364 GLY A O 1
ATOM 2883 N N . PHE A 1 365 ? -12.059 -21.695 -1.082 1.00 97.12 365 PHE A N 1
ATOM 2884 C CA . PHE A 1 365 ? -10.754 -21.513 -0.429 1.00 97.12 365 PHE A CA 1
ATOM 2885 C C . PHE A 1 365 ? -10.292 -22.710 0.440 1.00 97.12 365 PHE A C 1
ATOM 2887 O O . PHE A 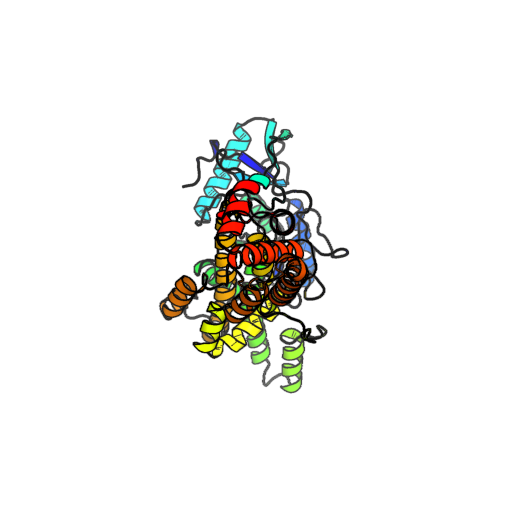1 365 ? -10.003 -22.525 1.622 1.00 97.12 365 PHE A O 1
ATOM 2894 N N . PRO A 1 366 ? -10.215 -23.944 -0.112 1.00 97.00 366 PRO A N 1
ATOM 2895 C CA . PRO A 1 366 ? -9.802 -25.139 0.641 1.00 97.00 366 PRO A CA 1
ATOM 2896 C C . PRO A 1 366 ? -8.307 -25.180 1.000 1.00 97.00 366 PRO A C 1
ATOM 2898 O O . PRO A 1 366 ? -7.908 -25.978 1.841 1.00 97.00 366 PRO A O 1
ATOM 2901 N N . GLN A 1 367 ? -7.491 -24.347 0.358 1.00 97.19 367 GLN A N 1
ATOM 2902 C CA . GLN A 1 367 ? -6.088 -24.113 0.693 1.00 97.19 367 GLN A CA 1
ATOM 2903 C C . GLN A 1 367 ? -5.876 -22.609 0.818 1.00 97.19 367 GLN A C 1
ATOM 2905 O O . GLN A 1 367 ? -6.598 -21.852 0.167 1.00 97.19 367 GLN A O 1
ATOM 2910 N N . THR A 1 368 ? -4.909 -22.188 1.626 1.00 98.69 368 THR A N 1
ATOM 2911 C CA . THR A 1 368 ? -4.541 -20.776 1.764 1.00 98.69 368 THR A CA 1
ATOM 2912 C C . THR A 1 368 ? -3.680 -20.305 0.584 1.00 98.69 368 THR A C 1
ATOM 2914 O O . THR A 1 368 ? -3.183 -21.114 -0.204 1.00 98.69 368 THR A O 1
ATOM 2917 N N . PHE A 1 369 ? -3.498 -18.994 0.430 1.00 98.75 369 PHE A N 1
ATOM 2918 C CA . PHE A 1 369 ? -2.584 -18.418 -0.550 1.00 98.75 369 PHE A CA 1
ATOM 2919 C C . PHE A 1 369 ? -1.141 -18.843 -0.280 1.00 98.75 369 PHE A C 1
ATOM 2921 O O . PHE A 1 369 ? -0.446 -19.223 -1.217 1.00 98.75 369 PHE A O 1
ATOM 2928 N N . GLN A 1 370 ? -0.708 -18.871 0.983 1.00 98.62 370 GLN A N 1
ATOM 2929 C CA . GLN A 1 370 ? 0.604 -19.414 1.339 1.00 98.62 370 GLN A CA 1
ATOM 2930 C C . GLN A 1 370 ? 0.770 -20.869 0.880 1.00 98.62 370 GLN A C 1
ATOM 2932 O O . GLN A 1 370 ? 1.754 -21.196 0.224 1.00 98.62 370 GLN A O 1
ATOM 2937 N N . GLN A 1 371 ? -0.220 -21.728 1.136 1.00 98.56 371 GLN A N 1
ATOM 2938 C CA . GLN A 1 371 ? -0.184 -23.124 0.685 1.00 98.56 371 GLN A CA 1
ATOM 2939 C C . GLN A 1 371 ? -0.178 -23.239 -0.846 1.00 98.56 371 GLN A C 1
ATOM 2941 O O . GLN A 1 371 ? 0.517 -24.084 -1.410 1.00 98.56 371 GLN A O 1
ATOM 2946 N N . PHE A 1 372 ? -0.909 -22.361 -1.539 1.00 98.50 372 PHE A N 1
ATOM 2947 C CA . PHE A 1 372 ? -0.846 -22.263 -2.994 1.00 98.50 372 PHE A CA 1
ATOM 2948 C C . PHE A 1 372 ? 0.562 -21.875 -3.467 1.00 98.50 372 PHE A C 1
ATOM 2950 O O . PHE A 1 372 ? 1.072 -22.475 -4.410 1.00 98.50 372 PHE A O 1
ATOM 2957 N N . MET A 1 373 ? 1.219 -20.922 -2.807 1.00 98.56 373 MET A N 1
ATOM 2958 C CA . MET A 1 373 ? 2.593 -20.527 -3.121 1.00 98.56 373 MET A CA 1
ATOM 2959 C C . MET A 1 373 ? 3.609 -21.634 -2.790 1.00 98.56 373 MET A C 1
ATOM 2961 O O . MET A 1 373 ? 4.558 -21.829 -3.548 1.00 98.56 373 MET A O 1
ATOM 2965 N N . ASP A 1 374 ? 3.382 -22.423 -1.734 1.00 98.31 374 ASP A N 1
ATOM 2966 C CA . ASP A 1 374 ? 4.173 -23.620 -1.409 1.00 98.31 374 ASP A CA 1
ATOM 2967 C C . ASP A 1 374 ? 4.073 -24.689 -2.499 1.00 98.31 374 ASP A C 1
ATOM 2969 O O . ASP A 1 374 ? 5.072 -25.310 -2.855 1.00 98.31 374 ASP A O 1
ATOM 2973 N N . ALA A 1 375 ? 2.887 -24.869 -3.083 1.00 97.75 375 ALA A N 1
ATOM 2974 C CA . ALA A 1 375 ? 2.686 -25.764 -4.219 1.00 97.75 375 ALA A CA 1
ATOM 2975 C C . ALA A 1 375 ? 3.257 -25.209 -5.542 1.00 97.75 375 ALA A C 1
ATOM 2977 O O . ALA A 1 375 ? 3.436 -25.965 -6.495 1.00 97.75 375 ALA A O 1
ATOM 2978 N N . ASN A 1 376 ? 3.559 -23.907 -5.608 1.00 97.19 376 ASN A N 1
ATOM 2979 C CA . ASN A 1 376 ? 4.031 -23.203 -6.803 1.00 97.19 376 ASN A CA 1
ATOM 2980 C C . ASN A 1 376 ? 5.346 -22.448 -6.532 1.00 97.19 376 ASN A C 1
ATOM 2982 O O . ASN A 1 376 ? 5.486 -21.274 -6.882 1.00 97.19 376 ASN A O 1
ATOM 2986 N N . THR A 1 377 ? 6.338 -23.114 -5.931 1.00 97.44 377 THR A N 1
ATOM 2987 C CA . THR A 1 377 ? 7.617 -22.493 -5.521 1.00 97.44 377 THR A CA 1
ATOM 2988 C C . THR A 1 377 ? 8.354 -21.760 -6.646 1.00 97.44 377 THR A C 1
ATOM 2990 O O . THR A 1 377 ? 9.031 -20.768 -6.381 1.00 97.44 377 THR A O 1
ATOM 2993 N N . ALA A 1 378 ? 8.168 -22.174 -7.904 1.00 97.94 378 ALA A N 1
ATOM 2994 C CA . ALA A 1 378 ? 8.708 -21.487 -9.077 1.00 97.94 378 ALA A CA 1
ATOM 2995 C C . ALA A 1 378 ? 8.263 -20.014 -9.180 1.00 97.94 378 ALA A C 1
ATOM 2997 O O . ALA A 1 378 ? 9.017 -19.194 -9.694 1.00 97.94 378 ALA A O 1
ATOM 2998 N N . LEU A 1 379 ? 7.078 -19.652 -8.668 1.00 98.38 379 LEU A N 1
ATOM 2999 C CA . LEU A 1 379 ? 6.618 -18.258 -8.606 1.00 98.38 379 LEU A CA 1
ATOM 3000 C C . LEU A 1 379 ? 7.460 -17.425 -7.631 1.00 98.38 379 LEU A C 1
ATOM 3002 O O . LEU A 1 379 ? 7.780 -16.278 -7.937 1.00 98.38 379 LEU A O 1
ATOM 3006 N N . ARG A 1 380 ? 7.867 -18.004 -6.490 1.00 98.12 380 ARG A N 1
ATOM 3007 C CA . ARG A 1 380 ? 8.756 -17.338 -5.521 1.00 98.12 380 ARG A CA 1
ATOM 3008 C C . ARG A 1 380 ? 10.149 -17.127 -6.107 1.00 98.12 380 ARG A C 1
ATOM 3010 O O . ARG A 1 380 ? 10.696 -16.035 -5.997 1.00 98.12 380 ARG A O 1
ATOM 3017 N N . THR A 1 381 ? 10.696 -18.144 -6.773 1.00 98.12 381 THR A N 1
ATOM 3018 C CA . THR A 1 381 ? 11.980 -18.031 -7.483 1.00 98.12 381 THR A CA 1
ATOM 3019 C C . THR A 1 381 ? 11.910 -16.967 -8.577 1.00 98.12 381 THR A C 1
ATOM 3021 O O . THR A 1 381 ? 12.765 -16.086 -8.626 1.00 98.12 381 THR A O 1
ATOM 3024 N N . MET A 1 382 ? 10.848 -16.985 -9.391 1.00 98.38 382 MET A N 1
ATOM 3025 C CA . MET A 1 382 ? 10.630 -16.015 -10.464 1.00 98.38 382 MET A CA 1
ATOM 3026 C C . MET A 1 382 ? 10.640 -14.579 -9.944 1.00 98.38 382 MET A C 1
ATOM 3028 O O . MET A 1 382 ? 11.330 -13.739 -10.517 1.00 98.38 382 MET A O 1
ATOM 3032 N N . ILE A 1 383 ? 9.927 -14.278 -8.852 1.00 97.88 383 ILE A N 1
ATOM 3033 C CA . ILE A 1 383 ? 9.918 -12.908 -8.333 1.00 97.88 383 ILE A CA 1
ATOM 3034 C C . ILE A 1 383 ? 11.225 -12.520 -7.638 1.00 97.88 383 ILE A C 1
ATOM 3036 O O . ILE A 1 383 ? 11.695 -11.395 -7.826 1.00 97.88 383 ILE A O 1
ATOM 3040 N N . ALA A 1 384 ? 11.858 -13.446 -6.914 1.00 97.06 384 ALA A N 1
ATOM 3041 C CA . ALA A 1 384 ? 13.138 -13.205 -6.253 1.00 97.06 384 ALA A CA 1
ATOM 3042 C C . ALA A 1 384 ? 14.248 -12.842 -7.256 1.00 97.06 384 ALA A C 1
ATOM 3044 O O . ALA A 1 384 ? 15.003 -11.898 -7.020 1.00 97.06 384 ALA A O 1
ATOM 3045 N N . GLU A 1 385 ? 14.310 -13.545 -8.388 1.00 96.81 385 GLU A N 1
ATOM 3046 C CA . GLU A 1 385 ? 15.289 -13.309 -9.458 1.00 96.81 385 GLU A CA 1
ATOM 3047 C C . GLU A 1 385 ? 14.855 -12.194 -10.423 1.00 96.81 385 GLU A C 1
ATOM 3049 O O . GLU A 1 385 ? 15.686 -11.522 -11.034 1.00 96.81 385 GLU A O 1
ATOM 3054 N N . GLY A 1 386 ? 13.547 -11.995 -10.584 1.00 95.38 386 GLY A N 1
ATOM 3055 C CA . GLY A 1 386 ? 12.978 -11.143 -11.620 1.00 95.38 386 GLY A CA 1
ATOM 3056 C C . GLY A 1 386 ? 12.745 -9.690 -11.215 1.00 95.38 386 GLY A C 1
ATOM 3057 O O . GLY A 1 386 ? 12.850 -8.806 -12.066 1.00 95.38 386 GLY A O 1
ATOM 3058 N N . ARG A 1 387 ? 12.475 -9.393 -9.934 1.00 94.31 387 ARG A N 1
ATOM 3059 C CA . ARG A 1 387 ? 12.149 -8.018 -9.489 1.00 94.31 387 ARG A CA 1
ATOM 3060 C C . ARG A 1 387 ? 13.257 -6.995 -9.767 1.00 94.31 387 ARG A C 1
ATOM 3062 O O . ARG A 1 387 ? 12.973 -5.808 -9.881 1.00 94.31 387 ARG A O 1
ATOM 3069 N N . GLY A 1 388 ? 14.505 -7.452 -9.912 1.00 93.12 388 GLY A N 1
ATOM 3070 C CA . GLY A 1 388 ? 15.672 -6.628 -10.239 1.00 93.12 388 GLY A CA 1
ATOM 3071 C C . GLY A 1 388 ? 15.974 -6.468 -11.734 1.00 93.12 388 GLY A C 1
ATOM 3072 O O . GLY A 1 388 ? 16.876 -5.701 -12.066 1.00 93.12 388 GLY A O 1
ATOM 3073 N N . LYS A 1 389 ? 15.241 -7.146 -12.632 1.00 91.88 389 LYS A N 1
ATOM 3074 C CA . LYS A 1 389 ? 15.469 -7.139 -14.095 1.00 91.88 389 LYS A CA 1
ATOM 3075 C C . LYS A 1 389 ? 14.986 -5.862 -14.802 1.00 91.88 389 LYS A C 1
ATOM 3077 O O . LYS A 1 389 ? 14.913 -5.828 -16.025 1.00 91.88 389 LYS A O 1
ATOM 3082 N N . LEU A 1 390 ? 14.621 -4.820 -14.053 1.00 86.06 390 LEU A N 1
ATOM 3083 C CA . LEU A 1 390 ? 14.294 -3.520 -14.634 1.00 86.06 390 LEU A CA 1
ATOM 3084 C C . LEU A 1 390 ? 15.527 -2.935 -15.341 1.00 86.06 390 LEU A C 1
ATOM 3086 O O . LEU A 1 390 ? 16.649 -3.064 -14.852 1.00 86.06 390 LEU A O 1
ATOM 3090 N N . GLU A 1 391 ? 15.322 -2.247 -16.462 1.00 81.88 391 GLU A N 1
ATOM 3091 C CA . GLU A 1 391 ? 16.376 -1.453 -17.092 1.00 81.88 391 GLU A CA 1
ATOM 3092 C C . GLU A 1 391 ? 16.720 -0.243 -16.202 1.00 81.88 391 GLU A C 1
ATOM 3094 O O . GLU A 1 391 ? 15.992 0.753 -16.147 1.00 81.88 391 GLU A O 1
ATOM 3099 N N . TRP A 1 392 ? 17.815 -0.357 -15.444 1.00 82.38 392 TRP A N 1
ATOM 3100 C CA . TRP A 1 392 ? 18.244 0.662 -14.479 1.00 82.38 392 TRP A CA 1
ATOM 3101 C C . TRP A 1 392 ? 18.885 1.873 -15.149 1.00 82.38 392 TRP A C 1
ATOM 3103 O O . TRP A 1 392 ? 18.587 3.001 -14.772 1.00 82.38 392 TRP A O 1
ATOM 3113 N N . GLU A 1 393 ? 19.708 1.647 -16.167 1.00 77.00 393 GLU A N 1
ATOM 3114 C CA . GLU A 1 393 ? 20.347 2.700 -16.948 1.00 77.00 393 GLU A CA 1
ATOM 3115 C C . GLU A 1 393 ? 19.917 2.583 -18.402 1.00 77.00 393 GLU A C 1
ATOM 3117 O O . GLU A 1 393 ? 20.095 1.529 -19.009 1.00 77.00 393 GLU A O 1
ATOM 3122 N N . ARG A 1 394 ? 19.408 3.679 -18.968 1.00 78.06 394 ARG A N 1
ATOM 3123 C CA . ARG A 1 394 ? 19.230 3.776 -20.417 1.00 78.06 394 ARG A CA 1
ATOM 3124 C C . ARG A 1 394 ? 20.580 4.067 -21.044 1.00 78.06 394 ARG A C 1
ATOM 3126 O O . ARG A 1 394 ? 21.325 4.907 -20.538 1.00 78.06 394 ARG A O 1
ATOM 3133 N N . LYS A 1 395 ? 20.883 3.391 -22.146 1.00 79.56 395 LYS A N 1
ATOM 3134 C CA . LYS A 1 395 ? 22.083 3.641 -22.947 1.00 79.56 395 LYS A CA 1
ATOM 3135 C C . LYS A 1 395 ? 21.689 3.904 -24.388 1.00 79.56 395 LYS A C 1
ATOM 3137 O O . LYS A 1 395 ? 20.708 3.350 -24.881 1.00 79.56 395 LYS A O 1
ATOM 3142 N N . ILE A 1 396 ? 22.452 4.764 -25.054 1.00 85.62 396 ILE A N 1
ATOM 3143 C CA . ILE A 1 396 ? 22.334 4.922 -26.501 1.00 85.62 396 ILE A CA 1
ATOM 3144 C C . ILE A 1 396 ? 22.772 3.599 -27.147 1.00 85.62 396 ILE A C 1
ATOM 3146 O O . ILE A 1 396 ? 23.826 3.091 -26.768 1.00 85.62 396 ILE A O 1
ATOM 3150 N N . PRO A 1 397 ? 21.998 3.026 -28.091 1.00 87.75 397 PRO A N 1
ATOM 3151 C CA . PRO A 1 397 ? 22.377 1.781 -28.755 1.00 87.75 397 PRO A CA 1
ATOM 3152 C C . PRO A 1 397 ? 23.774 1.865 -29.376 1.00 87.75 397 PRO A C 1
ATOM 3154 O O . PRO A 1 397 ? 24.107 2.887 -29.980 1.00 87.75 397 PRO A O 1
ATOM 3157 N N . ASP A 1 398 ? 24.555 0.786 -29.299 1.00 88.44 398 ASP A N 1
ATOM 3158 C CA . ASP A 1 398 ? 25.953 0.761 -29.759 1.00 88.44 398 ASP A CA 1
ATOM 3159 C C . ASP A 1 398 ? 26.108 1.221 -31.218 1.00 88.44 398 ASP A C 1
ATOM 3161 O O . ASP A 1 398 ? 27.036 1.953 -31.548 1.00 88.44 398 ASP A O 1
ATOM 3165 N N . GLU A 1 399 ? 25.153 0.877 -32.090 1.00 90.94 399 GLU A N 1
ATOM 3166 C CA . GLU A 1 399 ? 25.128 1.330 -33.488 1.00 90.94 399 GLU A CA 1
ATOM 3167 C C . GLU A 1 399 ? 25.060 2.863 -33.608 1.00 90.94 399 GLU A C 1
ATOM 3169 O O . GLU A 1 399 ? 25.735 3.469 -34.442 1.00 90.94 399 GLU A O 1
ATOM 3174 N N . LYS A 1 400 ? 24.263 3.507 -32.747 1.00 91.94 400 LYS A N 1
ATOM 3175 C CA . LYS A 1 400 ? 24.133 4.969 -32.674 1.00 91.94 400 LYS A CA 1
ATOM 3176 C C . LYS A 1 400 ? 25.328 5.613 -31.988 1.00 91.94 400 LYS A C 1
ATOM 3178 O O . LYS A 1 400 ? 25.722 6.713 -32.362 1.00 91.94 400 LYS A O 1
ATOM 3183 N N . LEU A 1 401 ? 25.935 4.923 -31.030 1.00 90.88 401 LEU A N 1
ATOM 3184 C CA . LEU A 1 401 ? 27.180 5.356 -30.412 1.00 90.88 401 LEU A CA 1
ATOM 3185 C C . LEU A 1 401 ? 28.333 5.359 -31.430 1.00 90.88 401 LEU A C 1
ATOM 3187 O O . LEU A 1 401 ? 29.110 6.312 -31.473 1.00 90.88 401 LEU A O 1
ATOM 3191 N N . SER A 1 402 ? 28.415 4.339 -32.288 1.00 91.56 402 SER A N 1
ATOM 3192 C CA . SER A 1 402 ? 29.357 4.293 -33.411 1.00 91.56 402 SER A CA 1
ATOM 3193 C C . SER A 1 402 ? 29.109 5.417 -34.419 1.00 91.56 402 SER A C 1
ATOM 3195 O O . SER A 1 402 ? 30.055 6.117 -34.767 1.00 91.56 402 SER A O 1
ATOM 3197 N N . GLU A 1 403 ? 27.849 5.673 -34.801 1.00 92.69 403 GLU A N 1
ATOM 3198 C CA . GLU A 1 403 ? 27.463 6.817 -35.654 1.00 92.69 403 GLU A CA 1
ATOM 3199 C C . GLU A 1 403 ? 27.997 8.145 -35.079 1.00 92.69 403 GLU A C 1
ATOM 3201 O O . GLU A 1 403 ? 28.594 8.951 -35.793 1.00 92.69 403 GLU A O 1
ATOM 3206 N N . LEU A 1 404 ? 27.848 8.358 -33.768 1.00 92.44 404 LEU A N 1
ATOM 3207 C CA . LEU A 1 404 ? 28.337 9.555 -33.080 1.00 92.44 404 LEU A CA 1
ATOM 3208 C C . LEU A 1 404 ? 29.874 9.647 -33.041 1.00 92.44 404 LEU A C 1
ATOM 3210 O O . LEU A 1 404 ? 30.424 10.736 -33.223 1.00 92.44 404 LEU A O 1
ATOM 3214 N N . LYS A 1 405 ? 30.574 8.524 -32.833 1.00 90.56 405 LYS A N 1
ATOM 3215 C CA . LYS A 1 405 ? 32.049 8.461 -32.870 1.00 90.56 405 LYS A CA 1
ATOM 3216 C C . LYS A 1 405 ? 32.589 8.783 -34.262 1.00 90.56 405 LYS A C 1
ATOM 3218 O O . LYS A 1 405 ? 33.559 9.535 -34.378 1.00 90.56 405 LYS A O 1
ATOM 3223 N N . ASP A 1 406 ? 31.933 8.290 -35.307 1.00 90.31 406 ASP A N 1
ATOM 3224 C CA . ASP A 1 406 ? 32.288 8.592 -36.694 1.00 90.31 406 ASP A CA 1
ATOM 3225 C C . ASP A 1 406 ? 32.051 10.073 -37.011 1.00 90.31 406 ASP A C 1
ATOM 3227 O O . ASP A 1 406 ? 32.896 10.723 -37.628 1.00 90.31 406 ASP A O 1
ATOM 3231 N N . MET A 1 407 ? 30.947 10.651 -36.518 1.00 88.81 407 MET A N 1
ATOM 3232 C CA . MET A 1 407 ? 30.697 12.089 -36.632 1.00 88.81 407 MET A CA 1
ATOM 3233 C C . MET A 1 407 ? 31.773 12.921 -35.916 1.00 88.81 407 MET A C 1
ATOM 3235 O O . MET A 1 407 ? 32.150 13.978 -36.416 1.00 88.81 407 MET A O 1
ATOM 3239 N N . LEU A 1 408 ? 32.298 12.486 -34.769 1.00 84.75 408 LEU A N 1
ATOM 3240 C CA . LEU A 1 408 ? 33.403 13.196 -34.110 1.00 84.75 408 LEU A CA 1
ATOM 3241 C C . LEU A 1 408 ? 34.747 13.020 -34.828 1.00 84.75 408 LEU A C 1
ATOM 3243 O O . LEU A 1 408 ? 35.598 13.902 -34.743 1.00 84.75 408 LEU A O 1
ATOM 3247 N N . SER A 1 409 ? 34.936 11.923 -35.559 1.00 83.88 409 SER A N 1
ATOM 3248 C CA . SER A 1 409 ? 36.203 11.550 -36.201 1.00 83.88 409 SER A CA 1
ATOM 3249 C C . SER A 1 409 ? 36.403 12.216 -37.573 1.00 83.88 409 SER A C 1
ATOM 3251 O O . SER A 1 409 ? 36.775 11.569 -38.552 1.00 83.88 409 SER A O 1
ATOM 3253 N N . VAL A 1 410 ? 36.154 13.526 -37.661 1.00 84.44 410 VAL A N 1
ATOM 3254 C CA . VAL A 1 410 ? 36.308 14.326 -38.889 1.00 84.44 410 VAL A CA 1
ATOM 3255 C C . VAL A 1 410 ? 37.438 15.348 -38.755 1.00 84.44 410 VAL A C 1
ATOM 3257 O O . VAL A 1 410 ? 37.745 15.812 -37.661 1.00 84.44 410 VAL A O 1
ATOM 3260 N N . ALA A 1 411 ? 38.045 15.733 -39.884 1.00 78.94 411 ALA A N 1
ATOM 3261 C CA . ALA A 1 411 ? 39.168 16.678 -39.903 1.00 78.94 411 ALA A CA 1
ATOM 3262 C C . ALA A 1 411 ? 38.808 18.057 -39.313 1.00 78.94 411 ALA A C 1
ATOM 3264 O O . ALA A 1 411 ? 39.627 18.665 -38.629 1.00 78.94 411 ALA A O 1
ATOM 3265 N N . ASP A 1 412 ? 37.577 18.528 -39.541 1.00 82.31 412 ASP A N 1
ATOM 3266 C CA . ASP A 1 412 ? 37.040 19.757 -38.945 1.00 82.31 412 ASP A CA 1
ATOM 3267 C C . ASP A 1 412 ? 36.149 19.434 -37.736 1.00 82.31 412 ASP A C 1
ATOM 3269 O O . ASP A 1 412 ? 34.919 19.540 -37.760 1.00 82.31 412 ASP A O 1
ATOM 3273 N N . PHE A 1 413 ? 36.808 18.976 -36.673 1.00 79.50 413 PHE A N 1
ATOM 3274 C CA . PHE A 1 413 ? 36.185 18.596 -35.409 1.00 79.50 413 PHE A CA 1
ATOM 3275 C C . PHE A 1 413 ? 35.292 19.712 -34.833 1.00 79.50 413 PHE A C 1
ATOM 3277 O O . PHE A 1 413 ? 34.146 19.463 -34.450 1.00 79.50 413 PHE A O 1
ATOM 3284 N N . LYS A 1 414 ? 35.779 20.964 -34.827 1.00 79.88 414 LYS A N 1
ATOM 3285 C CA . LYS A 1 414 ? 35.065 22.109 -34.234 1.00 79.88 414 LYS A CA 1
ATOM 3286 C C . LYS A 1 414 ? 33.783 22.450 -34.993 1.00 79.88 414 LYS A C 1
ATOM 3288 O O . LYS A 1 414 ? 32.763 22.709 -34.356 1.00 79.88 414 LYS A O 1
ATOM 3293 N N . ALA A 1 415 ? 33.787 22.401 -36.328 1.00 83.56 415 ALA A N 1
ATOM 3294 C CA . ALA A 1 415 ? 32.572 22.652 -37.104 1.00 83.56 415 ALA A CA 1
ATOM 3295 C C . ALA A 1 415 ? 31.513 21.548 -36.944 1.00 83.56 415 ALA A C 1
ATOM 3297 O O . ALA A 1 415 ? 30.326 21.797 -37.178 1.00 83.56 415 ALA A O 1
ATOM 3298 N N . ASN A 1 416 ? 31.916 20.330 -36.554 1.00 86.06 416 ASN A N 1
ATOM 3299 C CA . ASN A 1 416 ? 31.002 19.194 -36.456 1.00 86.06 416 ASN A CA 1
ATOM 3300 C C . ASN A 1 416 ? 30.436 18.948 -35.047 1.00 86.06 416 ASN A C 1
ATOM 3302 O O . ASN A 1 416 ? 29.350 18.371 -34.943 1.00 86.06 416 ASN A O 1
ATOM 3306 N N . ILE A 1 417 ? 31.083 19.452 -33.986 1.00 86.19 417 ILE A N 1
ATOM 3307 C CA . ILE A 1 417 ? 30.584 19.379 -32.596 1.00 86.19 417 ILE A CA 1
ATOM 3308 C C . ILE A 1 417 ? 29.098 19.763 -32.467 1.00 86.19 417 ILE A C 1
ATOM 3310 O O . ILE A 1 417 ? 28.349 18.980 -31.880 1.00 86.19 417 ILE A O 1
ATOM 3314 N N . PRO A 1 418 ? 28.607 20.894 -33.022 1.00 89.19 418 PRO A N 1
ATOM 3315 C CA . PRO A 1 418 ? 27.203 21.275 -32.859 1.00 89.19 418 PRO A CA 1
ATOM 3316 C C . PRO A 1 418 ? 26.221 20.237 -33.419 1.00 89.19 418 PRO A C 1
ATOM 3318 O O . PRO A 1 418 ? 25.138 20.045 -32.867 1.00 89.19 418 PRO A O 1
ATOM 3321 N N . LYS A 1 419 ? 26.601 19.532 -34.496 1.00 91.06 419 LYS A N 1
ATOM 3322 C CA . LYS A 1 419 ? 25.780 18.463 -35.082 1.00 91.06 419 LYS A CA 1
ATOM 3323 C C . LYS A 1 419 ? 25.771 17.220 -34.199 1.00 91.06 419 LYS A C 1
ATOM 3325 O O . LYS A 1 419 ? 24.716 16.614 -34.042 1.00 91.06 419 LYS A O 1
ATOM 3330 N N . VAL A 1 420 ? 26.914 16.871 -33.606 1.00 90.75 420 VAL A N 1
ATOM 3331 C CA . VAL A 1 420 ? 27.033 15.758 -32.651 1.00 90.75 420 VAL A CA 1
ATOM 3332 C C . VAL A 1 420 ? 26.193 16.035 -31.406 1.00 90.75 420 VAL A C 1
ATOM 3334 O O . VAL A 1 420 ? 25.365 15.207 -31.044 1.00 90.75 420 VAL A O 1
ATOM 3337 N N . ILE A 1 421 ? 26.320 17.225 -30.807 1.00 90.50 421 ILE A N 1
ATOM 3338 C CA . ILE A 1 421 ? 25.522 17.641 -29.641 1.00 90.50 421 ILE A CA 1
ATOM 3339 C C . ILE A 1 421 ? 24.027 17.548 -29.953 1.00 90.50 421 ILE A C 1
ATOM 3341 O O . ILE A 1 421 ? 23.269 16.953 -29.186 1.00 90.50 421 ILE A O 1
ATOM 3345 N N . LYS A 1 422 ? 23.597 18.090 -31.101 1.00 92.00 422 LYS A N 1
ATOM 3346 C CA . LYS A 1 422 ? 22.200 18.002 -31.535 1.00 92.00 422 LYS A CA 1
ATOM 3347 C C . LYS A 1 422 ? 21.744 16.546 -31.658 1.00 92.00 422 LYS A C 1
ATOM 3349 O O . LYS A 1 422 ? 20.667 16.208 -31.177 1.00 92.00 422 LYS A O 1
ATOM 3354 N N . ARG A 1 423 ? 22.567 15.683 -32.260 1.00 93.75 423 ARG A N 1
ATOM 3355 C CA . ARG A 1 423 ? 22.245 14.266 -32.457 1.00 93.75 423 ARG A CA 1
ATOM 3356 C C . ARG A 1 423 ? 22.135 13.503 -31.136 1.00 93.75 423 ARG A C 1
ATOM 3358 O O . ARG A 1 423 ? 21.202 12.726 -30.974 1.00 93.75 423 ARG A O 1
ATOM 3365 N N . ILE A 1 424 ? 23.030 13.759 -30.179 1.00 92.00 424 ILE A N 1
ATOM 3366 C CA . ILE A 1 424 ? 22.955 13.198 -28.819 1.00 92.00 424 ILE A CA 1
ATOM 3367 C C . ILE A 1 424 ? 21.651 13.615 -28.136 1.00 92.00 424 ILE A C 1
ATOM 3369 O O . ILE A 1 424 ? 20.996 12.783 -27.508 1.00 92.00 424 ILE A O 1
ATOM 3373 N N . TYR A 1 425 ? 21.256 14.882 -28.270 1.00 89.38 425 TYR A N 1
ATOM 3374 C CA . TYR A 1 425 ? 19.997 15.378 -27.719 1.00 89.38 425 TYR A CA 1
ATOM 3375 C C . TYR A 1 425 ? 18.772 14.717 -28.350 1.00 89.38 425 TYR A C 1
ATOM 3377 O O . TYR A 1 425 ? 17.867 14.329 -27.617 1.00 89.38 425 TYR A O 1
ATOM 3385 N N . GLU A 1 426 ? 18.743 14.568 -29.678 1.00 91.38 426 GLU A N 1
ATOM 3386 C CA . GLU A 1 426 ? 17.672 13.866 -30.401 1.00 91.38 426 GLU A CA 1
ATOM 3387 C C . GLU A 1 426 ? 17.560 12.409 -29.926 1.00 91.38 426 GLU A C 1
ATOM 3389 O O . GLU A 1 426 ? 16.484 11.967 -29.536 1.00 91.38 426 GLU A O 1
ATOM 3394 N N . LEU A 1 427 ? 18.685 11.691 -29.856 1.00 90.44 427 LEU A N 1
ATOM 3395 C CA . LEU A 1 427 ? 18.719 10.310 -29.373 1.00 90.44 427 LEU A CA 1
ATOM 3396 C C . LEU A 1 427 ? 18.291 10.203 -27.904 1.00 90.44 427 LEU A C 1
ATOM 3398 O O . LEU A 1 427 ? 17.538 9.304 -27.547 1.00 90.44 427 LEU A O 1
ATOM 3402 N N . SER A 1 428 ? 18.724 11.133 -27.051 1.00 87.88 428 SER A N 1
ATOM 3403 C CA . SER A 1 428 ? 18.298 11.170 -25.649 1.00 87.88 428 SER A CA 1
ATOM 3404 C C . SER A 1 428 ? 16.800 11.458 -25.536 1.00 87.88 428 SER A C 1
ATOM 3406 O O . SER A 1 428 ? 16.116 10.841 -24.727 1.00 87.88 428 SER A O 1
ATOM 3408 N N . TRP A 1 429 ? 16.262 12.358 -26.362 1.00 84.69 429 TRP A N 1
ATOM 3409 C CA . TRP A 1 429 ? 14.829 12.649 -26.398 1.00 84.69 429 TRP A CA 1
ATOM 3410 C C . TRP A 1 429 ? 14.010 11.413 -26.774 1.00 84.69 429 TRP A C 1
ATOM 3412 O O . TRP A 1 429 ? 13.032 11.109 -26.089 1.00 84.69 429 TRP A O 1
ATOM 3422 N N . ASP A 1 430 ? 14.440 10.683 -27.804 1.00 85.56 430 ASP A N 1
ATOM 3423 C CA . ASP A 1 430 ? 13.794 9.448 -28.251 1.00 85.56 430 ASP A CA 1
ATOM 3424 C C . ASP A 1 430 ? 13.864 8.363 -27.168 1.00 85.56 430 ASP A C 1
ATOM 3426 O O . ASP A 1 430 ? 12.846 7.754 -26.833 1.00 85.56 430 ASP A O 1
ATOM 3430 N N . MET A 1 431 ? 15.033 8.189 -26.537 1.00 82.62 431 MET A N 1
ATOM 3431 C CA . MET A 1 431 ? 15.229 7.233 -25.441 1.00 82.62 431 MET A CA 1
ATOM 3432 C C . MET A 1 431 ? 14.357 7.524 -24.222 1.00 82.62 431 MET A C 1
ATOM 3434 O O . MET A 1 431 ? 14.090 6.601 -23.461 1.00 82.62 431 MET A O 1
ATOM 3438 N N . PHE A 1 432 ? 13.924 8.772 -24.018 1.00 80.19 432 PHE A N 1
ATOM 3439 C CA . PHE A 1 432 ? 13.003 9.186 -22.954 1.00 80.19 432 PHE A CA 1
ATOM 3440 C C . PHE A 1 432 ? 11.611 9.568 -23.467 1.00 80.19 432 PHE A C 1
ATOM 3442 O O . PHE A 1 432 ? 10.864 10.270 -22.777 1.00 80.19 432 PHE A O 1
ATOM 3449 N N . GLY A 1 433 ? 11.237 9.115 -24.669 1.00 74.12 433 GLY A N 1
ATOM 3450 C CA . GLY A 1 433 ? 9.948 9.402 -25.299 1.00 74.12 433 GLY A CA 1
ATOM 3451 C C . GLY A 1 433 ? 8.746 8.951 -24.466 1.00 74.12 433 GLY A C 1
ATOM 3452 O O . GLY A 1 433 ? 7.727 9.635 -24.451 1.00 74.12 433 GLY A O 1
ATOM 3453 N N . ASP A 1 434 ? 8.910 7.871 -23.706 1.00 66.19 434 ASP A N 1
ATOM 3454 C CA . ASP A 1 434 ? 7.923 7.298 -22.794 1.00 66.19 434 ASP A CA 1
ATOM 3455 C C . ASP A 1 434 ? 7.675 8.144 -21.536 1.00 66.19 434 ASP A C 1
ATOM 3457 O O . ASP A 1 434 ? 6.572 8.110 -20.996 1.00 66.19 434 ASP A O 1
ATOM 3461 N N . LEU A 1 435 ? 8.650 8.919 -21.050 1.00 67.44 435 LEU A N 1
ATOM 3462 C CA . LEU A 1 435 ? 8.443 9.752 -19.863 1.00 67.44 435 LEU A CA 1
ATOM 3463 C C . LEU A 1 435 ? 7.551 10.973 -20.191 1.00 67.44 435 LEU A C 1
ATOM 3465 O O . LEU A 1 435 ? 7.717 11.602 -21.249 1.00 67.44 435 LEU A O 1
ATOM 3469 N N . PRO A 1 436 ? 6.645 11.378 -19.275 1.00 64.38 436 PRO A N 1
ATOM 3470 C CA . PRO A 1 436 ? 5.871 12.596 -19.418 1.00 64.38 436 PRO A CA 1
ATOM 3471 C C . PRO A 1 436 ? 6.804 13.811 -19.413 1.00 64.38 436 PRO A C 1
ATOM 3473 O O . PRO A 1 436 ? 7.909 13.795 -18.863 1.00 64.38 436 PRO A O 1
ATOM 3476 N N . ARG A 1 437 ? 6.365 14.894 -20.057 1.00 70.75 437 ARG A N 1
ATOM 3477 C CA . ARG A 1 437 ? 7.138 16.142 -20.099 1.00 70.75 437 ARG A CA 1
ATOM 3478 C C . ARG A 1 437 ? 7.240 16.738 -18.695 1.00 70.75 437 ARG A C 1
ATOM 3480 O O . ARG A 1 437 ? 6.235 16.855 -18.004 1.00 70.75 437 ARG A O 1
ATOM 3487 N N . GLY A 1 438 ? 8.440 17.155 -18.302 1.00 71.62 438 GLY A N 1
ATOM 3488 C CA . GLY A 1 438 ? 8.682 17.759 -16.995 1.00 71.62 438 GLY A CA 1
ATOM 3489 C C . GLY A 1 438 ? 10.161 17.795 -16.623 1.00 71.62 438 GLY A C 1
ATOM 3490 O O . GLY A 1 438 ? 11.021 17.342 -17.381 1.00 71.62 438 GLY A O 1
ATOM 3491 N N . HIS A 1 439 ? 10.447 18.324 -15.433 1.00 74.06 439 HIS A N 1
ATOM 3492 C CA . HIS A 1 439 ? 11.809 18.509 -14.927 1.00 74.06 439 HIS A CA 1
ATOM 3493 C C . HIS A 1 439 ? 12.594 17.187 -14.848 1.00 74.06 439 HIS A C 1
ATOM 3495 O O . HIS A 1 439 ? 13.727 17.116 -15.313 1.00 74.06 439 HIS A O 1
ATOM 3501 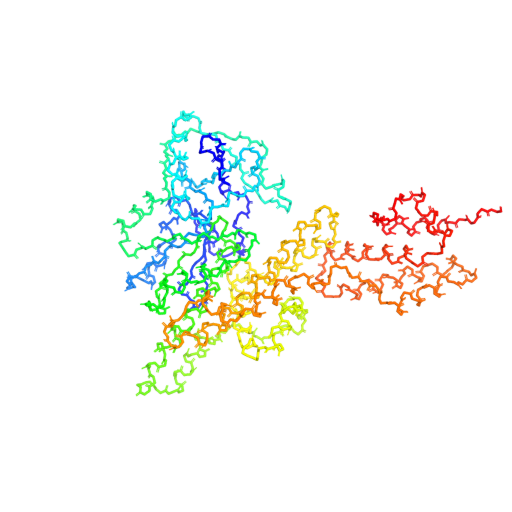N N . HIS A 1 440 ? 11.967 16.105 -14.370 1.00 69.94 440 HIS A N 1
ATOM 3502 C CA . HIS A 1 440 ? 12.611 14.787 -14.284 1.00 69.94 440 HIS A CA 1
ATOM 3503 C C . HIS A 1 440 ? 13.036 14.230 -15.649 1.00 69.94 440 HIS A C 1
ATOM 3505 O O . HIS A 1 440 ? 14.147 13.713 -15.779 1.00 69.94 440 HIS A O 1
ATOM 3511 N N . LYS A 1 441 ? 12.194 14.377 -16.685 1.00 79.31 441 LYS A N 1
ATOM 3512 C CA . LYS A 1 441 ? 12.536 13.967 -18.055 1.00 79.31 441 LYS A CA 1
ATOM 3513 C C . LYS A 1 441 ? 13.731 14.756 -18.581 1.00 79.31 441 LYS A C 1
ATOM 3515 O O . LYS A 1 441 ? 14.672 14.152 -19.086 1.00 79.31 441 LYS A O 1
ATOM 3520 N N . ASN A 1 442 ? 13.721 16.079 -18.416 1.00 81.81 442 ASN A N 1
ATOM 3521 C CA . ASN A 1 442 ? 14.818 16.937 -18.868 1.00 81.81 442 ASN A CA 1
ATOM 3522 C C . ASN A 1 442 ? 16.141 16.565 -18.185 1.00 81.81 442 ASN A C 1
ATOM 3524 O O . ASN A 1 442 ? 17.157 16.409 -18.857 1.00 81.81 442 ASN A O 1
ATOM 3528 N N . ASN A 1 443 ? 16.118 16.339 -16.871 1.00 81.81 443 ASN A N 1
ATOM 3529 C CA . ASN A 1 443 ? 17.308 15.947 -16.119 1.00 81.81 443 ASN A CA 1
ATOM 3530 C C . ASN A 1 443 ? 17.827 14.564 -16.535 1.00 81.81 443 ASN A C 1
ATOM 3532 O O . ASN A 1 443 ? 19.030 14.393 -16.721 1.00 81.81 443 ASN A O 1
ATOM 3536 N N . SER A 1 444 ? 16.933 13.593 -16.741 1.00 81.12 444 SER A N 1
ATOM 3537 C CA . SER A 1 444 ? 17.310 12.246 -17.196 1.00 81.12 444 SER A CA 1
ATOM 3538 C C . SER A 1 444 ? 17.931 12.282 -18.594 1.00 81.12 444 SER A C 1
ATOM 3540 O O . SER A 1 444 ? 18.972 11.670 -18.835 1.00 81.12 444 SER A O 1
ATOM 3542 N N . MET A 1 445 ? 17.343 13.074 -19.498 1.00 87.44 445 MET A N 1
ATOM 3543 C CA . MET A 1 445 ? 17.897 13.323 -20.825 1.00 87.44 445 MET A CA 1
ATOM 3544 C C . MET A 1 445 ? 19.279 13.975 -20.764 1.00 87.44 445 MET A C 1
ATOM 3546 O O . MET A 1 445 ? 20.177 13.533 -21.471 1.00 87.44 445 MET A O 1
ATOM 3550 N N . HIS A 1 446 ? 19.468 15.006 -19.935 1.00 86.75 446 HIS A N 1
ATOM 3551 C CA . HIS A 1 446 ? 20.761 15.680 -19.787 1.00 86.75 446 HIS A CA 1
ATOM 3552 C C . HIS A 1 446 ? 21.830 14.743 -19.229 1.00 86.75 446 HIS A C 1
ATOM 3554 O O . HIS A 1 446 ? 22.951 14.721 -19.734 1.00 86.75 446 HIS A O 1
ATOM 3560 N N . LYS A 1 447 ? 21.478 13.912 -18.243 1.00 84.75 447 LYS A N 1
ATOM 3561 C CA . LYS A 1 447 ? 22.392 12.913 -17.681 1.00 84.75 447 LYS A CA 1
ATOM 3562 C C . LYS A 1 447 ? 22.813 11.885 -18.735 1.00 84.75 447 LYS A C 1
ATOM 3564 O O . LYS A 1 447 ? 24.004 11.607 -18.863 1.00 84.75 447 LYS A O 1
ATOM 3569 N N . LEU A 1 448 ? 21.870 11.366 -19.530 1.00 87.69 448 LEU A N 1
ATOM 3570 C CA . LEU A 1 448 ? 22.181 10.456 -20.639 1.00 87.69 448 LEU A CA 1
ATOM 3571 C C . LEU A 1 448 ? 23.031 11.139 -21.711 1.00 87.69 448 LEU A C 1
ATOM 3573 O O . LEU A 1 448 ? 24.013 10.556 -22.167 1.00 87.69 448 LEU A O 1
ATOM 3577 N N . ALA A 1 449 ? 22.696 12.374 -22.080 1.00 90.31 449 ALA A N 1
ATOM 3578 C CA . ALA A 1 449 ? 23.455 13.150 -23.049 1.00 90.31 449 ALA A CA 1
ATOM 3579 C C . ALA A 1 449 ? 24.904 13.367 -22.583 1.00 90.31 449 ALA A C 1
ATOM 3581 O O . ALA A 1 449 ? 25.829 13.198 -23.375 1.00 90.31 449 ALA A O 1
ATOM 3582 N N . SER A 1 450 ? 25.110 13.656 -21.292 1.00 89.31 450 SER A N 1
ATOM 3583 C CA . SER A 1 450 ? 26.440 13.809 -20.686 1.00 89.31 450 SER A CA 1
ATOM 3584 C C . SER A 1 450 ? 27.239 12.520 -20.706 1.00 89.31 450 SER A C 1
ATOM 3586 O O . SER A 1 450 ? 28.334 12.502 -21.271 1.00 89.31 450 SER A O 1
ATOM 3588 N N . LYS A 1 451 ? 26.665 11.414 -20.212 1.00 88.25 451 LYS A N 1
ATOM 3589 C CA . LYS A 1 451 ? 27.310 10.093 -20.290 1.00 88.25 451 LYS A CA 1
ATOM 3590 C C . LYS A 1 451 ? 27.684 9.736 -21.729 1.00 88.25 451 LYS A C 1
ATOM 3592 O O . LYS A 1 451 ? 28.820 9.352 -21.984 1.00 88.25 451 LYS A O 1
ATOM 3597 N N . THR A 1 452 ? 26.756 9.936 -22.665 1.00 90.50 452 THR A N 1
ATOM 3598 C CA . THR A 1 452 ? 26.969 9.646 -24.089 1.00 90.50 452 THR A CA 1
ATOM 3599 C C . THR A 1 452 ? 28.102 10.488 -24.655 1.00 90.50 452 THR A C 1
ATOM 3601 O O . THR A 1 452 ? 28.982 9.946 -25.313 1.00 90.50 452 THR A O 1
ATOM 3604 N N . MET A 1 453 ? 28.109 11.801 -24.392 1.00 91.00 453 MET A N 1
ATOM 3605 C CA . MET A 1 453 ? 29.164 12.692 -24.867 1.00 91.00 453 MET A CA 1
ATOM 3606 C C . MET A 1 453 ? 30.522 12.234 -24.346 1.00 91.00 453 MET A C 1
ATOM 3608 O O . MET A 1 453 ? 31.433 12.053 -25.143 1.00 91.00 453 MET A O 1
ATOM 3612 N N . ILE A 1 454 ? 30.638 11.983 -23.040 1.00 89.81 454 ILE A N 1
ATOM 3613 C CA . ILE A 1 454 ? 31.870 11.501 -22.405 1.00 89.81 454 ILE A CA 1
ATOM 3614 C C . ILE A 1 454 ? 32.350 10.189 -23.044 1.00 89.81 454 ILE A C 1
ATOM 3616 O O . ILE A 1 454 ? 33.536 10.046 -23.328 1.00 89.81 454 ILE A O 1
ATOM 3620 N N . GLU A 1 455 ? 31.440 9.254 -23.315 1.00 90.19 455 GLU A N 1
ATOM 3621 C CA . GLU A 1 455 ? 31.752 7.936 -23.878 1.00 90.19 455 GLU A CA 1
ATOM 3622 C C . GLU A 1 455 ? 32.261 7.982 -25.330 1.00 90.19 455 GLU A C 1
ATOM 3624 O O . GLU A 1 455 ? 33.040 7.122 -25.754 1.00 90.19 455 GLU A O 1
ATOM 3629 N N . ILE A 1 456 ? 31.839 8.982 -26.107 1.00 90.75 456 ILE A N 1
ATOM 3630 C CA . ILE A 1 456 ? 32.297 9.162 -27.491 1.00 90.75 456 ILE A CA 1
ATOM 3631 C C . ILE A 1 456 ? 33.535 10.059 -27.607 1.00 90.75 456 ILE A C 1
ATOM 3633 O O . ILE A 1 456 ? 34.081 10.179 -28.705 1.00 90.75 456 ILE A O 1
ATOM 3637 N N . LEU A 1 457 ? 33.985 10.695 -26.516 1.00 89.31 457 LEU A N 1
ATOM 3638 C CA . LEU A 1 457 ? 35.140 11.587 -26.563 1.00 89.31 457 LEU A CA 1
ATOM 3639 C C . LEU A 1 457 ? 36.437 10.829 -26.892 1.00 89.31 457 LEU A C 1
ATOM 3641 O O . LEU A 1 457 ? 36.740 9.802 -26.281 1.00 89.31 457 LEU A O 1
ATOM 3645 N N . PRO A 1 458 ? 37.275 11.380 -27.789 1.00 86.38 458 PRO A N 1
ATOM 3646 C CA . PRO A 1 458 ? 38.655 10.943 -27.945 1.00 86.38 458 PRO A CA 1
ATOM 3647 C C . PRO A 1 458 ? 39.448 11.037 -26.623 1.00 86.38 458 PRO A C 1
ATOM 3649 O O . PRO A 1 458 ? 39.186 11.942 -25.823 1.00 86.38 458 PRO A O 1
ATOM 3652 N N . PRO A 1 459 ? 40.470 10.185 -26.397 1.00 86.88 459 PRO A N 1
ATOM 3653 C CA . PRO A 1 459 ? 41.187 10.113 -25.117 1.00 86.88 459 PRO A CA 1
ATOM 3654 C C . PRO A 1 459 ? 41.766 11.446 -24.618 1.00 86.88 459 PRO A C 1
ATOM 3656 O O . PRO A 1 459 ? 41.725 11.736 -23.425 1.00 86.88 459 PRO A O 1
ATOM 3659 N N . ASN A 1 460 ? 42.280 12.282 -25.522 1.00 85.38 460 ASN A N 1
ATOM 3660 C CA . ASN A 1 460 ? 42.839 13.595 -25.188 1.00 85.38 460 ASN A CA 1
ATOM 3661 C C . ASN A 1 460 ? 41.773 14.577 -24.676 1.00 85.38 460 ASN A C 1
ATOM 3663 O O . ASN A 1 460 ? 42.033 15.354 -23.759 1.00 85.38 460 ASN A O 1
ATOM 3667 N N . LEU A 1 461 ? 40.571 14.528 -25.251 1.00 85.81 461 LEU A N 1
ATOM 3668 C CA . LEU A 1 461 ? 39.445 15.361 -24.841 1.00 85.81 461 LEU A CA 1
ATOM 3669 C C . LEU A 1 461 ? 38.815 14.844 -23.554 1.00 85.81 461 LEU A C 1
ATOM 3671 O O . LEU A 1 461 ? 38.529 15.641 -22.668 1.00 85.81 461 LEU A O 1
ATOM 3675 N N . ALA A 1 462 ? 38.665 13.526 -23.414 1.00 86.81 462 ALA A N 1
ATOM 3676 C CA . ALA A 1 462 ? 38.190 12.916 -22.177 1.00 86.81 462 ALA A CA 1
ATOM 3677 C C . ALA A 1 462 ? 39.082 13.311 -20.987 1.00 86.81 462 ALA A C 1
ATOM 3679 O O . ALA A 1 462 ? 38.574 13.790 -19.977 1.00 86.81 462 ALA A O 1
ATOM 3680 N N . ALA A 1 463 ? 40.411 13.236 -21.143 1.00 88.12 463 ALA A N 1
ATOM 3681 C CA . ALA A 1 463 ? 41.361 13.670 -20.116 1.00 88.12 463 ALA A CA 1
ATOM 3682 C C . ALA A 1 463 ? 41.269 15.180 -19.811 1.00 88.12 463 ALA A C 1
ATOM 3684 O O . ALA A 1 463 ? 41.409 15.598 -18.660 1.00 88.12 463 ALA A O 1
ATOM 3685 N N . HIS A 1 464 ? 41.020 16.014 -20.828 1.00 88.25 464 HIS A N 1
ATOM 3686 C CA . HIS A 1 464 ? 40.803 17.449 -20.634 1.00 88.25 464 HIS A CA 1
ATOM 3687 C C . HIS A 1 464 ? 39.531 17.729 -19.826 1.00 88.25 464 HIS A C 1
ATOM 3689 O O . HIS A 1 464 ? 39.571 18.508 -18.872 1.00 88.25 464 HIS A O 1
ATOM 3695 N N . VAL A 1 465 ? 38.421 17.077 -20.184 1.00 88.69 465 VAL A N 1
ATOM 3696 C CA . VAL A 1 465 ? 37.144 17.204 -19.475 1.00 88.69 465 VAL A CA 1
ATOM 3697 C C . VAL A 1 465 ? 37.284 16.696 -18.044 1.00 88.69 465 VAL A C 1
ATOM 3699 O O . VAL A 1 465 ? 36.890 17.405 -17.130 1.00 88.69 465 VAL A O 1
ATOM 3702 N N . GLU A 1 466 ? 37.924 15.549 -17.811 1.00 90.19 466 GLU A N 1
ATOM 3703 C CA . GLU A 1 466 ? 38.149 15.020 -16.458 1.00 90.19 466 GLU A CA 1
ATOM 3704 C C . GLU A 1 466 ? 38.965 15.987 -15.584 1.00 90.19 466 GLU A C 1
ATOM 3706 O O . GLU A 1 466 ? 38.628 16.260 -14.432 1.00 90.19 466 GLU A O 1
ATOM 3711 N N . LYS A 1 467 ? 40.008 16.606 -16.150 1.00 90.12 467 LYS A N 1
ATOM 3712 C CA . LYS A 1 467 ? 40.812 17.619 -15.450 1.00 90.12 467 LYS A CA 1
ATOM 3713 C C . LYS A 1 467 ? 40.004 18.867 -15.070 1.00 90.12 467 LYS A C 1
ATOM 3715 O O . LYS A 1 467 ? 40.342 19.531 -14.091 1.00 90.12 467 LYS A O 1
ATOM 3720 N N . LYS A 1 468 ? 38.997 19.233 -15.866 1.00 90.00 468 LYS A N 1
ATOM 3721 C CA . LYS A 1 468 ? 38.227 20.481 -15.716 1.00 90.00 468 LYS A CA 1
ATOM 3722 C C . LYS A 1 468 ? 36.930 20.308 -14.933 1.00 90.00 468 LYS A C 1
ATOM 3724 O O . LYS A 1 468 ? 36.574 21.197 -14.168 1.00 90.00 468 LYS A O 1
ATOM 3729 N N . CYS A 1 469 ? 36.259 19.181 -15.117 1.00 86.81 469 CYS A N 1
ATOM 3730 C CA . CYS A 1 469 ? 34.952 18.864 -14.551 1.00 86.81 469 CYS A CA 1
ATOM 3731 C C . CYS A 1 469 ? 35.036 17.878 -13.374 1.00 86.81 469 CYS A C 1
ATOM 3733 O O . CYS A 1 469 ? 34.023 17.606 -12.738 1.00 86.81 469 CYS A O 1
ATOM 3735 N N . GLY A 1 470 ? 36.227 17.355 -13.062 1.00 86.62 470 GLY A N 1
ATOM 3736 C CA . GLY A 1 470 ? 36.419 16.335 -12.037 1.00 86.62 470 GLY A CA 1
ATOM 3737 C C . GLY A 1 470 ? 36.144 14.926 -12.561 1.00 86.62 470 GLY A C 1
ATOM 3738 O O . GLY A 1 470 ? 36.101 14.689 -13.767 1.00 86.62 470 GLY A O 1
ATOM 3739 N N . SER A 1 471 ? 35.974 13.979 -11.636 1.00 83.88 471 SER A N 1
ATOM 3740 C CA . SER A 1 471 ? 35.777 12.564 -11.971 1.00 83.88 471 SER A CA 1
ATOM 3741 C C . SER A 1 471 ? 34.608 12.372 -12.936 1.00 83.88 471 SER A C 1
ATOM 3743 O O . SER A 1 471 ? 33.461 12.688 -12.612 1.00 83.88 471 SER A O 1
ATOM 3745 N N . LEU A 1 472 ? 34.889 11.780 -14.099 1.00 80.88 472 LEU A N 1
ATOM 3746 C CA . LEU A 1 472 ? 33.869 11.480 -15.107 1.00 80.88 472 LEU A CA 1
ATOM 3747 C C . LEU A 1 472 ? 32.860 10.431 -14.620 1.00 80.88 472 LEU A C 1
ATOM 3749 O O . LEU A 1 472 ? 31.727 10.406 -15.097 1.00 80.88 472 LEU A O 1
ATOM 3753 N N . ALA A 1 473 ? 33.233 9.617 -13.624 1.00 73.50 473 ALA A N 1
ATOM 3754 C CA . ALA A 1 473 ? 32.318 8.681 -12.972 1.00 73.50 473 ALA A CA 1
ATOM 3755 C C . ALA A 1 473 ? 31.133 9.404 -12.306 1.00 73.50 473 ALA A C 1
ATOM 3757 O O . ALA A 1 473 ? 30.027 8.872 -12.287 1.00 73.50 473 ALA A O 1
ATOM 3758 N N . GLY A 1 474 ? 31.336 10.645 -11.846 1.00 70.25 474 GLY A N 1
ATOM 3759 C CA . GLY A 1 474 ? 30.279 11.483 -11.277 1.00 70.25 474 GLY A CA 1
ATOM 3760 C C . GLY A 1 474 ? 29.282 12.031 -12.303 1.00 70.25 474 GLY A C 1
ATOM 3761 O O . GLY A 1 474 ? 28.332 12.689 -11.903 1.00 70.25 474 GLY A O 1
ATOM 3762 N N . THR A 1 475 ? 29.478 11.764 -13.604 1.00 77.88 475 THR A N 1
ATOM 3763 C CA . THR A 1 475 ? 28.678 12.304 -14.718 1.00 77.88 475 THR A CA 1
ATOM 3764 C C . THR A 1 475 ? 28.469 13.825 -14.597 1.00 77.88 475 THR A C 1
ATOM 3766 O O . THR A 1 475 ? 27.382 14.263 -14.216 1.00 77.88 475 THR A O 1
ATOM 3769 N N . PRO A 1 476 ? 29.496 14.642 -14.904 1.00 83.19 476 PRO A N 1
ATOM 3770 C CA . PRO A 1 476 ? 29.387 16.102 -14.868 1.00 83.19 476 PRO A CA 1
ATOM 3771 C C . PRO A 1 476 ? 28.199 16.640 -15.680 1.00 83.19 476 PRO A C 1
ATOM 3773 O O . PRO A 1 476 ? 27.711 15.965 -16.591 1.00 83.19 476 PRO A O 1
ATOM 3776 N N . ASP A 1 477 ? 27.742 17.861 -15.383 1.00 85.75 477 ASP A N 1
ATOM 3777 C CA . ASP A 1 477 ? 26.621 18.469 -16.109 1.00 85.75 477 ASP A CA 1
ATOM 3778 C C . ASP A 1 477 ? 26.897 18.535 -17.620 1.00 85.75 477 ASP A C 1
ATOM 3780 O O . ASP A 1 477 ? 28.016 18.804 -18.065 1.00 85.75 477 ASP A O 1
ATOM 3784 N N . PHE A 1 478 ? 25.863 18.278 -18.425 1.00 87.31 478 PHE A N 1
ATOM 3785 C CA . PHE A 1 478 ? 26.008 18.223 -19.876 1.00 87.31 478 PHE A CA 1
ATOM 3786 C C . PHE A 1 478 ? 26.541 19.536 -20.460 1.00 87.31 478 PHE A C 1
ATOM 3788 O O . PHE A 1 478 ? 27.392 19.503 -21.350 1.00 87.31 478 PHE A O 1
ATOM 3795 N N . PHE A 1 479 ? 26.076 20.685 -19.959 1.00 86.75 479 PHE A N 1
ATOM 3796 C CA . PHE A 1 479 ? 26.494 21.995 -20.452 1.00 86.75 479 PHE A CA 1
ATOM 3797 C C . PHE A 1 479 ? 27.953 22.300 -20.102 1.00 86.75 479 PHE A C 1
ATOM 3799 O O . PHE A 1 479 ? 28.670 22.888 -20.916 1.00 86.75 479 PHE A O 1
ATOM 3806 N N . ASP A 1 480 ? 28.420 21.833 -18.944 1.00 87.31 480 ASP A N 1
ATOM 3807 C CA . ASP A 1 480 ? 29.827 21.943 -18.560 1.00 87.31 480 ASP A CA 1
ATOM 3808 C C . ASP A 1 480 ? 30.714 21.103 -19.483 1.00 87.31 480 ASP A C 1
ATOM 3810 O O . ASP A 1 480 ? 31.708 21.611 -20.013 1.00 87.31 480 ASP A O 1
ATOM 3814 N N . VAL A 1 481 ? 30.324 19.849 -19.746 1.00 86.88 481 VAL A N 1
ATOM 3815 C CA . VAL A 1 481 ? 31.053 18.943 -20.649 1.00 86.88 481 VAL A CA 1
ATOM 3816 C C . VAL A 1 481 ? 31.140 19.534 -22.053 1.00 86.88 481 VAL A C 1
ATOM 3818 O O . VAL A 1 481 ? 32.241 19.673 -22.589 1.00 86.88 481 VAL A O 1
ATOM 3821 N N . ILE A 1 482 ? 30.014 19.932 -22.659 1.00 88.69 482 ILE A N 1
ATOM 3822 C CA . ILE A 1 482 ? 30.042 20.517 -24.011 1.00 88.69 482 ILE A CA 1
ATOM 3823 C C . ILE A 1 482 ? 30.816 21.834 -24.040 1.00 88.69 482 ILE A C 1
ATOM 3825 O O . ILE A 1 482 ? 31.451 22.129 -25.052 1.00 88.69 482 ILE A O 1
ATOM 3829 N N . GLY A 1 483 ? 30.796 22.607 -22.949 1.00 86.56 483 GLY A N 1
ATOM 3830 C CA . GLY A 1 483 ? 31.603 23.807 -22.795 1.00 86.56 483 GLY A CA 1
ATOM 3831 C C . GLY A 1 483 ? 33.082 23.468 -22.935 1.00 86.56 483 GLY A C 1
ATOM 3832 O O . GLY A 1 483 ? 33.739 23.956 -23.852 1.00 86.56 483 GLY A O 1
ATOM 3833 N N . GLN A 1 484 ? 33.599 22.567 -22.098 1.00 89.38 484 GLN A N 1
ATOM 3834 C CA . GLN A 1 484 ? 35.014 22.182 -22.151 1.00 89.38 484 GLN A CA 1
ATOM 3835 C C . GLN A 1 484 ? 35.412 21.588 -23.510 1.00 89.38 484 GLN A C 1
ATOM 3837 O O . GLN A 1 484 ? 36.491 21.879 -24.019 1.00 89.38 484 GLN A O 1
ATOM 3842 N N . VAL A 1 485 ? 34.529 20.807 -24.136 1.00 86.19 485 VAL A N 1
ATOM 3843 C CA . VAL A 1 485 ? 34.793 20.210 -25.453 1.00 86.19 485 VAL A CA 1
ATOM 3844 C C . VAL A 1 485 ? 34.813 21.263 -26.568 1.00 86.19 485 VAL A C 1
ATOM 3846 O O . VAL A 1 485 ? 35.667 21.207 -27.451 1.00 86.19 485 VAL A O 1
ATOM 3849 N N . SER A 1 486 ? 33.912 22.247 -26.524 1.00 82.75 486 SER A N 1
ATOM 3850 C CA . SER A 1 486 ? 33.814 23.304 -27.545 1.00 82.75 486 SER A CA 1
ATOM 3851 C C . SER A 1 486 ? 34.970 24.304 -27.470 1.00 82.75 486 SER A C 1
ATOM 3853 O O . SER A 1 486 ? 35.419 24.811 -28.499 1.00 82.75 486 SER A O 1
ATOM 3855 N N . TRP A 1 487 ? 35.465 24.573 -26.259 1.00 79.31 487 TRP A N 1
ATOM 3856 C CA . TRP A 1 487 ? 36.571 25.501 -26.003 1.00 79.31 487 TRP A CA 1
ATOM 3857 C C . TRP A 1 487 ? 37.949 24.831 -26.001 1.00 79.31 487 TRP A C 1
ATOM 3859 O O . TRP A 1 487 ? 38.950 25.507 -25.772 1.00 79.31 487 TRP A O 1
ATOM 3869 N N . TYR A 1 488 ? 38.026 23.526 -26.273 1.00 79.69 488 TYR A N 1
ATOM 3870 C CA . TYR A 1 488 ? 39.303 22.828 -26.346 1.00 79.69 488 TYR A CA 1
ATOM 3871 C C . TYR A 1 488 ? 40.167 23.366 -27.496 1.00 79.69 488 TYR A C 1
ATOM 3873 O O . TYR A 1 488 ? 39.746 23.458 -28.658 1.00 79.69 488 TYR A O 1
ATOM 3881 N N . GLU A 1 489 ? 41.413 23.690 -27.168 1.00 73.88 489 GLU A N 1
ATOM 3882 C CA . GLU A 1 489 ? 42.480 23.966 -28.121 1.00 73.88 489 GLU A CA 1
ATOM 3883 C C . GLU A 1 489 ? 43.581 22.922 -27.902 1.00 73.88 489 GLU A C 1
ATOM 3885 O O . GLU A 1 489 ? 43.997 22.728 -26.756 1.00 73.88 489 GLU A O 1
ATOM 3890 N N . PRO A 1 490 ? 44.030 22.209 -28.952 1.00 64.38 490 PRO A N 1
ATOM 3891 C CA . PRO A 1 490 ? 45.175 21.316 -28.830 1.00 64.38 490 PRO A CA 1
ATOM 3892 C C . PRO A 1 490 ? 46.387 22.119 -28.344 1.00 64.38 490 PRO A C 1
ATOM 3894 O O . PRO A 1 490 ? 46.673 23.179 -28.903 1.00 64.38 490 PRO A O 1
ATOM 3897 N N . GLU A 1 491 ? 47.087 21.638 -27.314 1.00 58.97 491 GLU A N 1
ATOM 3898 C CA . GLU A 1 491 ? 48.393 22.205 -26.960 1.00 58.97 491 GLU A CA 1
ATOM 3899 C C . GLU A 1 491 ? 49.323 22.056 -28.178 1.00 58.97 491 GLU A C 1
ATOM 3901 O O . GLU A 1 491 ? 49.378 20.984 -28.787 1.00 58.97 491 GLU A O 1
ATOM 3906 N N . ALA A 1 492 ? 49.941 23.173 -28.576 1.00 41.16 492 ALA A N 1
ATOM 3907 C CA . ALA A 1 492 ? 50.727 23.319 -29.803 1.00 41.16 492 ALA A CA 1
ATOM 3908 C C . ALA A 1 492 ? 52.013 22.483 -29.820 1.00 41.16 492 ALA A C 1
ATOM 3910 O O . ALA A 1 492 ? 52.644 22.339 -28.746 1.00 41.16 492 ALA A O 1
#

pLDDT: mean 89.8, std 10.87, range [32.59, 98.88]